Protein AF-A0A4R3MX79-F1 (afdb_monomer)

Foldseek 3Di:
DLCQLLVQCCVPPNCLVQLLVLQVDLARFFRLVVSVVSQQDVVSVVCQLLSQLVQLPDQDDPVDPDGGPVVVCVVVVHDDDRDDGDPDDPCCVPVNDVRSVVVSVVNRVVVRVVCSVVSNVSNVVSVVLVVVCVVPQPPADALVVLLVNLVSCCSNPNLVVCVVCVVVSCVSHVNVVVVLVSLLVSLLVCLVVLHCVSVVSLVVSVVPPVVSVLVSLVSQLSSCSSVPVPVSNVVSVVVNVVSVVLVVQQCVVVVDAALPDDWAADPDPVVLVVVQVVVQVDPFFAWKFKTKDAGPSHRVAIEIEIETETDPVCVVPDVVVVQVVCVVVDDDPHHYHYHYCVPDPRSVSNCVVRVVRIRDGDPPPPPPVVVVVVVVVVVVD

Secondary structure (DSSP, 8-state):
-HHHHHHHHIIIIIHHHHHHGGGT-SSPPP-HHHHHHHHHSHHHHHHHHHHHHHHHHPPP-SSS-SPPHHHHHHHHT----PPPP--S-HHHHH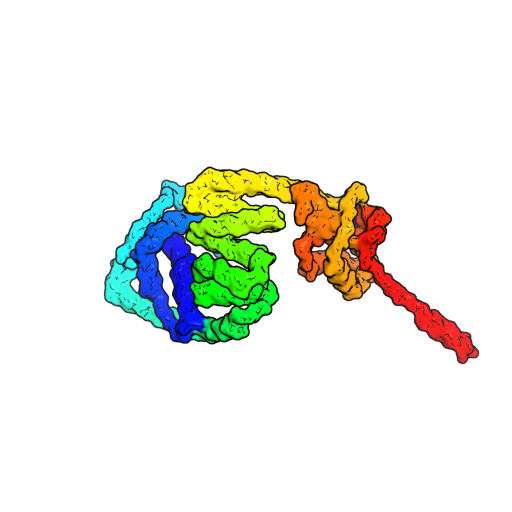H-HHHHHHHHHHHHHHHHHHHHHHHHHHHHHHHHHHHHHHHHTTS---HHHHHHHHHHHHHHH-HHHHHHTHHHHHHH-GGGGG-HHHHHHHHHHHHHTT-THHHHHHHHHHHH-HHHHHHHHHHHHHHHHHHT-HHHHHHHHHHHHHHHHHHHHHHHHHH---TTS--B----HHHHHHHHHHHHT-TTEEEEEEEEEE-SSSTT-EEEEEEEEEPTTGGGS-HHHHHHHHHHH---SSEEEEEEGGG-HHHHHHHHHTGGGEEEE-----THHHHHHHHHHHT--

Radius of gyration: 30.12 Å; Cα contacts (8 Å, |Δi|>4): 393; chains: 1; bounding box: 75×79×72 Å

Organism: NCBI:txid1324956

Solvent-accessible surface area (backbone atoms only — not comparable to full-atom values): 21263 Å² total; per-residue (Å²): 102,66,64,57,38,50,50,47,48,38,62,74,56,46,48,56,60,59,56,33,47,20,36,81,34,59,68,55,72,62,58,60,66,61,50,54,49,52,66,52,35,69,66,50,65,72,42,44,64,50,42,46,52,57,46,49,69,44,72,66,55,90,88,48,92,58,76,22,56,45,55,52,27,62,75,68,73,48,81,92,75,85,73,73,87,54,88,72,53,70,48,40,75,75,58,33,61,73,54,27,54,55,51,50,53,50,53,28,52,52,48,29,71,72,41,34,64,64,24,35,53,39,16,57,47,34,54,51,49,52,52,55,50,66,78,40,68,89,49,92,54,57,52,68,58,36,49,53,50,54,48,47,48,33,62,64,65,29,61,68,49,48,66,75,42,39,70,58,51,42,65,70,30,57,48,51,79,74,35,61,70,60,48,47,54,52,16,51,52,30,33,78,73,71,37,68,70,14,55,58,50,32,51,57,46,33,76,76,31,75,87,44,31,63,58,39,33,51,52,50,24,51,35,22,64,63,79,63,40,65,66,59,21,51,52,32,46,53,51,42,59,52,46,52,58,37,49,52,51,25,47,56,56,68,73,54,84,60,65,90,59,86,72,40,79,66,81,53,62,66,60,53,50,51,51,42,54,60,50,69,75,38,88,41,52,38,38,32,31,48,33,24,42,63,28,84,68,37,72,91,44,49,35,36,38,37,39,35,30,64,34,80,73,35,69,76,47,66,56,64,59,55,52,52,50,48,60,74,74,53,86,64,100,44,56,75,45,82,46,56,30,91,80,37,74,59,44,42,53,32,52,68,77,40,57,90,33,58,67,45,69,58,79,77,78,70,72,57,70,63,53,52,57,54,52,57,55,65,73,74,113

pLDDT: mean 87.28, std 10.87, range [41.31, 98.0]

Sequence (381 aa):
MRIGVAGRWLGEKFWPVFNRKAYDEKDCSSPVQPMIHSLKNAEYLNEVNVLLKKEKMVETDYHDTHPSLSDRLNVLKEDAYVPGKIENTAAEIFLGEQLAEKYLHLLDKDWVAHNQSIWRERYEEGQRMQVLLEENQDKELDMDKATEQANMLIELHGIEYVTEHFDDILATYPSLKENTDWLFRVGTIMLDNGDEKGIEIINQIIDNHWNYKFNGLYELMRYYHLFGDQEQEKETKERLESWEKQLEKSNAELNSIHVDMEYDEVKDVSILDDVKNRLSERNEVERAYLFARTSKAIPDRTALYLLIEFNDYAFKRDMRKIRDNMYEEWSFPQELYVGIINFESVFEELADRNQQFHIYQREKKKKEKKKKNQEELKQAE

Structure (mmCIF, N/CA/C/O backbone):
data_AF-A0A4R3MX79-F1
#
_entry.id   AF-A0A4R3MX79-F1
#
loop_
_atom_site.group_PDB
_atom_site.id
_atom_site.type_symbol
_atom_site.label_atom_id
_atom_site.label_alt_id
_atom_site.label_comp_id
_atom_site.label_asym_id
_atom_site.label_entity_id
_atom_site.label_seq_id
_atom_site.pdbx_PDB_ins_code
_atom_site.Cartn_x
_atom_site.Cartn_y
_atom_site.Cartn_z
_atom_site.occupancy
_atom_site.B_iso_or_equiv
_atom_site.auth_seq_id
_atom_site.auth_comp_id
_atom_site.auth_asym_id
_atom_site.auth_atom_id
_atom_site.pdbx_PDB_model_num
ATOM 1 N N . MET A 1 1 ? -26.879 5.889 5.075 1.00 71.00 1 MET A N 1
ATOM 2 C CA . MET A 1 1 ? -25.972 6.932 5.596 1.00 71.00 1 MET A CA 1
ATOM 3 C C . MET A 1 1 ? -25.366 6.575 6.952 1.00 71.00 1 MET A C 1
ATOM 5 O O . MET A 1 1 ? -24.217 6.174 6.949 1.00 71.00 1 MET A O 1
ATOM 9 N N . ARG A 1 2 ? -26.103 6.612 8.083 1.00 78.12 2 ARG A N 1
ATOM 10 C CA . ARG A 1 2 ? -25.541 6.284 9.419 1.00 78.12 2 ARG A CA 1
ATOM 11 C C . ARG A 1 2 ? -24.847 4.913 9.472 1.00 78.12 2 ARG A C 1
ATOM 13 O O . ARG A 1 2 ? -23.786 4.813 10.063 1.00 78.12 2 ARG A O 1
ATOM 20 N N . ILE A 1 3 ? -25.421 3.894 8.826 1.00 78.81 3 ILE A N 1
ATOM 21 C CA . ILE A 1 3 ? -24.846 2.537 8.772 1.00 78.81 3 ILE A CA 1
ATOM 22 C C . ILE A 1 3 ? -23.495 2.516 8.039 1.00 78.81 3 ILE A C 1
ATOM 24 O O . ILE A 1 3 ? -22.566 1.908 8.546 1.00 78.81 3 ILE A O 1
ATOM 28 N N . GLY A 1 4 ? -23.370 3.203 6.896 1.00 82.12 4 GLY A N 1
ATOM 29 C CA . GLY A 1 4 ? -22.117 3.245 6.127 1.00 82.12 4 GLY A CA 1
ATOM 30 C C . GLY A 1 4 ? -21.011 3.986 6.877 1.00 82.12 4 GLY A C 1
ATOM 31 O O . GLY A 1 4 ? -19.926 3.456 7.064 1.00 82.12 4 GLY A O 1
ATOM 32 N N . VAL A 1 5 ? -21.333 5.159 7.435 1.00 85.88 5 VAL A N 1
ATOM 33 C CA . VAL A 1 5 ? -20.391 5.947 8.251 1.00 85.88 5 VAL A CA 1
ATOM 34 C C . VAL A 1 5 ? -19.941 5.176 9.498 1.00 85.88 5 VAL A C 1
ATOM 36 O O . VAL A 1 5 ? -18.749 5.120 9.787 1.00 85.88 5 VAL A O 1
ATOM 39 N N . ALA A 1 6 ? -20.874 4.549 10.223 1.00 86.50 6 ALA A N 1
ATOM 40 C CA . ALA A 1 6 ? -20.547 3.737 11.392 1.00 86.50 6 ALA A CA 1
ATOM 41 C C . ALA A 1 6 ? -19.729 2.495 11.011 1.00 86.50 6 ALA A C 1
ATOM 43 O O . ALA A 1 6 ? -18.754 2.186 11.683 1.00 86.50 6 ALA A O 1
ATOM 44 N N . GLY A 1 7 ? -20.094 1.801 9.929 1.00 88.31 7 GLY A N 1
ATOM 45 C CA . GLY A 1 7 ? -19.349 0.646 9.428 1.00 88.31 7 GLY A CA 1
ATOM 46 C C . GLY A 1 7 ? -17.914 1.008 9.053 1.00 88.31 7 GLY A C 1
ATOM 47 O O . GLY A 1 7 ? -16.988 0.311 9.456 1.00 88.31 7 GLY A O 1
ATOM 48 N N . ARG A 1 8 ? -17.726 2.145 8.374 1.00 88.25 8 ARG A N 1
ATOM 49 C CA . ARG A 1 8 ? -16.408 2.680 8.031 1.00 88.25 8 ARG A CA 1
ATOM 50 C C . ARG A 1 8 ? -15.586 3.028 9.263 1.00 88.25 8 ARG A C 1
ATOM 52 O O . ARG A 1 8 ? -14.459 2.572 9.366 1.00 88.25 8 ARG A O 1
ATOM 59 N N . TRP A 1 9 ? -16.156 3.758 10.221 1.00 90.25 9 TRP A N 1
ATOM 60 C CA . TRP A 1 9 ? -15.488 4.028 11.498 1.00 90.25 9 TRP A CA 1
ATOM 61 C C . TRP A 1 9 ? -15.053 2.738 12.195 1.00 90.25 9 TRP A C 1
ATOM 63 O O . TRP A 1 9 ? -13.920 2.617 12.659 1.00 90.25 9 TRP A O 1
ATOM 73 N N . LEU A 1 10 ? -15.943 1.743 12.241 1.00 92.00 10 LEU A N 1
ATOM 74 C CA . LEU A 1 10 ? -15.607 0.468 12.850 1.00 92.00 10 LEU A CA 1
ATOM 75 C C . LEU A 1 10 ? -14.465 -0.234 12.107 1.00 92.00 10 LEU A C 1
ATOM 77 O O . LEU A 1 10 ? -13.574 -0.769 12.754 1.00 92.00 10 LEU A O 1
ATOM 81 N N . GLY A 1 11 ? -14.476 -0.225 10.774 1.00 90.62 11 GLY A N 1
ATOM 82 C CA . GLY A 1 11 ? -13.434 -0.835 9.946 1.00 90.62 11 GLY A CA 1
ATOM 83 C C . GLY A 1 11 ? -12.086 -0.113 10.000 1.00 90.62 11 GLY A C 1
ATOM 84 O O . GLY A 1 11 ? -11.060 -0.777 10.073 1.00 90.62 11 GLY A O 1
ATOM 85 N N . GLU A 1 12 ? -12.085 1.221 9.991 1.00 87.62 12 GLU A N 1
ATOM 86 C CA . GLU A 1 12 ? -10.868 2.042 9.929 1.00 87.62 12 GLU A CA 1
ATOM 87 C C . GLU A 1 12 ? -10.250 2.279 11.317 1.00 87.62 12 GLU A C 1
ATOM 89 O O . GLU A 1 12 ? -9.031 2.349 11.428 1.00 87.62 12 GLU A O 1
ATOM 94 N N . LYS A 1 13 ? -11.058 2.379 12.383 1.00 88.38 13 LYS A N 1
ATOM 95 C CA . LYS A 1 13 ? -10.584 2.812 13.712 1.00 88.38 13 LYS A CA 1
ATOM 96 C C . LYS A 1 13 ? -10.799 1.779 14.816 1.00 88.38 13 LYS A C 1
ATOM 98 O O . LYS A 1 13 ? -9.907 1.550 15.626 1.00 88.38 13 LYS A O 1
ATOM 103 N N . PHE A 1 14 ? -11.959 1.122 14.869 1.00 92.69 14 PHE A N 1
ATOM 104 C CA . PHE A 1 14 ? -12.262 0.200 15.974 1.00 92.69 14 PHE A CA 1
ATOM 105 C C . PHE A 1 14 ? -11.620 -1.183 15.807 1.00 92.69 14 PHE A C 1
ATOM 107 O O . PHE A 1 14 ? -10.867 -1.623 16.675 1.00 92.69 14 PHE A O 1
ATOM 114 N N . TRP A 1 15 ? -11.935 -1.890 14.719 1.00 93.69 15 TRP A N 1
ATOM 115 C CA . TRP A 1 15 ? -11.515 -3.275 14.509 1.00 93.69 15 TRP A CA 1
ATOM 116 C C . TRP A 1 15 ? -9.998 -3.441 14.424 1.00 93.69 15 TRP A C 1
ATOM 118 O O . TRP A 1 15 ? -9.514 -4.398 15.026 1.00 93.69 15 TRP A O 1
ATOM 128 N N . PRO A 1 16 ? -9.229 -2.553 13.762 1.00 91.94 16 PRO A N 1
ATOM 129 C CA . PRO A 1 16 ? -7.773 -2.646 13.768 1.00 91.94 16 PRO A CA 1
ATOM 130 C C . PRO A 1 16 ? -7.207 -2.584 15.190 1.00 91.94 16 PRO A C 1
ATOM 132 O O . PRO A 1 16 ? -6.479 -3.484 15.596 1.00 91.94 16 PRO A O 1
ATOM 135 N N . VAL A 1 17 ? -7.622 -1.594 15.987 1.00 91.94 17 VAL A N 1
ATOM 136 C CA . VAL A 1 17 ? -7.178 -1.432 17.382 1.00 91.94 17 VAL A CA 1
ATOM 137 C C . VAL A 1 17 ? -7.609 -2.616 18.249 1.00 91.94 17 VAL A C 1
ATOM 139 O O . VAL A 1 17 ? -6.818 -3.139 19.032 1.00 91.94 17 VAL A O 1
ATOM 142 N N . PHE A 1 18 ? -8.857 -3.070 18.111 1.00 94.50 18 PHE A N 1
ATOM 143 C CA . PHE A 1 18 ? -9.371 -4.205 18.873 1.00 94.50 18 PHE A CA 1
ATOM 144 C C . PHE A 1 18 ? -8.626 -5.501 18.540 1.00 94.50 18 PHE A C 1
ATOM 146 O O . PHE A 1 18 ? -8.227 -6.226 19.446 1.00 94.50 18 PHE A O 1
ATOM 153 N N . ASN A 1 19 ? -8.410 -5.778 17.253 1.00 93.38 19 ASN A N 1
ATOM 154 C CA . ASN A 1 19 ? -7.735 -6.989 16.797 1.00 93.38 19 ASN A CA 1
ATOM 155 C C . ASN A 1 19 ? -6.254 -7.015 17.180 1.00 93.38 19 ASN A C 1
ATOM 157 O O . ASN A 1 19 ? -5.741 -8.101 17.439 1.00 93.38 19 ASN A O 1
ATOM 161 N N . ARG A 1 20 ? -5.582 -5.857 17.256 1.00 94.00 20 ARG A N 1
ATOM 162 C CA . ARG A 1 20 ? -4.176 -5.780 17.683 1.00 94.00 20 ARG A CA 1
ATOM 163 C C . ARG A 1 20 ? -3.951 -6.269 19.108 1.00 94.00 20 ARG A C 1
ATOM 165 O O . ARG A 1 20 ? -2.908 -6.848 19.380 1.00 94.00 20 ARG A O 1
ATOM 172 N N . LYS A 1 21 ? -4.953 -6.158 19.988 1.00 94.56 21 LYS A N 1
ATOM 173 C CA . LYS A 1 21 ? -4.884 -6.749 21.335 1.00 94.56 21 LYS A CA 1
ATOM 174 C C . LYS A 1 21 ? -4.548 -8.234 21.307 1.00 94.56 21 LYS A C 1
ATOM 176 O O . LYS A 1 21 ? -3.950 -8.725 22.252 1.00 94.56 21 LYS A O 1
ATOM 181 N N . ALA A 1 22 ? -4.904 -8.944 20.236 1.00 95.44 22 ALA A N 1
ATOM 182 C CA . ALA A 1 22 ? -4.577 -10.353 20.100 1.00 95.44 22 ALA A CA 1
ATOM 183 C C . ALA A 1 22 ? -3.071 -10.631 20.081 1.00 95.44 22 ALA A C 1
ATOM 185 O O . ALA A 1 22 ? -2.691 -11.732 20.446 1.00 95.44 22 ALA A O 1
ATOM 186 N N . TYR A 1 23 ? -2.220 -9.668 19.718 1.00 95.94 23 TYR A N 1
ATOM 187 C CA . TYR A 1 23 ? -0.765 -9.842 19.744 1.00 95.94 23 TYR A CA 1
ATOM 188 C C . TYR A 1 23 ? -0.174 -9.806 21.167 1.00 95.94 23 TYR A C 1
ATOM 190 O O . TYR A 1 23 ? 0.861 -10.428 21.410 1.00 95.94 23 TYR A O 1
ATOM 198 N N . ASP A 1 24 ? -0.869 -9.172 22.120 1.00 94.12 24 ASP A N 1
ATOM 199 C CA . ASP A 1 24 ? -0.418 -9.007 23.512 1.00 94.12 24 ASP A CA 1
ATOM 200 C C . ASP A 1 24 ? -1.254 -9.810 24.528 1.00 94.12 24 ASP A C 1
ATOM 202 O O . ASP A 1 24 ? -0.775 -10.191 25.598 1.00 94.12 24 ASP A O 1
ATOM 206 N N . GLU A 1 25 ? -2.514 -10.106 24.202 1.00 95.31 25 GLU A N 1
ATOM 207 C CA . GLU A 1 25 ? -3.474 -10.782 25.072 1.00 95.31 25 GLU A CA 1
ATOM 208 C C . GLU A 1 25 ? -3.818 -12.169 24.518 1.00 95.31 25 GLU A C 1
ATOM 210 O O . GLU A 1 25 ? -4.439 -12.304 23.467 1.00 95.31 25 GLU A O 1
ATOM 215 N N . LYS A 1 26 ? -3.484 -13.228 25.261 1.00 94.56 26 LYS A N 1
ATOM 216 C CA . LYS A 1 26 ? -3.753 -14.614 24.838 1.00 94.56 26 LYS A CA 1
ATOM 217 C C . LYS A 1 26 ? -5.242 -14.976 24.797 1.00 94.56 26 LYS A C 1
ATOM 219 O O . LYS A 1 26 ? -5.668 -15.809 23.988 1.00 94.56 26 LYS A O 1
ATOM 224 N N . ASP A 1 27 ? -6.025 -14.418 25.713 1.00 94.81 27 ASP A N 1
ATOM 225 C CA . ASP A 1 27 ? -7.450 -14.714 25.834 1.00 94.81 27 ASP A CA 1
ATOM 226 C C . ASP A 1 27 ? -8.271 -13.670 25.073 1.00 94.81 27 ASP A C 1
ATOM 228 O O . ASP A 1 27 ? -8.018 -12.472 25.165 1.00 94.81 27 ASP A O 1
ATOM 232 N N . CYS A 1 28 ? -9.253 -14.138 24.300 1.00 93.31 28 CYS A N 1
ATOM 233 C CA . CYS A 1 28 ? -10.055 -13.272 23.450 1.00 93.31 28 CYS A CA 1
ATOM 234 C C . CYS A 1 28 ? -10.952 -12.391 24.316 1.00 93.31 28 CYS A C 1
ATOM 236 O O . CYS A 1 28 ? -11.786 -12.885 25.081 1.00 93.31 28 CYS A O 1
ATOM 238 N N . SER A 1 29 ? -10.814 -11.077 24.156 1.00 90.56 29 SER A N 1
ATOM 239 C CA . SER A 1 29 ? -11.728 -10.118 24.766 1.00 90.56 29 SER A CA 1
ATOM 240 C C . SER A 1 29 ? -13.039 -10.034 23.977 1.00 90.56 29 SER A C 1
ATOM 242 O O . SER A 1 29 ? -13.145 -10.499 22.838 1.00 90.56 29 SER A O 1
ATOM 244 N N . SER A 1 30 ? -14.077 -9.480 24.601 1.00 91.88 30 SER A N 1
ATOM 245 C CA . SER A 1 30 ? -15.388 -9.335 23.972 1.00 91.88 30 SER A CA 1
ATOM 246 C C . SER A 1 30 ? -15.520 -7.950 23.307 1.00 91.88 30 SER A C 1
ATOM 248 O O . SER A 1 30 ? -15.167 -6.938 23.924 1.00 91.88 30 SER A O 1
ATOM 250 N N . PRO A 1 31 ? -15.987 -7.866 22.045 1.00 93.00 31 PRO A N 1
ATOM 251 C CA . PRO A 1 31 ? -15.950 -6.618 21.288 1.00 93.00 31 PRO A CA 1
ATOM 252 C C . PRO A 1 31 ? -17.195 -5.750 21.461 1.00 93.00 31 PRO A C 1
ATOM 254 O O . PRO A 1 31 ? -17.125 -4.556 21.181 1.00 93.00 31 PRO A O 1
ATOM 257 N N . VAL A 1 32 ? -18.343 -6.301 21.871 1.00 91.38 32 VAL A N 1
ATOM 258 C CA . VAL A 1 32 ? -19.639 -5.639 21.649 1.00 91.38 32 VAL A CA 1
ATOM 259 C C . VAL A 1 32 ? -19.768 -4.341 22.446 1.00 91.38 32 VAL A C 1
ATOM 261 O O . VAL A 1 32 ? -20.133 -3.309 21.880 1.00 91.38 32 VAL A O 1
ATOM 264 N N . GLN A 1 33 ? -19.436 -4.354 23.738 1.00 89.12 33 GLN A N 1
ATOM 265 C CA . GLN A 1 33 ? -19.486 -3.144 24.568 1.00 89.12 33 GLN A CA 1
ATOM 266 C C . GLN A 1 33 ? -18.451 -2.085 24.137 1.00 89.12 33 GLN A C 1
ATOM 268 O O . GLN A 1 33 ? -18.850 -0.936 23.915 1.00 89.12 33 GLN A O 1
ATOM 273 N N . PRO A 1 34 ? -17.160 -2.427 23.927 1.00 92.06 34 PRO A N 1
ATOM 274 C CA . PRO A 1 34 ? -16.188 -1.496 23.350 1.00 92.06 34 PRO A CA 1
ATOM 275 C C . PRO A 1 34 ? -16.625 -0.900 22.004 1.00 92.06 34 PRO A C 1
ATOM 277 O O . PRO A 1 34 ? -16.440 0.294 21.775 1.00 92.06 34 PRO A O 1
ATOM 280 N N . MET A 1 35 ? -17.243 -1.703 21.135 1.00 92.00 35 MET A N 1
ATOM 281 C CA . MET A 1 35 ? -17.741 -1.273 19.827 1.00 92.00 35 MET A CA 1
ATOM 282 C C . MET A 1 35 ? -18.856 -0.232 19.966 1.00 92.00 35 MET A C 1
ATOM 284 O O . MET A 1 35 ? -18.817 0.820 19.327 1.00 92.00 35 MET A O 1
ATOM 288 N N . ILE A 1 36 ? -19.840 -0.496 20.833 1.00 89.44 36 ILE A N 1
ATOM 289 C CA . ILE A 1 36 ? -20.922 0.453 21.124 1.00 89.44 36 ILE A CA 1
ATOM 290 C C . ILE A 1 36 ? -20.343 1.747 21.696 1.00 89.44 36 ILE A C 1
ATOM 292 O O . ILE A 1 36 ? -20.735 2.830 21.266 1.00 89.44 36 ILE A O 1
ATOM 296 N N . HIS A 1 37 ? -19.405 1.644 22.637 1.00 89.38 37 HIS A N 1
ATOM 297 C CA . HIS A 1 37 ? -18.755 2.805 23.233 1.00 89.38 37 HIS A CA 1
ATOM 298 C C . HIS A 1 37 ? -18.021 3.644 22.177 1.00 89.38 37 HIS A C 1
ATOM 300 O O . HIS A 1 37 ? -18.250 4.848 22.094 1.00 89.38 37 HIS A O 1
ATOM 306 N N . SER A 1 38 ? -17.242 3.004 21.301 1.00 89.50 38 SER A N 1
ATOM 307 C CA . SER A 1 38 ? -16.531 3.659 20.198 1.00 89.50 38 SER A CA 1
ATOM 308 C C . SER A 1 38 ? -17.470 4.477 19.298 1.00 89.50 38 SER A C 1
ATOM 310 O O . SER A 1 38 ? -17.175 5.623 18.973 1.00 89.50 38 SER A O 1
ATOM 312 N N . LEU A 1 39 ? -18.657 3.950 18.982 1.00 87.12 39 LEU A N 1
ATOM 313 C CA . LEU A 1 39 ? -19.665 4.646 18.170 1.00 87.12 39 LEU A CA 1
ATOM 314 C C . LEU A 1 39 ? -20.405 5.781 18.899 1.00 87.12 39 LEU A C 1
ATOM 316 O O . LEU A 1 39 ? -21.037 6.622 18.255 1.00 87.12 39 LEU A O 1
ATOM 320 N N . LYS A 1 40 ? -20.376 5.802 20.236 1.00 86.00 40 LYS A N 1
ATOM 321 C CA . LYS A 1 40 ? -20.962 6.876 21.056 1.00 86.00 40 LYS A CA 1
ATOM 322 C C . LYS A 1 40 ? -19.948 7.986 21.385 1.00 86.00 40 LYS A C 1
ATOM 324 O O . LYS A 1 40 ? -20.357 9.030 21.901 1.00 86.00 40 LYS A O 1
ATOM 329 N N . ASN A 1 41 ? -18.662 7.779 21.095 1.00 81.94 41 ASN A N 1
ATOM 330 C CA . ASN A 1 41 ? -17.574 8.668 21.503 1.00 81.94 41 ASN A CA 1
ATOM 331 C C . ASN A 1 41 ? -17.446 9.938 20.645 1.00 81.94 41 ASN A C 1
ATOM 333 O O . ASN A 1 41 ? -17.921 10.016 19.515 1.00 81.94 41 ASN A O 1
ATOM 337 N N . ALA A 1 42 ? -16.792 10.957 21.215 1.00 63.50 42 ALA A N 1
ATOM 338 C CA . ALA A 1 42 ? -16.616 12.272 20.593 1.00 63.50 42 ALA A CA 1
ATOM 339 C C . ALA A 1 42 ? -15.669 12.256 19.381 1.00 63.50 42 ALA A C 1
ATOM 341 O O . ALA A 1 42 ? -15.846 13.043 18.459 1.00 63.50 42 ALA A O 1
ATOM 342 N N . GLU A 1 43 ? -14.698 11.347 19.363 1.00 70.81 43 GLU A N 1
ATOM 343 C CA . GLU A 1 43 ? -13.751 11.195 18.254 1.00 70.81 43 GLU A CA 1
ATOM 344 C C . GLU A 1 43 ? -14.461 10.792 16.956 1.00 70.81 43 GLU A C 1
ATOM 346 O O . GLU A 1 43 ? -14.285 11.448 15.931 1.00 70.81 43 GLU A O 1
ATOM 351 N N . TYR A 1 44 ? -15.392 9.832 17.042 1.00 74.56 44 TYR A N 1
ATOM 352 C CA . TYR A 1 44 ? -16.288 9.489 15.938 1.00 74.56 44 TYR A CA 1
ATOM 353 C C . TYR A 1 44 ? -16.981 10.740 15.392 1.00 74.56 44 TYR A C 1
ATOM 355 O O . TYR A 1 44 ? -16.966 10.966 14.187 1.00 74.56 44 TYR A O 1
ATOM 363 N N . LEU A 1 45 ? -17.529 11.593 16.272 1.00 72.12 45 LEU A N 1
ATOM 364 C CA . LEU A 1 45 ? -18.235 12.825 15.890 1.00 72.12 45 LEU A CA 1
ATOM 365 C C . LEU A 1 45 ? -17.349 13.839 15.159 1.00 72.12 45 LEU A C 1
ATOM 367 O O . LEU A 1 45 ? -17.852 14.527 14.270 1.00 72.12 45 LEU A O 1
ATOM 371 N N . ASN A 1 46 ? -16.063 13.916 15.500 1.00 78.88 46 ASN A N 1
ATOM 372 C CA . ASN A 1 46 ? -15.114 14.800 14.825 1.00 78.88 46 ASN A CA 1
ATOM 373 C C . ASN A 1 46 ? -14.782 14.298 13.412 1.00 78.88 46 ASN A C 1
ATOM 375 O O . ASN A 1 46 ? -14.649 15.102 12.490 1.00 78.88 46 ASN A O 1
ATOM 379 N N . GLU A 1 47 ? -14.721 12.979 13.218 1.00 82.62 47 GLU A N 1
ATOM 380 C CA . GLU A 1 47 ? -14.396 12.372 11.924 1.00 82.62 47 GLU A CA 1
ATOM 381 C C . GLU A 1 47 ? -15.609 12.129 11.015 1.00 82.62 47 GLU A C 1
ATOM 383 O O . GLU A 1 47 ? -15.431 11.930 9.811 1.00 82.62 47 GLU A O 1
ATOM 388 N N . VAL A 1 48 ? -16.849 12.184 11.530 1.00 84.12 48 VAL A N 1
ATOM 389 C CA . VAL A 1 48 ? -18.068 11.859 10.755 1.00 84.12 48 VAL A CA 1
ATOM 390 C C . VAL A 1 48 ? -18.118 12.571 9.403 1.00 84.12 48 VAL A C 1
ATOM 392 O O . VAL A 1 48 ? -18.566 11.974 8.427 1.00 84.12 48 VAL A O 1
ATOM 395 N N . ASN A 1 49 ? -17.667 13.824 9.315 1.00 86.81 49 ASN A N 1
ATOM 396 C CA . ASN A 1 49 ? -17.648 14.557 8.048 1.00 86.81 49 ASN A CA 1
ATOM 397 C C . ASN A 1 49 ? -16.702 13.929 7.018 1.00 86.81 49 ASN A C 1
ATOM 399 O O . ASN A 1 49 ? -17.098 13.737 5.869 1.00 86.81 49 ASN A O 1
ATOM 403 N N . VAL A 1 50 ? -15.478 13.588 7.424 1.00 88.25 50 VAL A N 1
ATOM 404 C CA . VAL A 1 50 ? -14.488 12.939 6.552 1.00 88.25 50 VAL A CA 1
ATOM 405 C C . VAL A 1 50 ? -14.984 11.552 6.156 1.00 88.25 50 VAL A C 1
ATOM 407 O O . VAL A 1 50 ? -14.998 11.220 4.974 1.00 88.25 50 VAL A O 1
ATOM 410 N N . LEU A 1 51 ? -15.501 10.777 7.110 1.00 88.50 51 LEU A N 1
ATOM 411 C CA . LEU A 1 51 ? -16.072 9.454 6.852 1.00 88.50 51 LEU A CA 1
ATOM 412 C C . LEU A 1 51 ? -17.269 9.512 5.898 1.00 88.50 51 LEU A C 1
ATOM 414 O O . LEU A 1 51 ? -17.413 8.652 5.034 1.00 88.50 51 LEU A O 1
ATOM 418 N N . LEU A 1 52 ? -18.125 10.529 6.028 1.00 88.75 52 LEU A N 1
ATOM 419 C CA . LEU A 1 52 ? -19.254 10.747 5.129 1.00 88.75 52 LEU A CA 1
ATOM 420 C C . LEU A 1 52 ? -18.782 11.116 3.720 1.00 88.75 52 LEU A C 1
ATOM 422 O O . LEU A 1 52 ? -19.352 10.614 2.754 1.00 88.75 52 LEU A O 1
ATOM 426 N N . LYS A 1 53 ? -17.746 11.956 3.588 1.00 89.00 53 LYS A N 1
ATOM 427 C CA . LYS A 1 53 ? -17.121 12.240 2.289 1.00 89.00 53 LYS A CA 1
ATOM 428 C C . LYS A 1 53 ? -16.554 10.963 1.667 1.00 89.00 53 LYS A C 1
ATOM 430 O O . LYS A 1 53 ? -16.937 10.647 0.546 1.00 89.00 53 LYS A O 1
ATOM 435 N N . LYS A 1 54 ? -15.745 10.194 2.411 1.00 89.06 54 LYS A N 1
ATOM 436 C CA . LYS A 1 54 ? -15.207 8.895 1.966 1.00 89.06 54 LYS A CA 1
ATOM 437 C C . LYS A 1 54 ? -16.330 7.968 1.493 1.00 89.06 54 LYS A C 1
ATOM 439 O O . LYS A 1 54 ? -16.257 7.404 0.410 1.00 89.06 54 LYS A O 1
ATOM 444 N N . GLU A 1 55 ? -17.415 7.869 2.256 1.00 89.25 55 GLU A N 1
ATOM 445 C CA . GLU A 1 55 ? -18.555 7.013 1.918 1.00 89.25 55 GLU A CA 1
ATOM 446 C C . GLU A 1 55 ? -19.331 7.471 0.673 1.00 89.25 55 GLU A C 1
ATOM 448 O O . GLU A 1 55 ? -19.911 6.650 -0.034 1.00 89.25 55 GLU A O 1
ATOM 453 N N . LYS A 1 56 ? -19.342 8.774 0.374 1.00 89.56 56 LYS A N 1
ATOM 454 C CA . LYS A 1 56 ? -19.918 9.297 -0.872 1.00 89.56 56 LYS A CA 1
ATOM 455 C C . LYS A 1 56 ? -19.048 9.021 -2.099 1.00 89.56 56 LYS A C 1
ATOM 457 O O . LYS A 1 56 ? -19.584 9.010 -3.204 1.00 89.56 56 LYS A O 1
ATOM 462 N N . MET A 1 57 ? -17.743 8.832 -1.918 1.00 88.19 57 MET A N 1
ATOM 463 C CA . MET A 1 57 ? -16.820 8.510 -3.010 1.00 88.19 57 MET A CA 1
ATOM 464 C C . MET A 1 57 ? -16.879 7.035 -3.422 1.00 88.19 57 MET A C 1
ATOM 466 O O . MET A 1 57 ? -16.364 6.691 -4.478 1.00 88.19 57 MET A O 1
ATOM 470 N N . VAL A 1 58 ? -17.494 6.163 -2.614 1.00 86.81 58 VAL A N 1
ATOM 471 C CA . VAL A 1 58 ? -17.666 4.748 -2.965 1.00 86.81 58 VAL A CA 1
ATOM 472 C C . VAL A 1 58 ? -18.635 4.625 -4.138 1.00 86.81 58 VAL A C 1
ATOM 474 O O . VAL A 1 58 ? -19.798 5.023 -4.033 1.00 86.81 58 VAL A O 1
ATOM 477 N N . GLU A 1 59 ? -18.157 4.054 -5.238 1.00 87.75 59 GLU A N 1
ATOM 478 C CA . GLU A 1 59 ? -18.980 3.717 -6.397 1.00 87.75 59 GLU A CA 1
ATOM 479 C C . GLU A 1 59 ? -19.680 2.370 -6.196 1.00 87.75 59 GLU A C 1
ATOM 481 O O . GLU A 1 59 ? -19.187 1.487 -5.497 1.00 87.75 59 GLU A O 1
ATOM 486 N N . THR A 1 60 ? -20.857 2.217 -6.804 1.00 85.56 60 THR A N 1
ATOM 487 C CA . THR A 1 60 ? -21.524 0.912 -6.858 1.00 85.56 60 THR A CA 1
ATOM 488 C C . THR A 1 60 ? -20.739 0.003 -7.791 1.00 85.56 60 THR A C 1
ATOM 490 O O . THR A 1 60 ? -20.516 0.355 -8.950 1.00 85.56 60 THR A O 1
ATOM 493 N N . ASP A 1 61 ? -20.368 -1.177 -7.309 1.00 83.69 61 ASP A N 1
ATOM 494 C CA . ASP A 1 61 ? -19.637 -2.171 -8.085 1.00 83.69 61 ASP A CA 1
ATOM 495 C C . ASP A 1 61 ? -20.371 -3.524 -8.120 1.00 83.69 61 ASP A C 1
ATOM 497 O O . ASP A 1 61 ? -21.510 -3.661 -7.674 1.00 83.69 61 ASP A O 1
ATOM 501 N N . TYR A 1 62 ? -19.743 -4.534 -8.726 1.00 81.75 62 TYR A N 1
ATOM 502 C CA . TYR A 1 62 ? -20.306 -5.886 -8.812 1.00 81.75 62 TYR A CA 1
ATOM 503 C C . TYR A 1 62 ? -20.017 -6.752 -7.575 1.00 81.75 62 TYR A C 1
ATOM 505 O O . TYR A 1 62 ? -20.536 -7.867 -7.485 1.00 81.75 62 TYR A O 1
ATOM 513 N N . HIS A 1 63 ? -19.172 -6.284 -6.655 1.00 75.25 63 HIS A N 1
ATOM 514 C CA . HIS A 1 63 ? -18.755 -7.024 -5.467 1.00 75.25 63 HIS A CA 1
ATOM 515 C C . HIS A 1 63 ? -19.686 -6.760 -4.282 1.00 75.25 63 HIS A C 1
ATOM 517 O O . HIS A 1 63 ? -19.975 -7.687 -3.522 1.00 75.25 63 HIS A O 1
ATOM 523 N N . ASP A 1 64 ? -20.215 -5.542 -4.167 1.00 76.38 64 ASP A N 1
ATOM 524 C CA . ASP A 1 64 ? -21.309 -5.210 -3.268 1.00 76.38 64 ASP A CA 1
ATOM 525 C C . ASP A 1 64 ? -22.624 -5.099 -4.049 1.00 76.38 64 ASP A C 1
ATOM 527 O O . ASP A 1 64 ? -22.871 -4.163 -4.801 1.00 76.38 64 ASP A O 1
ATOM 531 N N . THR A 1 65 ? -23.526 -6.060 -3.838 1.00 78.69 65 THR A N 1
ATOM 532 C CA . THR A 1 65 ? -24.852 -6.050 -4.478 1.00 78.69 65 THR A CA 1
ATOM 533 C C . THR A 1 65 ? -25.756 -4.902 -4.008 1.00 78.69 65 THR A C 1
ATOM 535 O O . THR A 1 65 ? -26.888 -4.778 -4.482 1.00 78.69 65 THR A O 1
ATOM 538 N N . HIS A 1 66 ? -25.312 -4.093 -3.043 1.00 79.38 66 HIS A N 1
ATOM 539 C CA . HIS A 1 66 ? -26.046 -2.934 -2.559 1.00 79.38 66 HIS A CA 1
ATOM 540 C C . HIS A 1 66 ? -25.641 -1.660 -3.314 1.00 79.38 66 HIS A C 1
ATOM 542 O O . HIS A 1 66 ? -24.464 -1.436 -3.574 1.00 79.38 66 HIS A O 1
ATOM 548 N N . PRO A 1 67 ? -26.597 -0.759 -3.606 1.00 85.94 67 PRO A N 1
ATOM 549 C CA . PRO A 1 67 ? -26.265 0.541 -4.169 1.00 85.94 67 PRO A CA 1
ATOM 550 C C . PRO A 1 67 ? -25.458 1.384 -3.172 1.00 85.94 67 PRO A C 1
ATOM 552 O O . PRO A 1 67 ? -25.772 1.431 -1.970 1.00 85.94 67 PRO A O 1
ATOM 555 N N . SER A 1 68 ? -24.482 2.121 -3.700 1.00 89.88 68 SER A N 1
ATOM 556 C CA . SER A 1 68 ? -23.660 3.092 -2.978 1.00 89.88 68 SER A CA 1
ATOM 557 C C . SER A 1 68 ? -24.496 4.100 -2.178 1.00 89.88 68 SER A C 1
ATOM 559 O O . SER A 1 68 ? -25.711 4.270 -2.359 1.00 89.88 68 SER A O 1
ATOM 561 N N . LEU A 1 69 ? -23.867 4.799 -1.225 1.00 88.25 69 LEU A N 1
ATOM 562 C CA . LEU A 1 69 ? -24.550 5.887 -0.519 1.00 88.25 69 LEU A CA 1
ATOM 563 C C . LEU A 1 69 ? -25.014 6.979 -1.493 1.00 88.25 69 LEU A C 1
ATOM 565 O O . LEU A 1 69 ? -26.143 7.453 -1.365 1.00 88.25 69 LEU A O 1
ATOM 569 N N . SER A 1 70 ? -24.169 7.334 -2.457 1.00 89.56 70 SER A N 1
ATOM 570 C CA . SER A 1 70 ? -24.458 8.359 -3.459 1.00 89.56 70 SER A CA 1
ATOM 571 C C . SER A 1 70 ? -25.665 7.987 -4.319 1.00 89.56 70 SER A C 1
ATOM 573 O O . SER A 1 70 ? -26.587 8.792 -4.445 1.00 89.56 70 SER A O 1
ATOM 575 N N . ASP A 1 71 ? -25.749 6.744 -4.798 1.00 90.19 71 ASP A N 1
ATOM 576 C CA . ASP A 1 71 ? -26.896 6.287 -5.593 1.00 90.19 71 ASP A CA 1
ATOM 577 C C . ASP A 1 71 ? -28.196 6.278 -4.792 1.00 90.19 71 ASP A C 1
ATOM 579 O O . ASP A 1 71 ? -29.237 6.731 -5.274 1.00 90.19 71 ASP A O 1
ATOM 583 N N . ARG A 1 72 ? -28.146 5.824 -3.533 1.00 91.19 72 ARG A N 1
ATOM 584 C CA . ARG A 1 72 ? -29.318 5.846 -2.646 1.00 91.19 72 ARG A CA 1
ATOM 585 C C . ARG A 1 72 ? -29.823 7.267 -2.406 1.00 91.19 72 ARG A C 1
ATOM 587 O O . ARG A 1 72 ? -31.031 7.487 -2.449 1.00 91.19 72 ARG A O 1
ATOM 594 N N . LEU A 1 73 ? -28.923 8.219 -2.159 1.00 91.44 73 LEU A N 1
ATOM 595 C CA . LEU A 1 73 ? -29.278 9.626 -1.952 1.00 91.44 73 LEU A CA 1
ATOM 596 C C . LEU A 1 73 ? -29.854 10.257 -3.226 1.00 91.44 73 LEU A C 1
ATOM 598 O O . LEU A 1 73 ? -30.898 10.904 -3.163 1.00 91.44 73 LEU A O 1
ATOM 602 N N . ASN A 1 74 ? -29.253 9.978 -4.386 1.00 91.75 74 ASN A N 1
ATOM 603 C CA . ASN A 1 74 ? -29.738 10.448 -5.684 1.00 91.75 74 ASN A CA 1
ATOM 604 C C . ASN A 1 74 ? -31.165 9.961 -5.979 1.00 91.75 74 ASN A C 1
ATOM 606 O O . ASN A 1 74 ? -32.011 10.742 -6.418 1.00 91.75 74 ASN A O 1
ATOM 610 N N . VAL A 1 75 ? -31.461 8.686 -5.701 1.00 93.19 75 VAL A N 1
ATOM 611 C CA . VAL A 1 75 ? -32.808 8.113 -5.874 1.00 93.19 75 VAL A CA 1
ATOM 612 C C . VAL A 1 75 ? -33.819 8.758 -4.925 1.00 93.19 75 VAL A C 1
ATOM 614 O O . VAL A 1 75 ? -34.948 9.042 -5.329 1.00 93.19 75 VAL A O 1
ATOM 617 N N . LEU A 1 76 ? -33.420 9.007 -3.676 1.00 92.81 76 LEU A N 1
ATOM 618 C CA . LEU A 1 76 ? -34.272 9.648 -2.674 1.00 92.81 76 LEU A CA 1
ATOM 619 C C . LEU A 1 76 ? -34.424 11.160 -2.891 1.00 92.81 76 LEU A C 1
ATOM 621 O O . LEU A 1 76 ? -35.356 11.742 -2.344 1.00 92.81 76 LEU A O 1
ATOM 625 N N . LYS A 1 77 ? -33.567 11.774 -3.720 1.00 92.94 77 LYS A N 1
ATOM 626 C CA . LYS A 1 77 ? -33.449 13.233 -3.893 1.00 92.94 77 LYS A CA 1
ATOM 627 C C . LYS A 1 77 ? -33.189 13.952 -2.568 1.00 92.94 77 LYS A C 1
ATOM 629 O O . LYS A 1 77 ? -33.722 15.031 -2.327 1.00 92.94 77 LYS A O 1
ATOM 634 N N . GLU A 1 78 ? -32.384 13.321 -1.725 1.00 92.19 78 GLU A N 1
ATOM 635 C CA . GLU A 1 78 ? -32.008 13.815 -0.405 1.00 92.19 78 GLU A CA 1
ATOM 636 C C . GLU A 1 78 ? -30.515 14.131 -0.385 1.00 92.19 78 GLU A C 1
ATOM 638 O O . GLU A 1 78 ? -29.709 13.412 -0.980 1.00 92.19 78 GLU A O 1
ATOM 643 N N . ASP A 1 79 ? -30.142 15.174 0.347 1.00 86.94 79 ASP A N 1
ATOM 644 C CA . ASP A 1 79 ? -28.740 15.485 0.595 1.00 86.94 79 ASP A CA 1
ATOM 645 C C . ASP A 1 79 ? -28.175 14.632 1.738 1.00 86.94 79 ASP A C 1
ATOM 647 O O . ASP A 1 79 ? -28.869 14.204 2.667 1.00 86.94 79 ASP A O 1
ATOM 651 N N . ALA A 1 80 ? -26.864 14.400 1.692 1.00 86.06 80 ALA A N 1
ATOM 652 C CA . ALA A 1 80 ? -26.157 13.776 2.800 1.00 86.06 80 ALA A CA 1
ATOM 653 C C . ALA A 1 80 ? -26.139 14.723 4.013 1.00 86.06 80 ALA A C 1
ATOM 655 O O . ALA A 1 80 ? -25.747 15.881 3.889 1.00 86.06 80 ALA A O 1
ATOM 656 N N . TYR A 1 81 ? -26.486 14.217 5.198 1.00 84.19 81 TYR A N 1
ATOM 657 C CA . TYR A 1 81 ? -26.375 14.955 6.457 1.00 84.19 81 TYR A CA 1
ATOM 658 C C . TYR A 1 81 ? -25.511 14.203 7.475 1.00 84.19 81 TYR A C 1
ATOM 660 O O . TYR A 1 81 ? -25.452 12.977 7.507 1.00 84.19 81 TYR A O 1
ATOM 668 N N . VAL A 1 82 ? -24.834 14.935 8.350 1.00 79.69 82 VAL A N 1
ATOM 669 C CA . VAL A 1 82 ? -24.032 14.351 9.434 1.00 79.69 82 VAL A CA 1
ATOM 670 C C . VAL A 1 82 ? -24.981 13.675 10.433 1.00 79.69 82 VAL A C 1
ATOM 672 O O . VAL A 1 82 ? -25.830 14.359 11.014 1.00 79.69 82 VAL A O 1
ATOM 675 N N . PRO A 1 83 ? -24.904 12.348 10.658 1.00 78.19 83 PRO A N 1
ATOM 676 C CA . PRO A 1 83 ? -25.724 11.707 11.676 1.00 78.19 83 PRO A CA 1
ATOM 677 C C . PRO A 1 83 ? -25.404 12.279 13.062 1.00 78.19 83 PRO A C 1
ATOM 679 O O . PRO A 1 83 ? -24.244 12.332 13.457 1.00 78.19 83 PRO A O 1
ATOM 682 N N . GLY A 1 84 ? -26.430 12.656 13.830 1.00 78.00 84 GLY A N 1
ATOM 683 C CA . GLY A 1 84 ? -26.240 13.120 15.210 1.00 78.00 84 GLY A CA 1
ATOM 684 C C . GLY A 1 84 ? -25.679 12.037 16.143 1.00 78.00 84 GLY A C 1
ATOM 685 O O . GLY A 1 84 ? -25.646 10.850 15.794 1.00 78.00 84 GLY A O 1
ATOM 686 N N . LYS A 1 85 ? -25.297 12.426 17.362 1.00 82.50 85 LYS A N 1
ATOM 687 C CA . LYS A 1 85 ? -24.786 11.503 18.386 1.00 82.50 85 LYS A CA 1
ATOM 688 C C . LYS A 1 85 ? -25.745 10.334 18.649 1.00 82.50 85 LYS A C 1
ATOM 690 O O . LYS A 1 85 ? -26.966 10.485 18.604 1.00 82.50 85 LYS A O 1
ATOM 695 N N . ILE A 1 86 ? -25.178 9.148 18.872 1.00 84.44 86 ILE A N 1
ATOM 696 C CA . ILE A 1 86 ? -25.931 7.957 19.271 1.00 84.44 86 ILE A CA 1
ATOM 697 C C . ILE A 1 86 ? -26.113 8.010 20.786 1.00 84.44 86 ILE A C 1
ATOM 699 O O . ILE A 1 86 ? -25.157 7.819 21.530 1.00 84.44 86 ILE A O 1
ATOM 703 N N . GLU A 1 87 ? -27.337 8.256 21.245 1.00 86.12 87 GLU A N 1
ATOM 704 C CA . GLU A 1 87 ? -27.665 8.177 22.675 1.00 86.12 87 GLU A CA 1
ATOM 705 C C . GLU A 1 87 ? -28.086 6.751 23.045 1.00 86.12 87 GLU A C 1
ATOM 707 O O . GLU A 1 87 ? -27.511 6.137 23.949 1.00 86.12 87 GLU A O 1
ATOM 712 N N . ASN A 1 88 ? -28.999 6.172 22.257 1.00 86.88 88 ASN A N 1
ATOM 713 C CA . ASN A 1 88 ? -29.519 4.826 22.470 1.00 86.88 88 ASN A CA 1
ATOM 714 C C . ASN A 1 88 ? -29.277 3.897 21.282 1.00 86.88 88 ASN A C 1
ATOM 716 O O . ASN A 1 88 ? -29.309 4.314 20.121 1.00 86.88 88 ASN A O 1
ATOM 720 N N . THR A 1 89 ? -29.058 2.618 21.579 1.00 87.88 89 THR A N 1
ATOM 721 C CA . THR A 1 89 ? -29.004 1.572 20.553 1.00 87.88 89 THR A CA 1
ATOM 722 C C . THR A 1 89 ? -30.414 1.154 20.131 1.00 87.88 89 THR A C 1
ATOM 724 O O . THR A 1 89 ? -31.380 1.294 20.880 1.00 87.88 89 THR A O 1
ATOM 727 N N . ALA A 1 90 ? -30.555 0.591 18.926 1.00 89.06 90 ALA A N 1
ATOM 728 C CA . ALA A 1 90 ? -31.838 0.037 18.490 1.00 89.06 90 ALA A CA 1
ATOM 729 C C . ALA A 1 90 ? -32.320 -1.091 19.424 1.00 89.06 90 ALA A C 1
ATOM 731 O O . ALA A 1 90 ? -33.512 -1.194 19.698 1.00 89.06 90 ALA A O 1
ATOM 732 N N . ALA A 1 91 ? -31.394 -1.899 19.954 1.00 90.06 91 ALA A N 1
ATOM 733 C CA . ALA A 1 91 ? -31.713 -2.944 20.920 1.00 90.06 91 ALA A CA 1
ATOM 734 C C . ALA A 1 91 ? -32.310 -2.357 22.209 1.00 90.06 91 ALA A C 1
ATOM 736 O O . ALA A 1 91 ? -33.354 -2.826 22.649 1.00 90.06 91 ALA A O 1
ATOM 737 N N . GLU A 1 92 ? -31.711 -1.298 22.766 1.00 92.38 92 GLU A N 1
ATOM 738 C CA . GLU A 1 92 ? -32.248 -0.602 23.946 1.00 92.38 92 GLU A CA 1
ATOM 739 C C . GLU A 1 92 ? -33.669 -0.075 23.696 1.00 92.38 92 GLU A C 1
ATOM 741 O O . GLU A 1 92 ? -34.549 -0.265 24.532 1.00 92.38 92 GLU A O 1
ATOM 746 N N . ILE A 1 93 ? -33.914 0.535 22.530 1.00 93.62 93 ILE A N 1
ATOM 747 C CA . ILE A 1 93 ? -35.216 1.131 22.192 1.00 93.62 93 ILE A CA 1
ATOM 748 C C . ILE A 1 93 ? -36.302 0.064 22.005 1.00 93.62 93 ILE A C 1
ATOM 750 O O . ILE A 1 93 ? -37.414 0.225 22.504 1.00 93.62 93 ILE A O 1
ATOM 754 N N . PHE A 1 94 ? -36.012 -1.010 21.266 1.00 95.19 94 PHE A N 1
ATOM 755 C CA . PHE A 1 94 ? -37.035 -1.988 20.877 1.00 95.19 94 PHE A CA 1
ATOM 756 C C . PHE A 1 94 ? -37.206 -3.138 21.868 1.00 95.19 94 PHE A C 1
ATOM 758 O O . PHE A 1 94 ? -38.301 -3.689 21.971 1.00 95.19 94 PHE A O 1
ATOM 765 N N . LEU A 1 95 ? -36.143 -3.526 22.574 1.00 94.69 95 LEU A N 1
ATOM 766 C CA . LEU A 1 95 ? -36.150 -4.669 23.492 1.00 94.69 95 LEU A CA 1
ATOM 767 C C . LEU A 1 95 ? -36.220 -4.235 24.963 1.00 94.69 95 LEU A C 1
ATOM 769 O O . LEU A 1 95 ? -36.559 -5.050 25.821 1.00 94.69 95 LEU A O 1
ATOM 773 N N . GLY A 1 96 ? -35.921 -2.967 25.254 1.00 94.88 96 GLY A N 1
ATOM 774 C CA . GLY A 1 96 ? -35.673 -2.483 26.607 1.00 94.88 96 GLY A CA 1
ATOM 775 C C . GLY A 1 96 ? -34.279 -2.872 27.108 1.00 94.88 96 GLY A C 1
ATOM 776 O O . GLY A 1 96 ? -33.671 -3.834 26.635 1.00 94.88 96 GLY A O 1
ATOM 777 N N . GLU A 1 97 ? -33.775 -2.129 28.095 1.00 91.25 97 GLU A N 1
ATOM 778 C CA . GLU A 1 97 ? -32.390 -2.239 28.587 1.00 91.25 97 GLU A CA 1
ATOM 779 C C . GLU A 1 97 ? -32.011 -3.665 29.018 1.00 91.25 97 GLU A C 1
ATOM 781 O O . GLU A 1 97 ? -31.009 -4.201 28.555 1.00 91.25 97 GLU A O 1
ATOM 786 N N . GLN A 1 98 ? -32.849 -4.322 29.827 1.00 92.12 98 GLN A N 1
ATOM 787 C CA . GLN A 1 98 ? -32.550 -5.659 30.364 1.00 92.12 98 GLN A CA 1
ATOM 788 C C . GLN A 1 98 ? -32.432 -6.730 29.275 1.00 92.12 98 GLN A C 1
ATOM 790 O O . GLN A 1 98 ? -31.565 -7.605 29.329 1.00 92.12 98 GLN A O 1
ATOM 795 N N . LEU A 1 99 ? -33.331 -6.702 28.287 1.00 90.75 99 LEU A N 1
ATOM 796 C CA . LEU A 1 99 ? -33.316 -7.696 27.220 1.00 90.75 99 LEU A CA 1
ATOM 797 C C . LEU A 1 99 ? -32.193 -7.399 26.221 1.00 90.75 99 LEU A C 1
ATOM 799 O O . LEU A 1 99 ? -31.556 -8.338 25.746 1.00 90.75 99 LEU A O 1
ATOM 803 N N . ALA A 1 100 ? -31.915 -6.119 25.953 1.00 91.69 100 ALA A N 1
ATOM 804 C CA . ALA A 1 100 ? -30.763 -5.701 25.164 1.00 91.69 100 ALA A CA 1
ATOM 805 C C . ALA A 1 100 ? -29.456 -6.208 25.790 1.00 91.69 100 ALA A C 1
ATOM 807 O O . ALA A 1 100 ? -28.713 -6.924 25.126 1.00 91.69 100 ALA A O 1
ATOM 808 N N . GLU A 1 101 ? -29.221 -5.945 27.077 1.00 91.50 101 GLU A N 1
ATOM 809 C CA . GLU A 1 101 ? -28.030 -6.399 27.808 1.00 91.50 101 GLU A CA 1
ATOM 810 C C . GLU A 1 101 ? -27.853 -7.924 27.733 1.00 91.50 101 GLU A C 1
ATOM 812 O O . GLU A 1 101 ? -26.771 -8.418 27.408 1.00 91.50 101 GLU A O 1
ATOM 817 N N . LYS A 1 102 ? -28.940 -8.685 27.921 1.00 93.25 102 LYS A N 1
ATOM 818 C CA . LYS A 1 102 ? -28.919 -10.147 27.782 1.00 93.25 102 LYS A CA 1
ATOM 819 C C . LYS A 1 102 ? -28.458 -10.600 26.393 1.00 93.25 102 LYS A C 1
ATOM 821 O O . LYS A 1 102 ? -27.663 -11.533 26.298 1.00 93.25 102 LYS A O 1
ATOM 826 N N . TYR A 1 103 ? -28.967 -9.991 25.321 1.00 91.94 103 TYR A N 1
ATOM 827 C CA . TYR A 1 103 ? -28.570 -10.364 23.960 1.00 91.94 103 TYR A CA 1
ATOM 828 C C . TYR A 1 103 ? -27.141 -9.932 23.626 1.00 91.94 103 TYR A C 1
ATOM 830 O O . TYR A 1 103 ? -26.434 -10.698 22.977 1.00 91.94 103 TYR A O 1
ATOM 838 N N . LEU A 1 104 ? -26.690 -8.768 24.100 1.00 90.69 104 LEU A N 1
ATOM 839 C CA . LEU A 1 104 ? -25.303 -8.327 23.913 1.00 90.69 104 LEU A CA 1
ATOM 840 C C . LEU A 1 104 ? -24.322 -9.307 24.575 1.00 90.69 104 LEU A C 1
ATOM 842 O O . LEU A 1 104 ? -23.359 -9.720 23.936 1.00 90.69 104 LEU A O 1
ATOM 846 N N . HIS A 1 105 ? -24.624 -9.787 25.786 1.00 91.69 105 HIS A N 1
ATOM 847 C CA . HIS A 1 105 ? -23.820 -10.824 26.442 1.00 91.69 105 HIS A CA 1
ATOM 848 C C . HIS A 1 105 ? -23.786 -12.157 25.685 1.00 91.69 105 HIS A C 1
ATOM 850 O O . HIS A 1 105 ? -22.759 -12.837 25.690 1.00 91.69 105 HIS A O 1
ATOM 856 N N . LEU A 1 106 ? -24.893 -12.558 25.053 1.00 93.38 106 LEU A N 1
ATOM 857 C CA . LEU A 1 106 ? -24.916 -13.762 24.217 1.00 93.38 106 LEU A CA 1
ATOM 858 C C . LEU A 1 106 ? -24.030 -13.589 22.980 1.00 93.38 106 LEU A C 1
ATOM 860 O O . LEU A 1 106 ? -23.233 -14.475 22.691 1.00 93.38 106 LEU A O 1
ATOM 864 N N . LEU A 1 107 ? -24.113 -12.433 22.315 1.00 93.31 107 LEU A N 1
ATOM 865 C CA . LEU A 1 107 ? -23.262 -12.111 21.168 1.00 93.31 107 LEU A CA 1
ATOM 866 C C . LEU A 1 107 ? -21.779 -12.110 21.542 1.00 93.31 107 LEU A C 1
ATOM 868 O O . LEU A 1 107 ? -20.973 -12.681 20.817 1.00 93.31 107 LEU A O 1
ATOM 872 N N . ASP A 1 108 ? -21.422 -11.524 22.684 1.00 94.12 108 ASP A N 1
ATOM 873 C CA . ASP A 1 108 ? -20.050 -11.528 23.192 1.00 94.12 108 ASP A CA 1
ATOM 874 C C . ASP A 1 108 ? -19.543 -12.944 23.468 1.00 94.12 108 ASP A C 1
ATOM 876 O O . ASP A 1 108 ? -18.440 -13.309 23.062 1.00 94.12 108 ASP A O 1
ATOM 880 N N . LYS A 1 109 ? -20.359 -13.765 24.140 1.00 94.94 109 LYS A N 1
ATOM 881 C CA . LYS A 1 109 ? -20.003 -15.151 24.445 1.00 94.94 109 LYS A CA 1
ATOM 882 C C . LYS A 1 109 ? -19.787 -15.959 23.170 1.00 94.94 109 LYS A C 1
ATOM 884 O O . LYS A 1 109 ? -18.804 -16.695 23.076 1.00 94.94 109 LYS A O 1
ATOM 889 N N . ASP A 1 110 ? -20.697 -15.826 22.211 1.00 95.31 110 ASP A N 1
ATOM 890 C CA . ASP A 1 110 ? -20.603 -16.526 20.938 1.00 95.31 110 ASP A CA 1
ATOM 891 C C . ASP A 1 110 ? -19.383 -16.033 20.155 1.00 95.31 110 ASP A C 1
ATOM 893 O O . ASP A 1 110 ? -18.615 -16.852 19.654 1.00 95.31 110 ASP A O 1
ATOM 897 N N . TRP A 1 111 ? -19.129 -14.724 20.117 1.00 94.94 111 TRP A N 1
ATOM 898 C CA . TRP A 1 111 ? -17.946 -14.160 19.471 1.00 94.94 111 TRP A CA 1
ATOM 899 C C . TRP A 1 111 ? -16.649 -14.731 20.043 1.00 94.94 111 TRP A C 1
ATOM 901 O O . TRP A 1 111 ? -15.821 -15.240 19.287 1.00 94.94 111 TRP A O 1
ATOM 911 N N . VAL A 1 112 ? -16.481 -14.690 21.368 1.00 96.06 112 VAL A N 1
ATOM 912 C CA . VAL A 1 112 ? -15.287 -15.217 22.043 1.00 96.06 112 VAL A CA 1
ATOM 913 C C . VAL A 1 112 ? -15.118 -16.701 21.732 1.00 96.06 112 VAL A C 1
ATOM 915 O O . VAL A 1 112 ? -14.034 -17.124 21.340 1.00 96.06 112 VAL A O 1
ATOM 918 N N . ALA A 1 113 ? -16.190 -17.492 21.826 1.00 95.75 113 ALA A N 1
ATOM 919 C CA . ALA A 1 113 ? -16.134 -18.924 21.545 1.00 95.75 113 ALA A CA 1
ATOM 920 C C . ALA A 1 113 ? -15.667 -19.237 20.111 1.00 95.75 113 ALA A C 1
ATOM 922 O O . ALA A 1 113 ? -14.910 -20.188 19.921 1.00 95.75 113 ALA A O 1
ATOM 923 N N . HIS A 1 114 ? -16.080 -18.440 19.121 1.00 96.38 114 HIS A N 1
ATOM 924 C CA . HIS A 1 114 ? -15.694 -18.641 17.721 1.00 96.38 114 HIS A CA 1
ATOM 925 C C . HIS A 1 114 ? -14.297 -18.102 17.388 1.00 96.38 114 HIS A C 1
ATOM 927 O O . HIS A 1 114 ? -13.633 -18.652 16.515 1.00 96.38 114 HIS A O 1
ATOM 933 N N . ASN A 1 115 ? -13.840 -17.046 18.066 1.00 96.12 115 ASN A N 1
ATOM 934 C CA . ASN A 1 115 ? -12.596 -16.355 17.712 1.00 96.12 115 ASN A CA 1
ATOM 935 C C . ASN A 1 115 ? -11.397 -16.744 18.589 1.00 96.12 115 ASN A C 1
ATOM 937 O O . ASN A 1 115 ? -10.263 -16.440 18.229 1.00 96.12 115 ASN A O 1
ATOM 941 N N . GLN A 1 116 ? -11.605 -17.446 19.708 1.00 96.81 116 GLN A N 1
ATOM 942 C CA . GLN A 1 116 ? -10.544 -17.757 20.673 1.00 96.81 116 GLN A CA 1
ATOM 943 C C . GLN A 1 116 ? -9.348 -18.523 20.081 1.00 96.81 116 GLN A C 1
ATOM 945 O O . GLN A 1 116 ? -8.227 -18.334 20.556 1.00 96.81 116 GLN A O 1
ATOM 950 N N . SER A 1 117 ? -9.556 -19.398 19.091 1.00 96.81 117 SER A N 1
ATOM 951 C CA . SER A 1 117 ? -8.453 -20.124 18.443 1.00 96.81 117 SER A CA 1
ATOM 952 C C . SER A 1 117 ? -7.577 -19.185 17.616 1.00 96.81 117 SER A C 1
ATOM 954 O O . SER A 1 117 ? -6.381 -19.102 17.873 1.00 96.81 117 SER A O 1
ATOM 956 N N . ILE A 1 118 ? -8.186 -18.413 16.712 1.00 95.75 118 ILE A N 1
ATOM 957 C CA . ILE A 1 118 ? -7.493 -17.432 15.861 1.00 95.75 118 ILE A CA 1
ATOM 958 C C . ILE A 1 118 ? -6.803 -16.370 16.726 1.00 95.75 118 ILE A C 1
ATOM 960 O O . ILE A 1 118 ? -5.686 -15.950 16.441 1.00 95.75 118 ILE A O 1
ATOM 964 N N . TRP A 1 119 ? -7.438 -15.964 17.827 1.00 96.94 119 TRP A N 1
ATOM 965 C CA . TRP A 1 119 ? -6.859 -15.024 18.784 1.00 96.94 119 TRP A CA 1
ATOM 966 C C . TRP A 1 119 ? -5.556 -15.550 19.402 1.00 96.94 119 TRP A C 1
ATOM 968 O O . TRP A 1 119 ? -4.585 -14.811 19.518 1.00 96.94 119 TRP A O 1
ATOM 978 N N . ARG A 1 120 ? -5.499 -16.844 19.751 1.00 97.19 120 ARG A N 1
ATOM 979 C CA . ARG A 1 120 ? -4.274 -17.474 20.275 1.00 97.19 120 ARG A CA 1
ATOM 980 C C . ARG A 1 120 ? -3.183 -17.606 19.225 1.00 97.19 120 ARG A C 1
ATOM 982 O O . ARG A 1 120 ? -2.020 -17.435 19.568 1.00 97.19 120 ARG A O 1
ATOM 989 N N . GLU A 1 121 ? -3.546 -17.903 17.981 1.00 96.94 121 GLU A N 1
ATOM 990 C CA . GLU A 1 121 ? -2.584 -17.961 16.875 1.00 96.94 121 GLU A CA 1
ATOM 991 C C . GLU A 1 121 ? -1.909 -16.602 16.672 1.00 96.94 121 GLU A C 1
ATOM 993 O O . GLU A 1 121 ? -0.682 -16.534 16.610 1.00 96.94 121 GLU A O 1
ATOM 998 N N . ARG A 1 122 ? -2.698 -15.519 16.681 1.00 96.38 122 ARG A N 1
ATOM 999 C CA . ARG A 1 122 ? -2.182 -14.144 16.626 1.00 96.38 122 ARG A CA 1
ATOM 1000 C C . ARG A 1 122 ? -1.317 -13.796 17.828 1.00 96.38 122 ARG A C 1
ATOM 1002 O O . ARG A 1 122 ? -0.274 -13.185 17.653 1.00 96.38 122 ARG A O 1
ATOM 1009 N N . TYR A 1 123 ? -1.700 -14.223 19.029 1.00 97.88 123 TYR A N 1
ATOM 1010 C CA . TYR A 1 123 ? -0.863 -14.034 20.214 1.00 97.88 123 TYR A CA 1
ATOM 1011 C C . TYR A 1 123 ? 0.504 -14.690 20.032 1.00 97.88 123 TYR A C 1
ATOM 1013 O O . TYR A 1 123 ? 1.531 -14.040 20.182 1.00 97.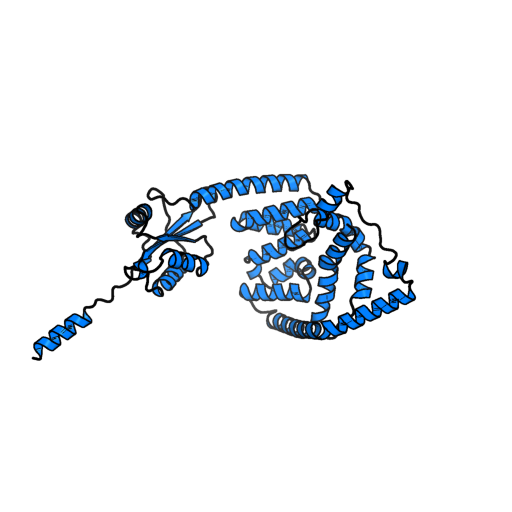88 123 TYR A O 1
ATOM 1021 N N . GLU A 1 124 ? 0.538 -15.966 19.647 1.00 97.81 124 GLU A N 1
ATOM 1022 C CA . GLU A 1 124 ? 1.796 -16.681 19.412 1.00 97.81 124 GLU A CA 1
ATOM 1023 C C . GLU A 1 124 ? 2.635 -16.043 18.298 1.00 97.81 124 GLU A C 1
ATOM 1025 O O . GLU A 1 124 ? 3.859 -15.997 18.399 1.00 97.81 124 GLU A O 1
ATOM 1030 N N . GLU A 1 125 ? 1.992 -15.546 17.245 1.00 97.31 125 GLU A N 1
ATOM 1031 C CA . GLU A 1 125 ? 2.636 -14.780 16.183 1.00 97.31 125 GLU A CA 1
ATOM 1032 C C . GLU A 1 125 ? 3.236 -13.465 16.694 1.00 97.31 125 GLU A C 1
ATOM 1034 O O . GLU A 1 125 ? 4.414 -13.212 16.447 1.00 97.31 125 GLU A O 1
ATOM 1039 N N . GLY A 1 126 ? 2.489 -12.694 17.484 1.00 97.38 126 GLY A N 1
ATOM 1040 C CA . GLY A 1 126 ? 2.962 -11.441 18.070 1.00 97.38 126 GLY A CA 1
ATOM 1041 C C . GLY A 1 126 ? 4.166 -11.643 18.981 1.00 97.38 126 GLY A C 1
ATOM 1042 O O . GLY A 1 126 ? 5.158 -10.927 18.869 1.00 97.38 126 GLY A O 1
ATOM 1043 N N . GLN A 1 127 ? 4.139 -12.693 19.807 1.00 97.75 127 GLN A N 1
ATOM 1044 C CA . GLN A 1 127 ? 5.285 -13.057 20.643 1.00 97.75 127 GLN A CA 1
ATOM 1045 C C . GLN A 1 127 ? 6.523 -13.418 19.801 1.00 97.75 127 GLN A C 1
ATOM 1047 O O . GLN A 1 127 ? 7.640 -13.060 20.168 1.00 97.75 127 GLN A O 1
ATOM 1052 N N . ARG A 1 128 ? 6.354 -14.095 18.653 1.00 97.44 128 ARG A N 1
ATOM 1053 C CA . ARG A 1 128 ? 7.471 -14.378 17.732 1.00 97.44 128 ARG A CA 1
ATOM 1054 C C . ARG A 1 128 ? 8.025 -13.104 17.096 1.00 97.44 128 ARG A C 1
ATOM 1056 O O . ARG A 1 128 ? 9.241 -12.962 17.020 1.00 97.44 128 ARG A O 1
ATOM 1063 N N . MET A 1 129 ? 7.157 -12.193 16.658 1.00 97.44 129 MET A N 1
ATOM 1064 C CA . MET A 1 129 ? 7.569 -10.915 16.068 1.00 97.44 129 MET A C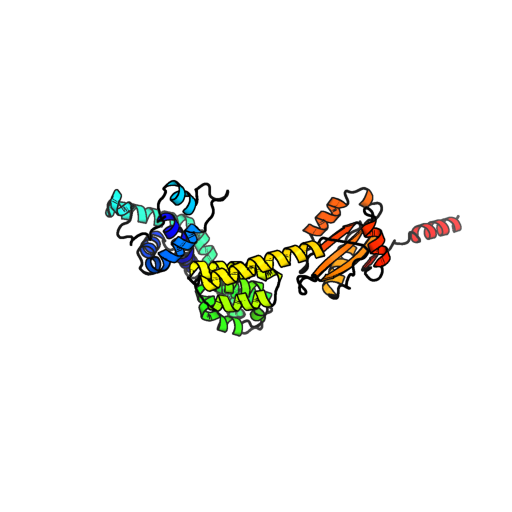A 1
ATOM 1065 C C . MET A 1 129 ? 8.350 -10.061 17.069 1.00 97.44 129 MET A C 1
ATOM 1067 O O . MET A 1 129 ? 9.397 -9.531 16.717 1.00 97.44 129 MET A O 1
ATOM 1071 N N . GLN A 1 130 ? 7.895 -9.982 18.325 1.00 96.12 130 GLN A N 1
ATOM 1072 C CA . GLN A 1 130 ? 8.597 -9.249 19.386 1.00 96.12 130 GLN A CA 1
ATOM 1073 C C . GLN A 1 130 ? 10.020 -9.783 19.596 1.00 96.12 130 GLN A C 1
ATOM 1075 O O . GLN A 1 130 ? 10.971 -9.007 19.575 1.00 96.12 130 GLN A O 1
ATOM 1080 N N . VAL A 1 131 ? 10.188 -11.108 19.690 1.00 96.25 131 VAL A N 1
ATOM 1081 C CA . VAL A 1 131 ? 11.519 -11.730 19.800 1.00 96.25 131 VAL A CA 1
ATOM 1082 C C . VAL A 1 131 ? 12.394 -11.402 18.586 1.00 96.25 131 VAL A C 1
ATOM 1084 O O . VAL A 1 131 ? 13.557 -11.045 18.749 1.00 96.25 131 VAL A O 1
ATOM 1087 N N . LEU A 1 132 ? 11.850 -11.479 17.367 1.00 94.81 132 LEU A N 1
ATOM 1088 C CA . LEU A 1 132 ? 12.601 -11.173 16.143 1.00 94.81 132 LEU A CA 1
ATOM 1089 C C . LEU A 1 132 ? 13.024 -9.701 16.051 1.00 94.81 132 LEU A C 1
ATOM 1091 O O . LEU A 1 132 ? 14.113 -9.414 15.550 1.00 94.81 132 LEU A O 1
ATOM 1095 N N . LEU A 1 133 ? 12.187 -8.774 16.521 1.00 94.56 133 LEU A N 1
ATOM 1096 C CA . LEU A 1 133 ? 12.524 -7.352 16.589 1.00 94.56 133 LEU A CA 1
ATOM 1097 C C . LEU A 1 133 ? 13.657 -7.112 17.597 1.00 94.56 133 LEU A C 1
ATOM 1099 O O . LEU A 1 133 ? 14.650 -6.469 17.260 1.00 94.56 133 LEU A O 1
ATOM 1103 N N . GLU A 1 134 ? 13.565 -7.694 18.796 1.00 93.62 134 GLU A N 1
ATOM 1104 C CA . GLU A 1 134 ? 14.611 -7.595 19.825 1.00 93.62 134 GLU A CA 1
ATOM 1105 C C . GLU A 1 134 ? 15.947 -8.189 19.354 1.00 93.62 134 GLU A C 1
ATOM 1107 O O . GLU A 1 134 ? 17.005 -7.585 19.529 1.00 93.62 134 GLU A O 1
ATOM 1112 N N . GLU A 1 135 ? 15.922 -9.350 18.694 1.00 92.75 135 GLU A N 1
ATOM 1113 C CA . GLU A 1 135 ? 17.127 -10.013 18.185 1.00 92.75 135 GLU A CA 1
ATOM 1114 C C . GLU A 1 135 ? 17.879 -9.193 17.126 1.00 92.75 135 GLU A C 1
ATOM 1116 O O . GLU A 1 135 ? 19.055 -9.467 16.857 1.00 92.75 135 GLU A O 1
ATOM 1121 N N . ASN A 1 136 ? 17.221 -8.226 16.488 1.00 90.19 136 ASN A N 1
ATOM 1122 C CA . ASN A 1 136 ? 17.765 -7.469 15.366 1.00 90.19 136 ASN A CA 1
ATOM 1123 C C . ASN A 1 136 ? 17.917 -5.964 15.629 1.00 90.19 136 ASN A C 1
ATOM 1125 O O . ASN A 1 136 ? 18.435 -5.273 14.757 1.00 90.19 136 ASN A O 1
ATOM 1129 N N . GLN A 1 137 ? 17.565 -5.483 16.823 1.00 83.19 137 GLN A N 1
ATOM 1130 C CA . GLN A 1 137 ? 17.572 -4.062 17.190 1.00 83.19 137 GLN A CA 1
ATOM 1131 C C . GLN A 1 137 ? 18.922 -3.352 16.954 1.00 83.19 137 GLN A C 1
ATOM 1133 O O . GLN A 1 137 ? 18.943 -2.180 16.590 1.00 83.19 137 GLN A O 1
ATOM 1138 N N . ASP A 1 138 ? 20.042 -4.067 17.114 1.00 83.12 138 ASP A N 1
ATOM 1139 C CA . ASP A 1 138 ? 21.405 -3.525 16.966 1.00 83.12 138 ASP A CA 1
ATOM 1140 C C . ASP A 1 138 ? 22.126 -4.010 15.694 1.00 83.12 138 ASP A C 1
ATOM 1142 O O . ASP A 1 138 ? 23.350 -3.890 15.571 1.00 83.12 138 ASP A O 1
ATOM 1146 N N . LYS A 1 139 ? 21.402 -4.625 14.752 1.00 87.25 139 LYS A N 1
ATOM 1147 C CA . LYS A 1 139 ? 21.991 -5.165 13.523 1.00 87.25 139 LYS A CA 1
ATOM 1148 C C . LYS A 1 139 ? 21.722 -4.239 12.351 1.00 87.25 139 LYS A C 1
ATOM 1150 O O . LYS A 1 139 ? 20.609 -3.774 12.149 1.00 87.25 139 LYS A O 1
ATOM 1155 N N . GLU A 1 140 ? 22.736 -4.053 11.515 1.00 88.50 140 GLU A N 1
ATOM 1156 C CA . GLU A 1 140 ? 22.530 -3.472 10.195 1.00 88.50 140 GLU A CA 1
ATOM 1157 C C . GLU A 1 140 ? 21.800 -4.496 9.318 1.00 88.50 140 GLU A C 1
ATOM 1159 O O . GLU A 1 140 ? 22.275 -5.620 9.117 1.00 88.50 140 GLU A O 1
ATOM 1164 N N . LEU A 1 141 ? 20.609 -4.122 8.853 1.00 91.50 141 LEU A N 1
ATOM 1165 C CA . LEU A 1 141 ? 19.740 -4.981 8.063 1.00 91.50 141 LEU A CA 1
ATOM 1166 C C . LEU A 1 141 ? 19.766 -4.570 6.596 1.00 91.50 141 LEU A C 1
ATOM 1168 O O . LEU A 1 141 ? 19.725 -3.386 6.252 1.00 91.50 141 LEU A O 1
ATOM 1172 N N . ASP A 1 142 ? 19.773 -5.581 5.731 1.00 92.75 142 ASP A N 1
ATOM 1173 C CA . ASP A 1 142 ? 19.436 -5.396 4.325 1.00 92.75 142 ASP A CA 1
ATOM 1174 C C . ASP A 1 142 ? 18.000 -4.851 4.175 1.00 92.75 142 ASP A C 1
ATOM 1176 O O . ASP A 1 142 ? 17.194 -4.877 5.111 1.00 92.75 142 ASP A O 1
ATOM 1180 N N . MET A 1 143 ? 17.697 -4.299 2.997 1.00 93.50 143 MET A N 1
ATOM 1181 C CA . MET A 1 143 ? 16.413 -3.641 2.727 1.00 93.50 143 MET A CA 1
ATOM 1182 C C . MET A 1 143 ? 15.220 -4.577 2.963 1.00 93.50 143 MET A C 1
ATOM 1184 O O . MET A 1 143 ? 14.216 -4.147 3.530 1.00 93.50 143 MET A O 1
ATOM 1188 N N . ASP A 1 144 ? 15.336 -5.852 2.588 1.00 92.75 144 ASP A N 1
ATOM 1189 C CA . ASP A 1 144 ? 14.258 -6.833 2.731 1.00 92.75 144 ASP A CA 1
ATOM 1190 C C . ASP A 1 144 ? 13.922 -7.077 4.208 1.00 92.75 144 ASP A C 1
ATOM 1192 O O . ASP A 1 144 ? 12.764 -6.949 4.610 1.00 92.75 144 ASP A O 1
ATOM 1196 N N . LYS A 1 145 ? 14.931 -7.335 5.051 1.00 94.38 145 LYS A N 1
ATOM 1197 C CA . LYS A 1 145 ? 14.726 -7.548 6.494 1.00 94.38 145 LYS A CA 1
ATOM 1198 C C . LYS A 1 145 ? 14.286 -6.289 7.221 1.00 94.38 145 LYS A C 1
ATOM 1200 O O . LYS A 1 145 ? 13.463 -6.368 8.129 1.00 94.38 145 LYS A O 1
ATOM 1205 N N . ALA A 1 146 ? 14.822 -5.133 6.836 1.00 94.50 146 ALA A N 1
ATOM 1206 C CA . ALA A 1 146 ? 14.373 -3.850 7.362 1.00 94.50 146 ALA A CA 1
ATOM 1207 C C . ALA A 1 146 ? 12.879 -3.627 7.073 1.00 94.50 146 ALA A C 1
ATOM 1209 O O . ALA A 1 146 ? 12.123 -3.209 7.949 1.00 94.50 146 ALA A O 1
ATOM 1210 N N . THR A 1 147 ? 12.439 -3.968 5.860 1.00 94.88 147 THR A N 1
ATOM 1211 C CA . THR A 1 147 ? 11.035 -3.861 5.441 1.00 94.88 147 THR A CA 1
ATOM 1212 C C . THR A 1 147 ? 10.152 -4.847 6.194 1.00 94.88 147 THR A C 1
ATOM 1214 O O . THR A 1 147 ? 9.072 -4.478 6.654 1.00 94.88 147 THR A O 1
ATOM 1217 N N . GLU A 1 148 ? 10.615 -6.085 6.367 1.00 94.94 148 GLU A N 1
ATOM 1218 C CA . GLU A 1 148 ? 9.934 -7.098 7.174 1.00 94.94 148 GLU A CA 1
ATOM 1219 C C . GLU A 1 148 ? 9.719 -6.609 8.614 1.00 94.94 148 GLU A C 1
ATOM 1221 O O . GLU A 1 148 ? 8.599 -6.651 9.120 1.00 94.94 148 GLU A O 1
ATOM 1226 N N . GLN A 1 149 ? 10.748 -6.046 9.249 1.00 94.94 149 GLN A N 1
ATOM 1227 C CA . GLN A 1 149 ? 10.642 -5.537 10.619 1.00 94.94 149 GLN A CA 1
ATOM 1228 C C . GLN A 1 149 ? 9.760 -4.302 10.737 1.00 94.94 149 GLN A C 1
ATOM 1230 O O . GLN A 1 149 ? 8.946 -4.216 11.656 1.00 94.94 149 GLN A O 1
ATOM 1235 N N . ALA A 1 150 ? 9.850 -3.369 9.791 1.00 94.00 150 ALA A N 1
ATOM 1236 C CA . ALA A 1 150 ? 8.934 -2.239 9.752 1.00 94.00 150 ALA A CA 1
ATOM 1237 C C . ALA A 1 150 ? 7.474 -2.700 9.607 1.00 94.00 150 ALA A C 1
ATOM 1239 O O . ALA A 1 150 ? 6.585 -2.138 10.243 1.00 94.00 150 ALA A O 1
ATOM 1240 N N . ASN A 1 151 ? 7.213 -3.755 8.829 1.00 93.31 151 ASN A N 1
ATOM 1241 C CA . ASN A 1 151 ? 5.878 -4.342 8.722 1.00 93.31 151 ASN A CA 1
ATOM 1242 C C . ASN A 1 151 ? 5.422 -5.003 10.027 1.00 93.31 151 ASN A C 1
ATOM 1244 O O . ASN A 1 151 ? 4.276 -4.797 10.418 1.00 93.31 151 ASN A O 1
ATOM 1248 N N . MET A 1 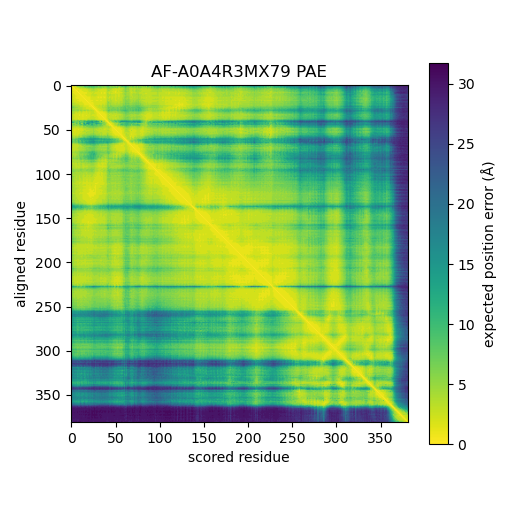152 ? 6.309 -5.704 10.740 1.00 95.62 152 MET A N 1
ATOM 1249 C CA . MET A 1 152 ? 6.000 -6.244 12.071 1.00 95.62 152 MET A CA 1
ATOM 1250 C C . MET A 1 152 ? 5.612 -5.132 13.055 1.00 95.62 152 MET A C 1
ATOM 1252 O O . MET A 1 152 ? 4.662 -5.297 13.815 1.00 95.62 152 MET A O 1
ATOM 1256 N N . LEU A 1 153 ? 6.279 -3.971 13.013 1.00 95.00 153 LEU A N 1
ATOM 1257 C CA . LEU A 1 153 ? 5.900 -2.818 13.840 1.00 95.00 153 LEU A CA 1
ATOM 1258 C C . LEU A 1 153 ? 4.489 -2.306 13.504 1.00 95.00 153 LEU A C 1
ATOM 1260 O O . LEU A 1 153 ? 3.725 -1.991 14.417 1.00 95.00 153 LEU A O 1
ATOM 1264 N N . ILE A 1 154 ? 4.114 -2.268 12.218 1.00 92.00 154 ILE A N 1
ATOM 1265 C CA . ILE A 1 154 ? 2.750 -1.904 11.788 1.00 92.00 154 ILE A CA 1
ATOM 1266 C C . ILE A 1 154 ? 1.729 -2.919 12.309 1.00 92.00 154 ILE A C 1
ATOM 1268 O O . ILE A 1 154 ? 0.655 -2.528 12.766 1.00 92.00 154 ILE A O 1
ATOM 1272 N N . GLU A 1 155 ? 2.032 -4.213 12.240 1.00 92.88 155 GLU A N 1
ATOM 1273 C CA . GLU A 1 155 ? 1.118 -5.265 12.690 1.00 92.88 155 GLU A CA 1
ATOM 1274 C C . GLU A 1 155 ? 0.918 -5.242 14.210 1.00 92.88 155 GLU A C 1
ATOM 1276 O O . GLU A 1 155 ? -0.223 -5.246 14.679 1.00 92.88 155 GLU A O 1
ATOM 1281 N N . LEU A 1 156 ? 2.010 -5.137 14.973 1.00 94.31 156 LEU A N 1
ATOM 1282 C CA . LEU A 1 156 ? 1.987 -5.133 16.436 1.00 94.31 156 LEU A CA 1
ATOM 1283 C C . LEU A 1 156 ? 1.374 -3.852 17.007 1.00 94.31 156 LEU A C 1
ATOM 1285 O O . LEU A 1 156 ? 0.499 -3.904 17.871 1.00 94.31 156 LEU A O 1
ATOM 1289 N N . HIS A 1 157 ? 1.821 -2.691 16.531 1.00 92.25 157 HIS A N 1
ATOM 1290 C CA . HIS A 1 157 ? 1.506 -1.408 17.165 1.00 92.25 157 HIS A CA 1
ATOM 1291 C C . HIS A 1 157 ? 0.484 -0.581 16.385 1.00 92.25 157 HIS A C 1
ATOM 1293 O O . HIS A 1 157 ? -0.163 0.307 16.944 1.00 92.25 157 HIS A O 1
ATOM 1299 N N . GLY A 1 158 ? 0.250 -0.926 15.122 1.00 89.44 158 GLY A N 1
ATOM 1300 C CA . GLY A 1 158 ? -0.597 -0.163 14.223 1.00 89.44 158 GLY A CA 1
ATOM 1301 C C . GLY A 1 158 ? 0.195 0.835 13.401 1.00 89.44 158 GLY A C 1
ATOM 1302 O O . GLY A 1 158 ? 1.361 1.136 13.660 1.00 89.44 158 GLY A O 1
ATOM 1303 N N . ILE A 1 159 ? -0.473 1.374 12.389 1.00 83.69 159 ILE A N 1
ATOM 1304 C CA . ILE A 1 159 ? 0.151 2.360 11.518 1.00 83.69 159 ILE A CA 1
ATOM 1305 C C . ILE A 1 159 ? 0.371 3.694 12.230 1.00 83.69 159 ILE A C 1
ATOM 1307 O O . ILE A 1 159 ? 1.339 4.378 11.927 1.00 83.69 159 ILE A O 1
ATOM 1311 N N . GLU A 1 160 ? -0.462 4.020 13.223 1.00 86.62 160 GLU A N 1
ATOM 1312 C CA . GLU A 1 160 ? -0.335 5.246 14.015 1.00 86.62 160 GLU A CA 1
ATOM 1313 C C . GLU A 1 160 ? 1.037 5.321 14.702 1.00 86.62 160 GLU A C 1
ATOM 1315 O O . GLU A 1 160 ? 1.694 6.363 14.692 1.00 86.62 160 GLU A O 1
ATOM 1320 N N . TYR A 1 161 ? 1.510 4.180 15.218 1.00 90.56 161 TYR A N 1
ATOM 1321 C CA . TYR A 1 161 ? 2.835 4.060 15.816 1.00 90.56 161 TYR A CA 1
ATOM 1322 C C . TYR A 1 161 ? 3.938 4.367 14.803 1.00 90.56 161 TYR A C 1
ATOM 1324 O O . TYR A 1 161 ? 4.850 5.132 15.103 1.00 90.56 161 TYR A O 1
ATOM 1332 N N . VAL A 1 162 ? 3.837 3.812 13.592 1.00 88.06 162 VAL A N 1
ATOM 1333 C CA . VAL A 1 162 ? 4.831 4.027 12.534 1.00 88.06 162 VAL A CA 1
ATOM 1334 C C . VAL A 1 162 ? 4.824 5.460 12.028 1.00 88.06 162 VAL A C 1
ATOM 1336 O O . VAL A 1 162 ? 5.889 5.989 11.736 1.00 88.06 162 VAL A O 1
ATOM 1339 N N . THR A 1 163 ? 3.666 6.116 11.956 1.00 88.00 163 THR A N 1
ATOM 1340 C CA . THR A 1 163 ? 3.603 7.534 11.582 1.00 88.00 163 THR A CA 1
ATOM 1341 C C . THR A 1 163 ? 4.200 8.442 12.657 1.00 88.00 163 THR A C 1
ATOM 1343 O O . THR A 1 163 ? 4.924 9.381 12.332 1.00 88.00 163 THR A O 1
ATOM 1346 N N . GLU A 1 164 ? 3.962 8.140 13.938 1.00 91.12 164 GLU A N 1
ATOM 1347 C CA . GLU A 1 164 ? 4.508 8.906 15.066 1.00 91.12 164 GLU A CA 1
ATOM 1348 C C . GLU A 1 164 ? 6.027 8.716 15.208 1.00 91.12 164 GLU A C 1
ATOM 1350 O O . GLU A 1 164 ? 6.754 9.685 15.414 1.00 91.12 164 GLU A O 1
ATOM 1355 N N . HIS A 1 165 ? 6.510 7.485 15.022 1.00 93.38 165 HIS A N 1
ATOM 1356 C CA . HIS A 1 165 ? 7.916 7.100 15.181 1.00 93.38 165 HIS A CA 1
ATOM 1357 C C . HIS A 1 165 ? 8.647 6.973 13.838 1.00 93.38 165 HIS A C 1
ATOM 1359 O O . HIS A 1 165 ? 9.661 6.285 13.742 1.00 93.38 165 HIS A O 1
ATOM 1365 N N . PHE A 1 166 ? 8.138 7.609 12.781 1.00 93.44 166 PHE A N 1
ATOM 1366 C CA . PHE A 1 166 ? 8.645 7.435 11.417 1.00 93.44 166 PHE A CA 1
ATOM 1367 C C . PHE A 1 166 ? 10.146 7.736 11.306 1.00 93.44 166 PHE A C 1
ATOM 1369 O O . PHE A 1 166 ? 10.908 6.940 10.757 1.00 93.44 166 PHE A O 1
ATOM 1376 N N . ASP A 1 167 ? 10.577 8.858 11.883 1.00 93.88 167 ASP A N 1
ATOM 1377 C CA . ASP A 1 167 ? 11.975 9.290 11.853 1.00 93.88 167 ASP A CA 1
ATOM 1378 C C . ASP A 1 167 ? 12.886 8.346 12.656 1.00 93.88 167 ASP A C 1
ATOM 1380 O O . ASP A 1 167 ? 14.000 8.049 12.218 1.00 93.88 167 ASP A O 1
ATOM 1384 N N . ASP A 1 168 ? 12.396 7.814 13.781 1.00 94.31 168 ASP A N 1
ATOM 1385 C CA . ASP A 1 168 ? 13.119 6.835 14.597 1.00 94.31 168 ASP A CA 1
ATOM 1386 C C . ASP A 1 168 ? 13.262 5.503 13.851 1.00 94.31 168 ASP A C 1
ATOM 1388 O O . ASP A 1 168 ? 14.354 4.946 13.790 1.00 94.31 168 ASP A O 1
ATOM 1392 N N . ILE A 1 169 ? 12.198 5.031 13.192 1.00 93.38 169 ILE A N 1
ATOM 1393 C CA . ILE A 1 169 ? 12.219 3.814 12.368 1.00 93.38 169 ILE A CA 1
ATOM 1394 C C . ILE A 1 169 ? 13.216 3.963 11.214 1.00 93.38 169 ILE A C 1
ATOM 1396 O O . ILE A 1 169 ? 13.998 3.048 10.961 1.00 93.38 169 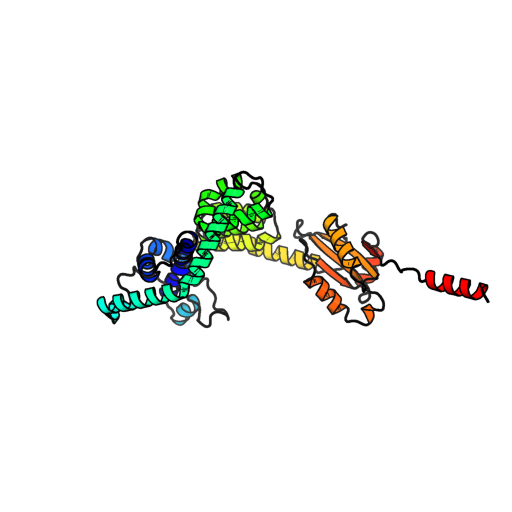ILE A O 1
ATOM 1400 N N . LEU A 1 170 ? 13.252 5.117 10.541 1.00 94.25 170 LEU A N 1
ATOM 1401 C CA . LEU A 1 170 ? 14.236 5.393 9.488 1.00 94.25 170 LEU A CA 1
ATOM 1402 C C . LEU A 1 170 ? 15.668 5.562 10.018 1.00 94.25 170 LEU A C 1
ATOM 1404 O O . LEU A 1 170 ? 16.626 5.404 9.254 1.00 94.25 170 LEU A O 1
ATOM 1408 N N . ALA A 1 171 ? 15.839 5.926 11.289 1.00 93.31 171 ALA A N 1
ATOM 1409 C CA . ALA A 1 171 ? 17.142 5.964 11.942 1.00 93.31 171 ALA A CA 1
ATOM 1410 C C . ALA A 1 171 ? 17.617 4.556 12.330 1.00 93.31 171 ALA A C 1
ATOM 1412 O O . ALA A 1 171 ? 18.792 4.243 12.137 1.00 93.31 171 ALA A O 1
ATOM 1413 N N . THR A 1 172 ? 16.711 3.706 12.821 1.00 91.94 172 THR A N 1
ATOM 1414 C CA . THR A 1 172 ? 16.979 2.299 13.153 1.00 91.94 172 THR A CA 1
ATOM 1415 C C . THR A 1 172 ? 17.218 1.456 11.902 1.00 91.94 172 THR A C 1
ATOM 1417 O O . THR A 1 172 ? 18.120 0.622 11.894 1.00 91.94 172 THR A O 1
ATOM 1420 N N . TYR A 1 173 ? 16.480 1.710 10.819 1.00 93.06 173 TYR A N 1
ATOM 1421 C CA . TYR A 1 173 ? 16.582 0.974 9.558 1.00 93.06 173 TYR A CA 1
ATOM 1422 C C . TYR A 1 173 ? 16.870 1.914 8.371 1.00 93.06 173 TYR A C 1
ATOM 1424 O O . TYR A 1 173 ? 15.978 2.206 7.567 1.00 93.06 173 TYR A O 1
ATOM 1432 N N . PRO A 1 174 ? 18.120 2.389 8.203 1.00 93.75 174 PRO A N 1
ATOM 1433 C CA . PRO A 1 174 ? 18.454 3.381 7.179 1.00 93.75 174 PRO A CA 1
ATOM 1434 C C . PRO A 1 174 ? 18.172 2.942 5.739 1.00 93.75 174 PRO A C 1
ATOM 1436 O O . PRO A 1 174 ? 17.872 3.791 4.901 1.00 93.75 174 PRO A O 1
ATOM 1439 N N . SER A 1 175 ? 18.232 1.637 5.450 1.00 93.06 175 SER A N 1
ATOM 1440 C CA . SER A 1 175 ? 17.949 1.072 4.123 1.00 93.06 175 SER A CA 1
ATOM 1441 C C . SER A 1 175 ? 16.504 1.301 3.661 1.00 93.06 175 SER A C 1
ATOM 1443 O O . SER A 1 175 ? 16.251 1.327 2.458 1.00 93.06 175 SER A O 1
ATOM 1445 N N . LEU A 1 176 ? 15.563 1.564 4.579 1.00 94.25 176 LEU A N 1
ATOM 1446 C CA . LEU A 1 176 ? 14.180 1.918 4.232 1.00 94.25 176 LEU A CA 1
ATOM 1447 C C . LEU A 1 176 ? 14.062 3.256 3.500 1.00 94.25 176 LEU A C 1
ATOM 1449 O O . LEU A 1 176 ? 13.091 3.459 2.777 1.00 94.25 176 LEU A O 1
ATOM 1453 N N . LYS A 1 177 ? 15.042 4.159 3.638 1.00 93.75 177 LYS A N 1
ATOM 1454 C CA . LYS A 1 177 ? 15.040 5.456 2.935 1.00 93.75 177 LYS A CA 1
ATOM 1455 C C . LYS A 1 177 ? 15.115 5.309 1.416 1.00 93.75 177 LYS A C 1
ATOM 1457 O O . LYS A 1 177 ? 14.740 6.229 0.700 1.00 93.75 177 LYS A O 1
ATOM 1462 N N . GLU A 1 178 ? 15.606 4.169 0.943 1.00 92.56 178 GLU A N 1
ATOM 1463 C CA . GLU A 1 178 ? 15.702 3.835 -0.478 1.00 92.56 178 GLU A CA 1
ATOM 1464 C C . GLU A 1 178 ? 14.572 2.893 -0.926 1.00 92.56 178 GLU A C 1
ATOM 1466 O O . GLU A 1 178 ? 14.458 2.587 -2.111 1.00 92.56 178 GLU A O 1
ATOM 1471 N N . ASN A 1 179 ? 13.713 2.441 -0.002 1.00 94.56 179 ASN A N 1
ATOM 1472 C CA . ASN A 1 179 ? 12.584 1.576 -0.324 1.00 94.56 179 ASN A CA 1
ATOM 1473 C C . ASN A 1 179 ? 11.355 2.408 -0.725 1.00 94.56 179 ASN A C 1
ATOM 1475 O O . ASN A 1 179 ? 10.510 2.755 0.106 1.00 94.56 179 ASN A O 1
ATOM 1479 N N . THR A 1 180 ? 11.243 2.702 -2.020 1.00 94.69 180 THR A N 1
ATOM 1480 C CA . THR A 1 180 ? 10.139 3.487 -2.591 1.00 94.69 180 THR A CA 1
ATOM 1481 C C . THR A 1 180 ? 8.764 2.863 -2.336 1.00 94.69 180 THR A C 1
ATOM 1483 O O . THR A 1 180 ? 7.838 3.598 -2.004 1.00 94.69 180 THR A O 1
ATOM 1486 N N . ASP A 1 181 ? 8.616 1.535 -2.437 1.00 93.38 181 ASP A N 1
ATOM 1487 C CA . ASP A 1 181 ? 7.335 0.841 -2.210 1.00 93.38 181 ASP A CA 1
ATOM 1488 C C . ASP A 1 181 ? 6.845 1.038 -0.770 1.00 93.38 181 ASP A C 1
ATOM 1490 O O . ASP A 1 181 ? 5.686 1.390 -0.523 1.00 93.38 181 ASP A O 1
ATOM 1494 N N . TRP A 1 182 ? 7.744 0.838 0.198 1.00 94.12 182 TRP A N 1
ATOM 1495 C CA . TRP A 1 182 ? 7.424 1.003 1.610 1.00 94.12 182 TRP A CA 1
ATOM 1496 C C . TRP A 1 182 ? 7.113 2.465 1.945 1.00 94.12 182 TRP A C 1
ATOM 1498 O O . TRP A 1 182 ? 6.090 2.738 2.575 1.00 94.12 182 TRP A O 1
ATOM 1508 N N . LEU A 1 183 ? 7.934 3.409 1.471 1.00 95.88 183 LEU A N 1
ATOM 1509 C CA . LEU A 1 183 ? 7.703 4.843 1.668 1.00 95.88 183 LEU A CA 1
ATOM 1510 C C . LEU A 1 183 ? 6.384 5.297 1.040 1.00 95.88 183 LEU A C 1
ATOM 1512 O O . LEU A 1 183 ? 5.633 6.039 1.669 1.00 95.88 183 LEU A O 1
ATOM 1516 N N . PHE A 1 184 ? 6.059 4.818 -0.164 1.00 96.56 184 PHE A N 1
ATOM 1517 C CA . PHE A 1 184 ? 4.795 5.129 -0.825 1.00 96.56 184 PHE A CA 1
ATOM 1518 C C . PHE A 1 184 ? 3.610 4.609 -0.007 1.00 96.56 184 PHE A C 1
ATOM 1520 O O . PHE A 1 184 ? 2.655 5.343 0.253 1.00 96.56 184 PHE A O 1
ATOM 1527 N N . ARG A 1 185 ? 3.680 3.362 0.473 1.00 94.31 185 ARG A N 1
ATOM 1528 C CA . ARG A 1 185 ? 2.642 2.790 1.338 1.00 94.31 185 ARG A CA 1
ATOM 1529 C C . ARG A 1 185 ? 2.479 3.576 2.641 1.00 94.31 185 ARG A C 1
ATOM 1531 O O . ARG A 1 185 ? 1.354 3.856 3.033 1.00 94.31 185 ARG A O 1
ATOM 1538 N N . VAL A 1 186 ? 3.561 3.941 3.323 1.00 94.12 186 VAL A N 1
ATOM 1539 C CA . VAL A 1 186 ? 3.454 4.723 4.567 1.00 94.12 186 VAL A CA 1
ATOM 1540 C C . VAL A 1 186 ? 2.911 6.126 4.284 1.00 94.12 186 VAL A C 1
ATOM 1542 O O . VAL A 1 186 ? 1.998 6.571 4.977 1.00 94.12 186 VAL A O 1
ATOM 1545 N N . GLY A 1 187 ? 3.394 6.785 3.228 1.00 95.94 187 GLY A N 1
ATOM 1546 C CA . GLY A 1 187 ? 2.930 8.107 2.809 1.00 95.94 187 GLY A CA 1
ATOM 1547 C C . GLY A 1 187 ? 1.438 8.134 2.469 1.00 95.94 187 GLY A C 1
ATOM 1548 O O . GLY A 1 187 ? 0.724 9.019 2.927 1.00 95.94 187 GLY A O 1
ATOM 1549 N N . THR A 1 188 ? 0.930 7.138 1.740 1.00 94.94 188 THR A N 1
ATOM 1550 C CA . THR A 1 188 ? -0.512 7.030 1.439 1.00 94.94 188 THR A CA 1
ATOM 1551 C C . THR A 1 188 ? -1.360 6.846 2.694 1.00 94.94 188 THR A C 1
ATOM 1553 O O . THR A 1 188 ? -2.408 7.478 2.821 1.00 94.94 188 THR A O 1
ATOM 1556 N N . ILE A 1 189 ? -0.892 6.067 3.673 1.00 90.75 189 ILE A N 1
ATOM 1557 C CA . ILE A 1 189 ? -1.633 5.905 4.928 1.00 90.75 189 ILE A CA 1
ATOM 1558 C C . ILE A 1 189 ? -1.578 7.175 5.795 1.00 90.75 189 ILE A C 1
ATOM 1560 O O . ILE A 1 189 ? -2.564 7.504 6.459 1.00 90.75 189 ILE A O 1
ATOM 1564 N N . MET A 1 190 ? -0.464 7.916 5.782 1.00 92.94 190 MET A N 1
ATOM 1565 C CA . MET A 1 190 ? -0.391 9.249 6.399 1.00 92.94 190 MET A CA 1
ATOM 1566 C C . MET A 1 190 ? -1.459 10.172 5.799 1.00 92.94 190 MET A C 1
ATOM 1568 O O . MET A 1 190 ? -2.260 10.745 6.539 1.00 92.94 190 MET A O 1
ATOM 1572 N N . LEU A 1 191 ? -1.562 10.218 4.465 1.00 94.06 191 LEU A N 1
ATOM 1573 C CA . LEU A 1 191 ? -2.601 10.988 3.777 1.00 94.06 191 LEU A CA 1
ATOM 1574 C C . LEU A 1 191 ? -4.018 10.539 4.174 1.00 94.06 191 LEU A C 1
ATOM 1576 O O . LEU A 1 191 ? -4.868 11.375 4.472 1.00 94.06 191 LEU A O 1
ATOM 1580 N N . ASP A 1 192 ? -4.294 9.235 4.249 1.00 89.00 192 ASP A N 1
ATOM 1581 C CA . ASP A 1 192 ? -5.623 8.727 4.629 1.00 89.00 192 ASP A CA 1
ATOM 1582 C C . ASP A 1 192 ? -6.071 9.114 6.045 1.00 89.00 192 ASP A C 1
ATOM 1584 O O . ASP A 1 192 ? -7.281 9.152 6.322 1.00 89.00 192 ASP A O 1
ATOM 1588 N N . ASN A 1 193 ? -5.105 9.408 6.918 1.00 86.31 193 ASN A N 1
ATOM 1589 C CA . ASN A 1 193 ? -5.310 9.873 8.286 1.00 86.31 193 ASN A CA 1
ATOM 1590 C C . ASN A 1 193 ? -5.239 11.400 8.434 1.00 86.31 193 ASN A C 1
ATOM 1592 O O . ASN A 1 193 ? -5.422 11.902 9.541 1.00 86.31 193 ASN A O 1
ATOM 1596 N N . GLY A 1 194 ? -5.028 12.143 7.345 1.00 89.06 194 GLY A N 1
ATOM 1597 C CA . GLY A 1 194 ? -4.954 13.603 7.386 1.00 89.06 194 GLY A CA 1
ATOM 1598 C C . GLY A 1 194 ? -3.580 14.157 7.782 1.00 89.06 194 GLY A C 1
ATOM 1599 O O . GLY A 1 194 ? -3.500 15.323 8.156 1.00 89.06 194 GLY A O 1
ATOM 1600 N N . ASP A 1 195 ? -2.518 13.347 7.743 1.00 90.31 195 ASP A N 1
ATOM 1601 C CA . ASP A 1 195 ? -1.154 13.774 8.071 1.00 90.31 195 ASP A CA 1
ATOM 1602 C C . ASP A 1 195 ? -0.437 14.337 6.832 1.00 90.31 195 ASP A C 1
ATOM 1604 O O . ASP A 1 195 ? -0.163 13.633 5.854 1.00 90.31 195 ASP A O 1
ATOM 1608 N N . GLU A 1 196 ? -0.105 15.627 6.899 1.00 92.62 196 GLU A N 1
ATOM 1609 C CA . GLU A 1 196 ? 0.571 16.374 5.838 1.00 92.62 196 GLU A CA 1
ATOM 1610 C C . GLU A 1 196 ? 1.987 15.863 5.539 1.00 92.62 196 GLU A C 1
ATOM 1612 O O . GLU A 1 196 ? 2.459 16.058 4.419 1.00 92.62 196 GLU A O 1
ATOM 1617 N N . LYS A 1 197 ? 2.654 15.141 6.455 1.00 92.81 197 LYS A N 1
ATOM 1618 C CA . LYS A 1 197 ? 3.954 14.504 6.154 1.00 92.81 197 LYS A CA 1
ATOM 1619 C C . LYS A 1 197 ? 3.862 13.550 4.961 1.00 92.81 197 LYS A C 1
ATOM 1621 O O . LYS A 1 197 ? 4.809 13.438 4.179 1.00 92.81 197 LYS A O 1
ATOM 1626 N N . GLY A 1 198 ? 2.702 12.915 4.770 1.00 95.31 198 GLY A N 1
ATOM 1627 C CA . GLY A 1 198 ? 2.437 12.077 3.604 1.00 95.31 198 GLY A CA 1
ATOM 1628 C C . GLY A 1 198 ? 2.566 12.841 2.282 1.00 95.31 198 GLY A C 1
ATOM 1629 O O . GLY A 1 198 ? 3.010 12.270 1.289 1.00 95.31 198 GLY A O 1
ATOM 1630 N N . ILE A 1 199 ? 2.263 14.145 2.263 1.00 96.06 199 ILE A N 1
ATOM 1631 C CA . ILE A 1 199 ? 2.363 14.988 1.062 1.00 96.06 199 ILE A CA 1
ATOM 1632 C C . ILE A 1 199 ? 3.819 15.102 0.617 1.00 96.06 199 ILE A C 1
ATOM 1634 O O . ILE A 1 199 ? 4.113 14.971 -0.572 1.00 96.06 199 ILE A O 1
ATOM 1638 N N . GLU A 1 200 ? 4.736 15.340 1.556 1.00 95.69 200 GLU A N 1
ATOM 1639 C CA . GLU A 1 200 ? 6.164 15.479 1.260 1.00 95.69 200 GLU A CA 1
ATOM 1640 C C . GLU A 1 200 ? 6.741 14.169 0.717 1.00 95.69 200 GLU A C 1
ATOM 1642 O O . GLU A 1 200 ? 7.394 14.174 -0.328 1.00 95.69 200 GLU A O 1
ATOM 1647 N N . ILE A 1 201 ? 6.430 13.046 1.372 1.00 96.56 201 ILE A N 1
ATOM 1648 C CA . ILE A 1 201 ? 6.881 11.709 0.961 1.00 96.56 201 ILE A CA 1
ATOM 1649 C C . ILE A 1 201 ? 6.375 11.380 -0.447 1.00 96.56 201 ILE A C 1
ATOM 1651 O O . ILE A 1 201 ? 7.154 10.999 -1.320 1.00 96.56 201 ILE A O 1
ATOM 1655 N N . ILE A 1 202 ? 5.075 11.558 -0.700 1.00 98.00 202 ILE A N 1
ATOM 1656 C CA . ILE A 1 202 ? 4.486 11.222 -1.998 1.00 98.00 202 ILE A CA 1
ATOM 1657 C C . ILE A 1 202 ? 5.033 12.132 -3.101 1.00 98.00 202 ILE A C 1
ATOM 1659 O O . ILE A 1 202 ? 5.369 11.624 -4.169 1.00 98.00 202 ILE A O 1
ATOM 1663 N N . ASN A 1 203 ? 5.196 13.439 -2.855 1.00 97.25 203 ASN A N 1
ATOM 1664 C CA . ASN A 1 203 ? 5.794 14.342 -3.845 1.00 97.25 203 ASN A CA 1
ATOM 1665 C C . ASN A 1 203 ? 7.239 13.943 -4.189 1.00 97.25 203 ASN A C 1
ATOM 1667 O O . ASN A 1 203 ? 7.580 13.855 -5.366 1.00 97.25 203 ASN A O 1
ATOM 1671 N N . GLN A 1 204 ? 8.064 13.613 -3.189 1.00 96.38 204 GLN A N 1
ATOM 1672 C CA . GLN A 1 204 ? 9.429 13.129 -3.431 1.00 96.38 204 GLN A CA 1
ATOM 1673 C C . GLN A 1 204 ? 9.447 11.865 -4.299 1.00 96.38 204 GLN A C 1
ATOM 1675 O O . GLN A 1 204 ? 10.284 11.738 -5.193 1.00 96.38 204 GLN A O 1
ATOM 1680 N N . ILE A 1 205 ? 8.519 10.934 -4.071 1.00 96.81 205 ILE A N 1
ATOM 1681 C CA . ILE A 1 205 ? 8.447 9.693 -4.845 1.00 96.81 205 ILE A CA 1
ATOM 1682 C C . ILE A 1 205 ? 8.032 9.967 -6.293 1.00 96.81 205 ILE A C 1
ATOM 1684 O O . ILE A 1 205 ? 8.698 9.492 -7.212 1.00 96.81 205 ILE A O 1
ATOM 1688 N N . ILE A 1 206 ? 6.968 10.742 -6.526 1.00 96.25 206 ILE A N 1
ATOM 1689 C CA . ILE A 1 206 ? 6.476 10.999 -7.892 1.00 96.25 206 ILE A CA 1
ATOM 1690 C C . ILE A 1 206 ? 7.425 11.862 -8.731 1.00 96.25 206 ILE A C 1
ATOM 1692 O O . ILE A 1 206 ? 7.351 11.817 -9.962 1.00 96.25 206 ILE A O 1
ATOM 1696 N N . ASP A 1 207 ? 8.298 12.638 -8.086 1.00 94.25 207 ASP A N 1
ATOM 1697 C CA . ASP A 1 207 ? 9.322 13.432 -8.764 1.00 94.25 207 ASP A CA 1
ATOM 1698 C C . ASP A 1 207 ? 10.500 12.573 -9.245 1.00 94.25 207 ASP A C 1
ATOM 1700 O O . ASP A 1 207 ? 11.111 12.905 -10.259 1.00 94.25 207 ASP A O 1
ATOM 1704 N N . ASN A 1 208 ? 10.783 11.453 -8.571 1.00 91.94 208 ASN A N 1
ATOM 1705 C CA . ASN A 1 208 ? 11.912 10.572 -8.893 1.00 91.94 208 ASN A CA 1
ATOM 1706 C C . ASN A 1 208 ? 11.504 9.269 -9.600 1.00 91.94 208 ASN A C 1
ATOM 1708 O O . ASN A 1 208 ? 12.338 8.619 -10.229 1.00 91.94 208 ASN A O 1
ATOM 1712 N N . HIS A 1 209 ? 10.233 8.872 -9.513 1.00 92.12 209 HIS A N 1
ATOM 1713 C CA . HIS A 1 209 ? 9.752 7.594 -10.029 1.00 92.12 209 HIS A CA 1
ATOM 1714 C C . HIS A 1 209 ? 8.481 7.766 -10.862 1.00 92.12 209 HIS A C 1
ATOM 1716 O O . HIS A 1 209 ? 7.360 7.847 -10.349 1.00 92.12 209 HIS A O 1
ATOM 1722 N N . TRP A 1 210 ? 8.648 7.770 -12.188 1.00 92.56 210 TRP A N 1
ATOM 1723 C CA . TRP A 1 210 ? 7.548 7.992 -13.132 1.00 92.56 210 TRP A CA 1
ATOM 1724 C C . TRP A 1 210 ? 6.389 6.997 -12.950 1.00 92.56 210 TRP A C 1
ATOM 1726 O O . TRP A 1 210 ? 5.227 7.367 -13.122 1.00 92.56 210 TRP A O 1
ATOM 1736 N N . ASN A 1 211 ? 6.685 5.748 -12.580 1.00 91.00 211 ASN A N 1
ATOM 1737 C CA . ASN A 1 211 ? 5.700 4.678 -12.419 1.00 91.00 211 ASN A CA 1
ATOM 1738 C C . ASN A 1 211 ? 4.782 4.894 -11.205 1.00 91.00 211 ASN A C 1
ATOM 1740 O O . ASN A 1 211 ? 3.656 4.405 -11.201 1.00 91.00 211 ASN A O 1
ATOM 1744 N N . TYR A 1 212 ? 5.215 5.680 -10.217 1.00 95.38 212 TYR A N 1
ATOM 1745 C CA . TYR A 1 212 ? 4.382 6.068 -9.077 1.00 95.38 212 TYR A CA 1
ATOM 1746 C C . TYR A 1 212 ? 3.583 7.337 -9.325 1.00 95.38 212 TYR A C 1
ATOM 1748 O O . TYR A 1 212 ? 2.637 7.609 -8.593 1.00 95.38 212 TYR A O 1
ATOM 1756 N N . LYS A 1 213 ? 3.930 8.126 -10.344 1.00 95.81 213 LYS A N 1
ATOM 1757 C CA . LYS A 1 213 ? 3.382 9.471 -10.528 1.00 95.81 213 LYS A CA 1
ATOM 1758 C C . LYS A 1 213 ? 1.871 9.509 -10.691 1.00 95.81 213 LYS A C 1
ATOM 1760 O O . LYS A 1 213 ? 1.231 10.390 -10.129 1.00 95.81 213 LYS A O 1
ATOM 1765 N N . PHE A 1 214 ? 1.300 8.541 -11.405 1.00 95.19 214 PHE A N 1
ATOM 1766 C CA . PHE A 1 214 ? -0.152 8.431 -11.532 1.00 95.19 214 PHE A CA 1
ATOM 1767 C C . PHE A 1 214 ? -0.809 8.183 -10.169 1.00 95.19 214 PHE A C 1
ATOM 1769 O O . PHE A 1 214 ? -1.635 8.982 -9.733 1.00 95.19 214 PHE A O 1
ATOM 1776 N N . ASN A 1 215 ? -0.385 7.120 -9.474 1.00 95.81 215 ASN A N 1
ATOM 1777 C CA . ASN A 1 215 ? -0.943 6.759 -8.174 1.00 95.81 215 ASN A CA 1
ATOM 1778 C C . ASN A 1 215 ? -0.715 7.887 -7.162 1.00 95.81 215 ASN A C 1
ATOM 1780 O O . ASN A 1 215 ? -1.663 8.349 -6.554 1.00 95.81 215 ASN A O 1
ATOM 1784 N N . GLY A 1 216 ? 0.498 8.423 -7.033 1.00 97.56 216 GLY A N 1
ATOM 1785 C CA . GLY A 1 216 ? 0.785 9.489 -6.073 1.00 97.56 216 GLY A CA 1
ATOM 1786 C C . GLY A 1 216 ? -0.005 10.779 -6.318 1.00 97.56 216 GLY A C 1
ATOM 1787 O O . GLY A 1 216 ? -0.513 11.361 -5.365 1.00 97.56 216 GLY A O 1
ATOM 1788 N N . LEU A 1 217 ? -0.196 11.208 -7.574 1.00 97.75 217 LEU A N 1
ATOM 1789 C CA . LEU A 1 217 ? -1.071 12.351 -7.876 1.00 97.75 217 LEU A CA 1
ATOM 1790 C C . LEU A 1 217 ? -2.536 12.058 -7.529 1.00 97.75 217 LEU A C 1
ATOM 1792 O O . LEU A 1 217 ? -3.232 12.937 -7.023 1.00 97.75 217 LEU A O 1
ATOM 1796 N N . TYR A 1 218 ? -3.004 10.833 -7.765 1.00 96.25 218 TYR A N 1
ATOM 1797 C CA . TYR A 1 218 ? -4.348 10.416 -7.373 1.00 96.25 218 TYR A CA 1
ATOM 1798 C C . TYR A 1 218 ? -4.538 10.436 -5.845 1.00 96.25 218 TYR A C 1
ATOM 1800 O O . TYR A 1 218 ? -5.542 10.950 -5.351 1.00 96.25 218 TYR A O 1
ATOM 1808 N N . GLU A 1 219 ? -3.553 9.944 -5.093 1.00 96.94 219 GLU A N 1
ATOM 1809 C CA . GLU A 1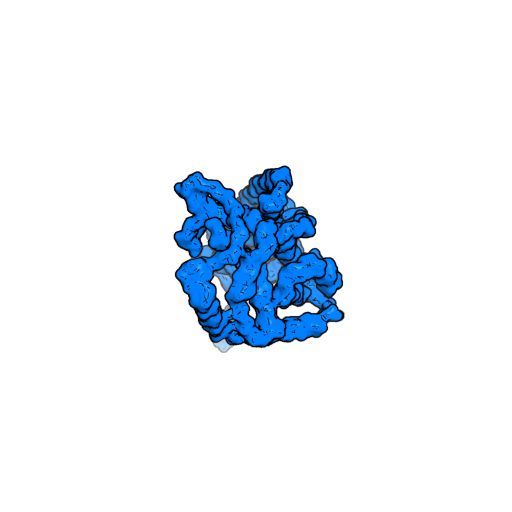 219 ? -3.539 9.939 -3.625 1.00 96.94 219 GLU A CA 1
ATOM 1810 C C . GLU A 1 219 ? -3.564 11.365 -3.052 1.00 96.94 219 GLU A C 1
ATOM 1812 O O . GLU A 1 219 ? -4.381 11.674 -2.183 1.00 96.94 219 GLU A O 1
ATOM 1817 N N . LEU A 1 220 ? -2.746 12.270 -3.604 1.00 97.19 220 LEU A N 1
ATOM 1818 C CA . LEU A 1 220 ? -2.748 13.691 -3.244 1.00 97.19 220 LEU A CA 1
ATOM 1819 C C . LEU A 1 220 ? -4.089 14.365 -3.572 1.00 97.19 220 LEU A C 1
ATOM 1821 O O . LEU A 1 220 ? -4.638 15.094 -2.748 1.00 97.19 220 LEU A O 1
ATOM 1825 N N . MET A 1 221 ? -4.667 14.093 -4.747 1.00 96.12 221 MET A N 1
ATOM 1826 C CA . MET A 1 221 ? -5.978 14.630 -5.124 1.00 96.12 221 MET A CA 1
ATOM 1827 C C . MET A 1 221 ? -7.064 14.162 -4.144 1.00 96.12 221 MET A C 1
ATOM 1829 O O . MET A 1 221 ? -7.870 14.976 -3.685 1.00 96.12 221 MET A O 1
ATOM 1833 N N . ARG A 1 222 ? -7.070 12.869 -3.781 1.00 94.81 222 ARG A N 1
ATOM 1834 C CA . ARG A 1 222 ? -8.000 12.318 -2.784 1.00 94.81 222 ARG A CA 1
ATOM 1835 C C . ARG A 1 222 ? -7.820 12.999 -1.428 1.00 94.81 222 ARG A C 1
ATOM 1837 O O . ARG A 1 222 ? -8.817 13.369 -0.809 1.00 94.81 222 ARG A O 1
ATOM 1844 N N . TYR A 1 223 ? -6.580 13.186 -0.982 1.00 95.31 223 TYR A N 1
ATOM 1845 C CA . TYR A 1 223 ? -6.272 13.887 0.262 1.00 95.31 223 TYR A CA 1
ATOM 1846 C C . TYR A 1 223 ? -6.882 15.294 0.283 1.00 95.31 223 TYR A C 1
ATOM 1848 O O . TYR A 1 223 ? -7.681 15.611 1.169 1.00 95.31 223 TYR A O 1
ATOM 1856 N N . TYR A 1 224 ? -6.585 16.117 -0.725 1.00 95.31 224 TYR A N 1
ATOM 1857 C CA . TYR A 1 224 ? -7.067 17.497 -0.777 1.00 95.31 224 TYR A CA 1
ATOM 1858 C C . TYR A 1 224 ? -8.597 17.585 -0.851 1.00 95.31 224 TYR A C 1
ATOM 1860 O O . TYR A 1 224 ? -9.200 18.425 -0.178 1.00 95.31 224 TYR A O 1
ATOM 1868 N N . HIS A 1 225 ? -9.242 16.651 -1.555 1.00 92.06 225 HIS A N 1
ATOM 1869 C CA . HIS A 1 225 ? -10.700 16.528 -1.583 1.00 92.06 225 HIS A CA 1
ATOM 1870 C C . HIS A 1 225 ? -11.304 16.246 -0.190 1.00 92.06 225 HIS A C 1
ATOM 1872 O O . HIS A 1 225 ? -12.305 16.847 0.241 1.00 92.06 225 HIS A O 1
ATOM 1878 N N . LEU A 1 226 ? -10.697 15.311 0.548 1.00 91.50 226 LEU A N 1
ATOM 1879 C CA . LEU A 1 226 ? -11.174 14.892 1.865 1.00 91.50 226 LEU A CA 1
ATOM 1880 C C . LEU A 1 226 ? -10.943 15.975 2.924 1.00 91.50 226 LEU A C 1
ATOM 1882 O O . LEU A 1 226 ? -11.890 16.320 3.646 1.00 91.50 226 LEU A O 1
ATOM 1886 N N . PHE A 1 227 ? -9.745 16.555 2.965 1.00 90.00 227 PHE A N 1
ATOM 1887 C CA . PHE A 1 227 ? -9.301 17.453 4.035 1.00 90.00 227 PHE A CA 1
ATOM 1888 C C . PHE A 1 227 ? -9.411 18.952 3.704 1.00 90.00 227 PHE A C 1
ATOM 1890 O O . PHE A 1 227 ? -9.308 19.777 4.607 1.00 90.00 227 PHE A O 1
ATOM 1897 N N . GLY A 1 228 ? -9.815 19.308 2.479 1.00 76.12 228 GLY A N 1
ATOM 1898 C CA . GLY A 1 228 ? -10.496 20.577 2.196 1.00 76.12 228 GLY A CA 1
ATOM 1899 C C . GLY A 1 228 ? -9.684 21.669 1.503 1.00 76.12 228 GLY A C 1
ATOM 1900 O O . GLY A 1 228 ? -10.116 22.821 1.540 1.00 76.12 228 GLY A O 1
ATOM 1901 N N . ASP A 1 229 ? -8.577 21.339 0.841 1.00 86.94 229 ASP A N 1
ATOM 1902 C CA . ASP A 1 229 ? -7.845 22.305 0.017 1.00 86.94 229 ASP A CA 1
ATOM 1903 C C . ASP A 1 229 ? -8.298 22.215 -1.449 1.00 86.94 229 ASP A C 1
ATOM 1905 O O . ASP A 1 229 ? -7.749 21.473 -2.259 1.00 86.94 229 ASP A O 1
ATOM 1909 N N . GLN A 1 230 ? -9.355 22.958 -1.791 1.00 90.38 230 GLN A N 1
ATOM 1910 C CA . GLN A 1 230 ? -9.943 22.932 -3.139 1.00 90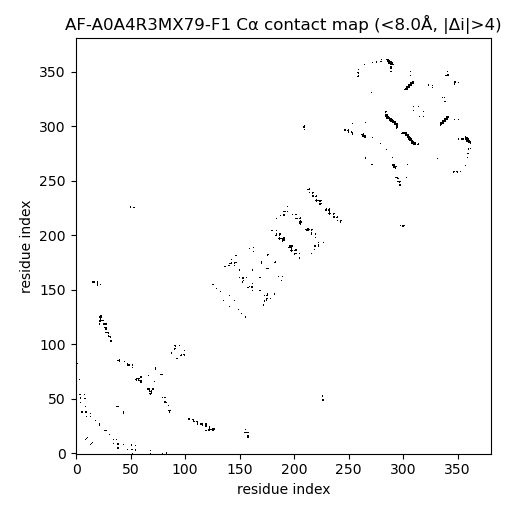.38 230 GLN A CA 1
ATOM 1911 C C . GLN A 1 230 ? -8.996 23.459 -4.225 1.00 90.38 230 GLN A C 1
ATOM 1913 O O . GLN A 1 230 ? -9.129 23.083 -5.391 1.00 90.38 230 GLN A O 1
ATOM 1918 N N . GLU A 1 231 ? -8.075 24.357 -3.867 1.00 95.50 231 GLU A N 1
ATOM 1919 C CA . GLU A 1 231 ? -7.102 24.899 -4.812 1.00 95.50 231 GLU A CA 1
ATOM 1920 C C . GLU A 1 231 ? -6.066 23.829 -5.151 1.00 95.50 231 GLU A C 1
ATOM 1922 O O . GLU A 1 231 ? -5.863 23.533 -6.330 1.00 95.50 231 GLU A O 1
ATOM 1927 N N . GLN A 1 232 ? -5.520 23.165 -4.129 1.00 95.00 232 GLN A N 1
ATOM 1928 C CA . GLN A 1 232 ? -4.586 22.057 -4.310 1.00 95.00 232 GLN A CA 1
ATOM 1929 C C . GLN A 1 232 ? -5.239 20.829 -4.954 1.00 95.00 232 GLN A C 1
ATOM 1931 O O . GLN A 1 232 ? -4.617 20.173 -5.789 1.00 95.00 232 GLN A O 1
ATOM 1936 N N . GLU A 1 233 ? -6.506 20.530 -4.645 1.00 95.62 233 GLU A N 1
ATOM 1937 C CA . GLU A 1 233 ? -7.275 19.474 -5.321 1.00 95.62 233 GLU A CA 1
ATOM 1938 C C . GLU A 1 233 ? -7.340 19.743 -6.828 1.00 95.62 233 GLU A C 1
ATOM 1940 O O . GLU A 1 233 ? -7.044 18.864 -7.642 1.00 95.62 233 GLU A O 1
ATOM 1945 N N . LYS A 1 234 ? -7.691 20.976 -7.209 1.00 96.31 234 LYS A N 1
ATOM 1946 C CA . LYS A 1 234 ? -7.795 21.377 -8.610 1.00 96.31 234 LYS A CA 1
ATOM 1947 C C . LYS A 1 234 ? -6.437 21.340 -9.311 1.00 96.31 234 LYS A C 1
ATOM 1949 O O . LYS A 1 234 ? -6.347 20.782 -10.402 1.00 96.31 234 LYS A O 1
ATOM 1954 N N . GLU A 1 235 ? -5.395 21.900 -8.700 1.00 96.62 235 GLU A N 1
ATOM 1955 C CA . GLU A 1 235 ? -4.038 21.876 -9.256 1.00 96.62 235 GLU A CA 1
ATOM 1956 C C . GLU A 1 235 ? -3.543 20.436 -9.447 1.00 96.62 235 GLU A C 1
ATOM 1958 O O . GLU A 1 235 ? -3.039 20.070 -10.512 1.00 96.62 235 GLU A O 1
ATOM 1963 N N . THR A 1 236 ? -3.740 19.585 -8.441 1.00 96.69 236 THR A N 1
ATOM 1964 C CA . THR A 1 236 ? -3.329 18.179 -8.496 1.00 96.69 236 THR A CA 1
ATOM 1965 C C . THR A 1 236 ? -4.094 17.417 -9.574 1.00 96.69 236 THR A C 1
ATOM 1967 O O . THR A 1 236 ? -3.498 16.627 -10.308 1.00 96.69 236 THR A O 1
ATOM 1970 N N . LYS A 1 237 ? -5.389 17.701 -9.749 1.00 95.94 237 LYS A N 1
ATOM 1971 C CA . LYS A 1 237 ? -6.186 17.139 -10.842 1.00 95.94 237 LYS A CA 1
ATOM 1972 C C . LYS A 1 237 ? -5.660 17.560 -12.218 1.00 95.94 237 LYS A C 1
ATOM 1974 O O . LYS A 1 237 ? -5.508 16.715 -13.095 1.00 95.94 237 LYS A O 1
ATOM 1979 N N . GLU A 1 238 ? -5.330 18.836 -12.412 1.00 97.56 238 GLU A N 1
ATOM 1980 C CA . GLU A 1 238 ? -4.738 19.320 -13.669 1.00 97.56 238 GLU A CA 1
ATOM 1981 C C . GLU A 1 238 ? -3.371 18.662 -13.944 1.00 97.56 238 GLU A C 1
ATOM 1983 O O . GLU A 1 238 ? -3.071 18.288 -15.085 1.00 97.56 238 GLU A O 1
ATOM 1988 N N . ARG A 1 239 ? -2.554 18.451 -12.900 1.00 97.25 239 ARG A N 1
ATOM 1989 C CA . ARG A 1 239 ? -1.296 17.687 -12.982 1.00 97.25 239 ARG A CA 1
ATOM 1990 C C . ARG A 1 239 ? -1.545 16.234 -13.394 1.00 97.25 239 ARG A C 1
ATOM 1992 O O . ARG A 1 239 ? -0.824 15.741 -14.262 1.00 97.25 239 ARG A O 1
ATOM 1999 N N . LEU A 1 240 ? -2.552 15.573 -12.819 1.00 96.38 240 LEU A N 1
ATOM 2000 C CA . LEU A 1 240 ? -2.926 14.192 -13.144 1.00 96.38 240 LEU A CA 1
ATOM 2001 C C . LEU A 1 240 ? -3.370 14.062 -14.609 1.00 96.38 240 LEU A C 1
ATOM 2003 O O . LEU A 1 240 ? -2.792 13.268 -15.345 1.00 96.38 240 LEU A O 1
ATOM 2007 N N . GLU A 1 241 ? -4.290 14.913 -15.070 1.00 95.94 241 GLU A N 1
ATOM 2008 C CA . GLU A 1 241 ? -4.765 14.917 -16.465 1.00 95.94 241 GLU A CA 1
ATOM 2009 C C . GLU A 1 241 ? -3.632 15.211 -17.470 1.00 95.94 241 GLU A C 1
ATOM 2011 O O . GLU A 1 241 ? -3.600 14.692 -18.591 1.00 95.94 241 GLU A O 1
ATOM 2016 N N . SER A 1 242 ? -2.687 16.083 -17.101 1.00 96.62 242 SER A N 1
ATOM 2017 C CA . SER A 1 242 ? -1.493 16.354 -17.910 1.00 96.62 242 SER A CA 1
ATOM 2018 C C . SER A 1 242 ? -0.560 15.144 -17.967 1.00 96.62 242 SER A C 1
ATOM 2020 O O . SER A 1 242 ? -0.008 14.839 -19.030 1.00 96.62 242 SER A O 1
ATOM 2022 N N . TRP A 1 243 ? -0.395 14.444 -16.843 1.00 96.06 243 TRP A N 1
ATOM 2023 C CA . TRP A 1 243 ? 0.421 13.239 -16.756 1.00 96.06 243 TRP A CA 1
ATOM 2024 C C . TRP A 1 243 ? -0.164 12.085 -17.569 1.00 96.06 243 TRP A C 1
ATOM 2026 O O . TRP A 1 243 ? 0.573 11.463 -18.328 1.00 96.06 243 TRP A O 1
ATOM 2036 N N . GLU A 1 244 ? -1.476 11.851 -17.509 1.00 93.81 244 GLU A N 1
ATOM 2037 C CA . GLU A 1 244 ? -2.160 10.839 -18.329 1.00 93.81 244 GLU A CA 1
ATOM 2038 C C . GLU A 1 244 ? -1.877 11.040 -19.822 1.00 93.81 244 GLU A C 1
ATOM 2040 O O . GLU A 1 244 ? -1.452 10.114 -20.509 1.00 93.81 244 GLU A O 1
ATOM 2045 N N . LYS A 1 245 ? -1.984 12.279 -20.319 1.00 95.88 245 LYS A N 1
ATOM 2046 C CA . LYS A 1 245 ? -1.666 12.610 -21.720 1.00 95.88 245 LYS A CA 1
ATOM 2047 C C . LYS A 1 245 ? -0.197 12.364 -22.072 1.00 95.88 245 LYS A C 1
ATOM 2049 O O . LYS A 1 245 ? 0.118 12.032 -23.215 1.00 95.88 245 LYS A O 1
ATOM 2054 N N . GLN A 1 246 ? 0.727 12.583 -21.135 1.00 95.25 246 GLN A N 1
ATOM 2055 C CA . GLN A 1 246 ? 2.149 12.273 -21.338 1.00 95.25 246 GLN A CA 1
ATOM 2056 C C . GLN A 1 246 ? 2.387 10.763 -21.357 1.00 95.25 246 GLN A C 1
ATOM 2058 O O . GLN A 1 246 ? 3.118 10.273 -22.220 1.00 95.25 246 GLN A O 1
ATOM 2063 N N . LEU A 1 247 ? 1.726 10.027 -20.466 1.00 93.31 247 LEU A N 1
ATOM 2064 C CA . LEU A 1 247 ? 1.792 8.576 -20.399 1.00 93.31 247 LEU A CA 1
ATOM 2065 C C . LEU A 1 247 ? 1.213 7.930 -21.661 1.00 93.31 247 LEU A C 1
ATOM 2067 O O . LEU A 1 247 ? 1.830 7.024 -22.208 1.00 93.31 247 LEU A O 1
ATOM 2071 N N . GLU A 1 248 ? 0.099 8.437 -22.191 1.00 92.94 248 GLU A N 1
ATOM 2072 C CA . GLU A 1 248 ? -0.470 8.000 -23.471 1.00 92.94 248 GLU A CA 1
ATOM 2073 C C . GLU A 1 248 ? 0.505 8.198 -24.636 1.00 92.94 248 GLU A C 1
ATOM 2075 O O . GLU A 1 248 ? 0.695 7.290 -25.446 1.00 92.94 248 GLU A O 1
ATOM 2080 N N . LYS A 1 249 ? 1.172 9.359 -24.711 1.00 94.50 249 LYS A N 1
ATOM 2081 C CA . LYS A 1 249 ? 2.218 9.604 -25.718 1.00 94.50 249 LYS A CA 1
ATOM 2082 C C . LYS A 1 249 ? 3.380 8.632 -25.560 1.00 94.50 249 LYS A C 1
ATOM 2084 O O . LYS A 1 249 ? 3.814 8.049 -26.547 1.00 94.50 249 LYS A O 1
ATOM 2089 N N . SER A 1 250 ? 3.846 8.425 -24.331 1.00 92.62 250 SER A N 1
ATOM 2090 C CA . SER A 1 250 ? 4.908 7.471 -24.017 1.00 92.62 250 SER A CA 1
ATOM 2091 C C . SER A 1 250 ? 4.518 6.038 -24.401 1.00 92.62 250 SER A C 1
ATOM 2093 O O . SER A 1 250 ? 5.296 5.335 -25.037 1.00 92.62 250 SER A O 1
ATOM 2095 N N . ASN A 1 251 ? 3.279 5.630 -24.115 1.00 90.44 251 ASN A N 1
ATOM 2096 C CA . ASN A 1 251 ? 2.724 4.343 -24.532 1.00 90.44 251 ASN A CA 1
ATOM 2097 C C . ASN A 1 251 ? 2.697 4.220 -26.056 1.00 90.44 251 ASN A C 1
ATOM 2099 O O . ASN A 1 251 ? 3.120 3.204 -26.590 1.00 90.44 251 ASN A O 1
ATOM 2103 N N . ALA A 1 252 ? 2.229 5.241 -26.777 1.00 90.19 252 ALA A N 1
ATOM 2104 C CA . ALA A 1 252 ? 2.216 5.228 -28.239 1.00 90.19 252 ALA A CA 1
ATOM 2105 C C . ALA A 1 252 ? 3.638 5.153 -28.828 1.00 90.19 252 ALA A C 1
ATOM 2107 O O . ALA A 1 252 ? 3.876 4.429 -29.797 1.00 90.19 252 ALA A O 1
ATOM 2108 N N . GLU A 1 253 ? 4.596 5.863 -28.225 1.00 89.81 253 GLU A N 1
ATOM 2109 C CA . GLU A 1 253 ? 6.009 5.798 -28.595 1.00 89.81 253 GLU A CA 1
ATOM 2110 C C . GLU A 1 253 ? 6.567 4.385 -28.412 1.00 89.81 253 GLU A C 1
ATOM 2112 O O . GLU A 1 253 ? 7.124 3.846 -29.364 1.00 89.81 253 GLU A O 1
ATOM 2117 N N . LEU A 1 254 ? 6.403 3.784 -27.231 1.00 88.88 254 LEU A N 1
ATOM 2118 C CA . LEU A 1 254 ? 7.018 2.501 -26.881 1.00 88.88 254 LEU A CA 1
ATOM 2119 C C . LEU A 1 254 ? 6.276 1.291 -27.482 1.00 88.88 254 LEU A C 1
ATOM 2121 O O . LEU A 1 254 ? 6.911 0.315 -27.872 1.00 88.88 254 LEU A O 1
ATOM 2125 N N . ASN A 1 255 ? 4.959 1.363 -27.677 1.00 85.12 255 ASN A N 1
ATOM 2126 C CA . ASN A 1 255 ? 4.198 0.288 -28.330 1.00 85.12 255 ASN A CA 1
ATOM 2127 C C . ASN A 1 255 ? 4.419 0.224 -29.850 1.00 85.12 255 ASN A C 1
ATOM 2129 O O . ASN A 1 255 ? 4.073 -0.774 -30.480 1.00 85.12 255 ASN A O 1
ATOM 2133 N N . SER A 1 256 ? 4.972 1.278 -30.460 1.00 81.56 256 SER A N 1
ATOM 2134 C CA . SER A 1 256 ? 5.305 1.281 -31.886 1.00 81.56 256 SER A CA 1
ATOM 2135 C C . SER A 1 256 ? 6.713 0.734 -32.109 1.00 81.56 256 SER A C 1
ATOM 2137 O O . SER A 1 256 ? 7.691 1.258 -31.579 1.00 81.56 256 SER A O 1
ATOM 2139 N N . ILE A 1 257 ? 6.824 -0.322 -32.914 1.00 77.62 257 ILE A N 1
ATOM 2140 C CA . ILE A 1 257 ? 8.096 -0.947 -33.280 1.00 77.62 257 ILE A CA 1
ATOM 2141 C C . ILE A 1 257 ? 8.293 -0.779 -34.785 1.00 77.62 257 ILE A C 1
ATOM 2143 O O . ILE A 1 257 ? 7.456 -1.220 -35.572 1.00 77.62 257 ILE A O 1
ATOM 2147 N N . HIS A 1 258 ? 9.392 -0.140 -35.190 1.00 79.62 258 HIS A N 1
ATOM 2148 C CA . HIS A 1 258 ? 9.703 0.102 -36.597 1.00 79.62 258 HIS A CA 1
ATOM 2149 C C . HIS A 1 258 ? 11.201 -0.009 -36.863 1.00 79.62 258 HIS A C 1
ATOM 2151 O O . HIS A 1 258 ? 12.022 0.399 -36.050 1.00 79.62 258 HIS A O 1
ATOM 2157 N N . VAL A 1 259 ? 11.546 -0.489 -38.056 1.00 78.44 259 VAL A N 1
ATOM 2158 C CA . VAL A 1 259 ? 12.935 -0.722 -38.474 1.00 78.44 259 VAL A CA 1
ATOM 2159 C C . VAL A 1 259 ? 13.780 0.556 -38.508 1.00 78.44 259 VAL A C 1
ATOM 2161 O O . VAL A 1 259 ? 14.984 0.524 -38.263 1.00 78.44 259 VAL A O 1
ATOM 2164 N N . ASP A 1 260 ? 13.153 1.690 -38.812 1.00 80.62 260 ASP A N 1
ATOM 2165 C CA . ASP A 1 260 ? 13.833 2.983 -38.921 1.00 80.62 260 ASP A CA 1
ATOM 2166 C C . ASP A 1 260 ? 13.958 3.715 -37.573 1.00 80.62 260 ASP A C 1
ATOM 2168 O O . ASP A 1 260 ? 14.412 4.858 -37.533 1.00 80.62 260 ASP A O 1
ATOM 2172 N N . MET A 1 261 ? 13.531 3.094 -36.469 1.00 82.69 261 MET A N 1
ATOM 2173 C CA . MET A 1 261 ? 13.679 3.668 -35.133 1.00 82.69 261 MET A CA 1
ATOM 2174 C C . MET A 1 261 ? 15.064 3.388 -34.554 1.00 82.69 261 MET A C 1
ATOM 2176 O O . MET A 1 261 ? 15.681 2.358 -34.819 1.00 82.69 261 MET A O 1
ATOM 2180 N N . GLU A 1 262 ? 15.538 4.327 -33.739 1.00 83.06 262 GLU A N 1
ATOM 2181 C CA . GLU A 1 262 ? 16.764 4.172 -32.963 1.00 83.06 262 GLU A CA 1
ATOM 2182 C C . GLU A 1 262 ? 16.473 3.386 -31.681 1.00 83.06 262 GLU A C 1
ATOM 2184 O O . GLU A 1 262 ? 15.465 3.623 -31.005 1.00 83.06 262 GLU A O 1
ATOM 2189 N N . TYR A 1 263 ? 17.377 2.460 -31.370 1.00 88.25 263 TYR A N 1
ATOM 2190 C CA . TYR A 1 263 ? 17.342 1.612 -30.186 1.00 88.25 263 TYR A CA 1
ATOM 2191 C C . TYR A 1 263 ? 18.671 1.712 -29.443 1.00 88.25 263 TYR A C 1
ATOM 2193 O O . TYR A 1 263 ? 19.724 1.915 -30.052 1.00 88.25 263 TYR A O 1
ATOM 2201 N N . ASP A 1 264 ? 18.605 1.546 -28.130 1.00 89.31 264 ASP A N 1
ATOM 2202 C CA . ASP A 1 264 ? 19.725 1.680 -27.211 1.00 89.31 264 ASP A CA 1
ATOM 2203 C C . ASP A 1 264 ? 20.230 0.311 -26.736 1.00 89.31 264 ASP A C 1
ATOM 2205 O O . ASP A 1 264 ? 19.485 -0.671 -26.661 1.00 89.31 264 ASP A O 1
ATOM 2209 N N . GLU A 1 265 ? 21.508 0.244 -26.355 1.00 87.88 265 GLU A N 1
ATOM 2210 C CA . GLU A 1 265 ? 22.056 -0.936 -25.677 1.00 87.88 265 GLU A CA 1
ATOM 2211 C C . GLU A 1 265 ? 21.448 -1.064 -24.278 1.00 87.88 265 GLU A C 1
ATOM 2213 O O . GLU A 1 265 ? 21.355 -0.087 -23.528 1.00 87.88 265 GLU A O 1
ATOM 2218 N N . VAL A 1 266 ? 21.086 -2.290 -23.892 1.00 88.88 266 VAL A N 1
ATOM 2219 C CA . VAL A 1 266 ? 20.734 -2.584 -22.501 1.00 88.88 266 VAL A CA 1
ATOM 2220 C C . VAL A 1 266 ? 22.003 -2.507 -21.661 1.00 88.88 266 VAL A C 1
ATOM 2222 O O . VAL A 1 266 ? 22.890 -3.347 -21.778 1.00 88.88 266 VAL A O 1
ATOM 2225 N N . LYS A 1 267 ? 22.099 -1.474 -20.822 1.00 86.19 267 LYS A N 1
ATOM 2226 C CA . LYS A 1 267 ? 23.286 -1.218 -19.988 1.00 86.19 267 LYS A CA 1
ATOM 2227 C C . LYS A 1 267 ? 23.336 -2.073 -18.723 1.00 86.19 267 LYS A C 1
ATOM 2229 O O . LYS A 1 267 ? 24.407 -2.234 -18.143 1.00 86.19 267 LYS A O 1
ATOM 2234 N N . ASP A 1 268 ? 22.192 -2.589 -18.285 1.00 87.56 268 ASP A N 1
ATOM 2235 C CA . ASP A 1 268 ? 22.104 -3.417 -17.088 1.00 87.56 268 ASP A CA 1
ATOM 2236 C C . ASP A 1 268 ? 22.592 -4.844 -17.383 1.00 87.56 268 ASP A C 1
ATOM 2238 O O . ASP A 1 268 ? 21.924 -5.641 -18.047 1.00 87.56 268 ASP A O 1
ATOM 2242 N N . VAL A 1 269 ? 23.786 -5.153 -16.876 1.00 87.69 269 VAL A N 1
ATOM 2243 C CA . VAL A 1 269 ? 24.435 -6.459 -17.044 1.00 87.69 269 VAL A CA 1
ATOM 2244 C C . VAL A 1 269 ? 23.645 -7.573 -16.356 1.00 87.69 269 VAL A C 1
ATOM 2246 O O . VAL A 1 269 ? 23.592 -8.681 -16.883 1.00 87.69 269 VAL A O 1
ATOM 2249 N N . SER A 1 270 ? 22.984 -7.283 -15.231 1.00 87.69 270 SER A N 1
ATOM 2250 C CA . SER A 1 270 ? 22.172 -8.265 -14.506 1.00 87.69 270 SER A CA 1
ATOM 2251 C C . SER A 1 270 ? 20.981 -8.713 -15.353 1.00 87.69 270 SER A C 1
ATOM 2253 O O . SER A 1 270 ? 20.741 -9.909 -15.507 1.00 87.69 270 SER A O 1
ATOM 2255 N N . ILE A 1 271 ? 20.292 -7.760 -15.993 1.00 87.69 271 ILE A N 1
ATOM 2256 C CA . ILE A 1 271 ? 19.184 -8.054 -16.916 1.00 87.69 271 ILE A CA 1
ATOM 2257 C C . ILE A 1 271 ? 19.680 -8.861 -18.118 1.00 87.69 271 ILE A C 1
ATOM 2259 O O . ILE A 1 271 ? 19.055 -9.853 -18.497 1.00 87.69 271 ILE A O 1
ATOM 2263 N N . LEU A 1 272 ? 20.807 -8.461 -18.717 1.00 88.81 272 LEU A N 1
ATOM 2264 C CA . LEU A 1 272 ? 21.399 -9.187 -19.843 1.00 88.81 272 LEU A CA 1
ATOM 2265 C C . LEU A 1 272 ? 21.699 -10.647 -19.483 1.00 88.81 272 LEU A C 1
ATOM 2267 O O . LEU A 1 272 ? 21.393 -11.547 -20.270 1.00 88.81 272 LEU A O 1
ATOM 2271 N N . ASP A 1 273 ? 22.302 -10.883 -18.321 1.00 89.81 273 ASP A N 1
ATOM 2272 C CA . ASP A 1 273 ? 22.681 -12.220 -17.876 1.00 89.81 273 ASP A CA 1
ATOM 2273 C C . ASP A 1 273 ? 21.460 -13.060 -17.482 1.00 89.81 273 ASP A C 1
ATOM 2275 O O . ASP A 1 273 ? 21.386 -14.226 -17.874 1.00 89.81 273 ASP A O 1
ATOM 2279 N N . ASP A 1 274 ? 20.465 -12.481 -16.799 1.00 90.00 274 ASP A N 1
ATOM 2280 C CA . ASP A 1 274 ? 19.210 -13.172 -16.477 1.00 90.00 274 ASP A CA 1
ATOM 2281 C C . ASP A 1 274 ? 18.477 -13.607 -17.756 1.00 90.00 274 ASP A C 1
ATOM 2283 O O . ASP A 1 274 ? 18.152 -14.784 -17.931 1.00 90.00 274 ASP A O 1
ATOM 2287 N N . VAL A 1 275 ? 18.315 -12.700 -18.727 1.00 90.44 275 VAL A N 1
ATOM 2288 C CA . VAL A 1 275 ? 17.681 -13.033 -20.011 1.00 90.44 275 VAL A CA 1
ATOM 2289 C C . VAL A 1 275 ? 18.459 -14.133 -20.736 1.00 90.44 275 VAL A C 1
ATOM 2291 O O . VAL A 1 275 ? 17.857 -15.108 -21.188 1.00 90.44 275 VAL A O 1
ATOM 2294 N N . LYS A 1 276 ? 19.793 -14.044 -20.824 1.00 91.00 276 LYS A N 1
ATOM 2295 C CA . LYS A 1 276 ? 20.619 -15.094 -21.450 1.00 91.00 276 LYS A CA 1
ATOM 2296 C C . LYS A 1 276 ? 20.454 -16.447 -20.765 1.00 91.00 276 LYS A C 1
ATOM 2298 O O . LYS A 1 276 ? 20.310 -17.457 -21.458 1.00 91.00 276 LYS A O 1
ATOM 2303 N N . ASN A 1 277 ? 20.453 -16.474 -19.434 1.00 90.62 277 ASN A N 1
ATOM 2304 C CA . ASN A 1 277 ? 20.290 -17.697 -18.657 1.00 90.62 277 ASN A CA 1
ATOM 2305 C C . ASN A 1 277 ? 18.923 -18.332 -18.933 1.00 90.62 277 ASN A C 1
ATOM 2307 O O . ASN A 1 277 ? 18.869 -19.492 -19.348 1.00 90.62 277 ASN A O 1
ATOM 2311 N N . ARG A 1 278 ? 17.835 -17.558 -18.845 1.00 91.12 278 ARG A N 1
ATOM 2312 C CA . ARG A 1 278 ? 16.474 -18.044 -19.126 1.00 91.12 278 ARG A CA 1
ATOM 2313 C C . ARG A 1 278 ? 16.291 -18.499 -20.576 1.00 91.12 278 ARG A C 1
ATOM 2315 O O . ARG A 1 278 ? 15.589 -19.476 -20.832 1.00 91.12 278 ARG A O 1
ATOM 2322 N N . LEU A 1 279 ? 16.920 -17.828 -21.545 1.00 91.12 279 LEU A N 1
ATOM 2323 C CA . LEU A 1 279 ? 16.921 -18.279 -22.943 1.00 91.12 279 LEU A CA 1
ATOM 2324 C C . LEU A 1 279 ? 17.688 -19.595 -23.118 1.00 91.12 279 LEU A C 1
ATOM 2326 O O . LEU A 1 279 ? 17.259 -20.446 -23.894 1.00 91.12 279 LEU A O 1
ATOM 2330 N N . SER A 1 280 ? 18.790 -19.796 -22.389 1.00 88.81 280 SER A N 1
ATOM 2331 C CA . SER A 1 280 ? 19.611 -21.010 -22.492 1.00 88.81 280 SER A CA 1
ATOM 2332 C C . SER A 1 280 ? 18.890 -22.282 -22.034 1.00 88.81 280 SER A C 1
ATOM 2334 O O . SER A 1 280 ? 19.153 -23.365 -22.563 1.00 88.81 280 SER A O 1
ATOM 2336 N N . GLU A 1 281 ? 17.941 -22.146 -21.108 1.00 89.69 281 GLU A N 1
ATOM 2337 C CA . GLU A 1 281 ? 17.092 -23.237 -20.623 1.00 89.69 281 GLU A CA 1
ATOM 2338 C C . GLU A 1 281 ? 16.019 -23.646 -21.644 1.00 89.69 281 GLU A C 1
ATOM 2340 O O . GLU A 1 281 ? 15.465 -24.749 -21.579 1.00 89.69 281 GLU A O 1
ATOM 2345 N N . ARG A 1 282 ? 15.743 -22.789 -22.634 1.00 86.19 282 ARG A N 1
ATOM 2346 C CA . ARG A 1 282 ? 14.704 -23.019 -23.637 1.00 86.19 282 ARG A CA 1
ATOM 2347 C C . ARG A 1 282 ? 15.276 -23.643 -24.898 1.00 86.19 282 ARG A C 1
ATOM 2349 O O . ARG A 1 282 ? 16.026 -23.048 -25.665 1.00 86.19 282 ARG A O 1
ATOM 2356 N N . ASN A 1 283 ? 14.834 -24.865 -25.177 1.00 86.56 283 ASN A N 1
ATOM 2357 C CA . ASN A 1 283 ? 15.269 -25.608 -26.358 1.00 86.56 283 ASN A CA 1
ATOM 2358 C C . ASN A 1 283 ? 14.637 -25.110 -27.660 1.00 86.56 283 ASN A C 1
ATOM 2360 O O . ASN A 1 283 ? 15.043 -25.572 -28.728 1.00 86.56 283 ASN A O 1
ATOM 2364 N N . GLU A 1 284 ? 13.625 -24.249 -27.585 1.00 87.94 284 GLU A N 1
ATOM 2365 C CA . GLU A 1 284 ? 12.896 -23.686 -28.719 1.00 87.94 284 GLU A CA 1
ATOM 2366 C C . GLU A 1 284 ? 13.611 -22.503 -29.382 1.00 87.94 284 GLU A C 1
ATOM 2368 O O . GLU A 1 284 ? 13.407 -22.277 -30.574 1.00 87.94 284 GLU A O 1
ATOM 2373 N N . VAL A 1 285 ? 14.455 -21.777 -28.647 1.00 89.19 285 VAL A N 1
ATOM 2374 C CA . VAL A 1 285 ? 15.103 -20.548 -29.122 1.00 89.19 285 VAL A CA 1
ATOM 2375 C C . VAL A 1 285 ? 16.359 -20.879 -29.933 1.00 89.19 285 VAL A C 1
ATOM 2377 O O . VAL A 1 285 ? 17.181 -21.699 -29.524 1.00 89.19 285 VAL A O 1
ATOM 2380 N N . GLU A 1 286 ? 16.498 -20.263 -31.104 1.00 89.81 286 GLU A N 1
ATOM 2381 C CA . GLU A 1 286 ? 17.672 -20.368 -31.977 1.00 89.81 286 GLU A CA 1
ATOM 2382 C C . GLU A 1 286 ? 18.572 -19.135 -31.848 1.00 89.81 286 GLU A C 1
ATOM 2384 O O . GLU A 1 286 ? 19.779 -19.283 -31.651 1.00 89.81 286 GLU A O 1
ATOM 2389 N N . ARG A 1 287 ? 17.988 -17.933 -31.928 1.00 90.88 287 ARG A N 1
ATOM 2390 C CA . ARG A 1 287 ? 18.673 -16.645 -31.750 1.00 90.88 287 ARG A CA 1
ATOM 2391 C C . ARG A 1 287 ? 17.800 -15.681 -30.953 1.00 90.88 287 ARG A C 1
ATOM 2393 O O . ARG A 1 287 ? 16.574 -15.775 -31.011 1.00 90.88 287 ARG A O 1
ATOM 2400 N N . ALA A 1 288 ? 18.423 -14.756 -30.230 1.00 92.19 288 ALA A N 1
ATOM 2401 C CA . ALA A 1 288 ? 17.713 -13.656 -29.595 1.00 92.19 288 ALA A CA 1
ATOM 2402 C C . ALA A 1 288 ? 18.518 -12.354 -29.591 1.00 92.19 288 ALA A C 1
ATOM 2404 O O . ALA A 1 288 ? 19.746 -12.354 -29.455 1.00 92.19 288 ALA A O 1
ATOM 2405 N N . TYR A 1 289 ? 17.783 -11.253 -29.689 1.00 91.88 289 TYR A N 1
ATOM 2406 C CA . TYR A 1 289 ? 18.284 -9.887 -29.685 1.00 91.88 289 TYR A CA 1
ATOM 2407 C C . TYR A 1 289 ? 17.551 -9.114 -28.598 1.00 91.88 289 TYR A C 1
ATOM 2409 O O . TYR A 1 289 ? 16.334 -9.251 -28.477 1.00 91.88 289 TYR A O 1
ATOM 2417 N N . LEU A 1 290 ? 18.279 -8.326 -27.815 1.00 91.94 290 LEU A N 1
ATOM 2418 C CA . LEU A 1 290 ? 17.711 -7.551 -26.721 1.00 91.94 290 LEU A CA 1
ATOM 2419 C C . LEU A 1 290 ? 18.237 -6.124 -26.780 1.00 91.94 290 LEU A C 1
ATOM 2421 O O . LEU A 1 290 ? 19.442 -5.894 -26.705 1.00 91.94 290 LEU A O 1
ATOM 2425 N N . PHE A 1 291 ? 17.318 -5.178 -26.892 1.00 91.19 291 PHE A N 1
ATOM 2426 C CA . PHE A 1 291 ? 17.619 -3.755 -26.958 1.00 91.19 291 PHE A CA 1
ATOM 2427 C C . PHE A 1 291 ? 16.620 -2.959 -26.125 1.00 91.19 291 PHE A C 1
ATOM 2429 O O . PHE A 1 291 ? 15.543 -3.446 -25.778 1.00 91.19 291 PHE A O 1
ATOM 2436 N N . ALA A 1 292 ? 17.000 -1.737 -25.780 1.00 91.75 292 ALA A N 1
ATOM 2437 C CA . ALA A 1 292 ? 16.190 -0.816 -25.007 1.00 91.75 292 ALA A CA 1
ATOM 2438 C C . ALA A 1 292 ? 15.661 0.317 -25.885 1.00 91.75 292 ALA A C 1
ATOM 2440 O O . ALA A 1 292 ? 16.216 0.637 -26.937 1.00 91.75 292 ALA A O 1
ATOM 2441 N N . ARG A 1 293 ? 14.589 0.956 -25.428 1.00 91.00 293 ARG A N 1
ATOM 2442 C CA . ARG A 1 293 ? 14.176 2.258 -25.939 1.00 91.00 293 ARG A CA 1
ATOM 2443 C C . ARG A 1 293 ? 13.653 3.115 -24.807 1.00 91.00 293 ARG A C 1
ATOM 2445 O O . ARG A 1 293 ? 12.733 2.719 -24.090 1.00 91.00 293 ARG A O 1
ATOM 2452 N N . THR A 1 294 ? 14.214 4.305 -24.699 1.00 91.44 294 THR A N 1
ATOM 2453 C CA . THR A 1 294 ? 13.766 5.316 -23.747 1.00 91.44 294 THR A CA 1
ATOM 2454 C C . THR A 1 294 ? 12.680 6.183 -24.373 1.00 91.44 294 THR A C 1
ATOM 2456 O O . THR A 1 294 ? 12.795 6.620 -25.523 1.00 91.44 294 THR A O 1
ATOM 2459 N N . SER A 1 295 ? 11.600 6.435 -23.634 1.00 91.88 295 SER A N 1
ATOM 2460 C CA . SER A 1 295 ? 10.537 7.320 -24.107 1.00 91.88 295 SER A CA 1
ATOM 2461 C C . SER A 1 295 ? 11.028 8.764 -24.177 1.00 91.88 295 SER A C 1
ATOM 2463 O O . SER A 1 295 ? 11.700 9.264 -23.279 1.00 91.88 295 SER A O 1
ATOM 2465 N N . LYS A 1 296 ? 10.649 9.470 -25.245 1.00 92.50 296 LYS A N 1
ATOM 2466 C CA . LYS A 1 296 ? 10.916 10.908 -25.377 1.00 92.50 296 LYS A CA 1
ATOM 2467 C C . LYS A 1 296 ? 9.945 11.718 -24.527 1.00 92.50 296 LYS A C 1
ATOM 2469 O O . LYS A 1 296 ? 10.329 12.746 -23.979 1.00 92.50 296 LYS A O 1
ATOM 2474 N N . ALA A 1 297 ? 8.698 11.255 -24.424 1.00 92.88 297 ALA A N 1
ATOM 2475 C CA . ALA A 1 297 ? 7.692 11.862 -23.562 1.00 92.88 297 ALA A CA 1
ATOM 2476 C C . ALA A 1 297 ? 8.022 11.710 -22.065 1.00 92.88 297 ALA A C 1
ATOM 2478 O O . ALA A 1 297 ? 7.724 12.621 -21.298 1.00 92.88 297 ALA A O 1
ATOM 2479 N N . ILE A 1 298 ? 8.635 10.589 -21.657 1.00 93.25 298 ILE A N 1
ATOM 2480 C CA . ILE A 1 298 ? 9.027 10.306 -20.267 1.00 93.25 298 ILE A CA 1
ATOM 2481 C C . ILE A 1 298 ? 10.470 9.760 -20.253 1.00 93.25 298 ILE A C 1
ATOM 2483 O O . ILE A 1 298 ? 10.652 8.551 -20.387 1.00 93.25 298 ILE A O 1
ATOM 2487 N N . PRO A 1 299 ? 11.495 10.618 -20.088 1.00 90.75 299 PRO A N 1
ATOM 2488 C CA . PRO A 1 299 ? 12.902 10.211 -20.186 1.00 90.75 299 PRO A CA 1
ATOM 2489 C C . PRO A 1 299 ? 13.354 9.141 -19.183 1.00 90.75 299 PRO A C 1
ATOM 2491 O O . PRO A 1 299 ? 14.278 8.390 -19.476 1.00 90.75 299 PRO A O 1
ATOM 2494 N N . ASP A 1 300 ? 12.693 9.033 -18.031 1.00 88.56 300 ASP A N 1
ATOM 2495 C CA . ASP A 1 300 ? 13.020 8.018 -17.018 1.00 88.56 300 ASP A CA 1
ATOM 2496 C C . ASP A 1 300 ? 12.342 6.664 -17.290 1.00 88.56 300 ASP A C 1
ATOM 2498 O O . ASP A 1 300 ? 12.579 5.679 -16.589 1.00 88.56 300 ASP A O 1
ATOM 2502 N N . ARG A 1 301 ? 11.491 6.584 -18.322 1.00 89.81 301 ARG A N 1
ATOM 2503 C CA . ARG A 1 301 ? 10.806 5.356 -18.724 1.00 89.81 301 ARG A CA 1
ATOM 2504 C C . ARG A 1 301 ? 11.531 4.693 -19.885 1.00 89.81 301 ARG A C 1
ATOM 2506 O O . ARG A 1 301 ? 11.557 5.210 -21.002 1.00 89.81 301 ARG A O 1
ATOM 2513 N N . THR A 1 302 ? 12.050 3.499 -19.620 1.00 90.50 302 THR A N 1
ATOM 2514 C CA . THR A 1 302 ? 12.706 2.640 -20.610 1.00 90.50 302 THR A CA 1
ATOM 2515 C C . THR A 1 302 ? 11.927 1.342 -20.773 1.00 90.50 302 THR A C 1
ATOM 2517 O O . THR A 1 302 ? 11.553 0.724 -19.778 1.00 90.50 302 THR A O 1
ATOM 2520 N N . ALA A 1 303 ? 11.713 0.921 -22.018 1.00 90.88 303 ALA A N 1
ATOM 2521 C CA . ALA A 1 303 ? 11.196 -0.400 -22.358 1.00 90.88 303 ALA A CA 1
ATOM 2522 C C . ALA A 1 303 ? 12.302 -1.284 -22.943 1.00 90.88 303 ALA A C 1
ATOM 2524 O O . ALA A 1 303 ? 13.192 -0.802 -23.648 1.00 90.88 303 ALA A O 1
ATOM 2525 N N . LEU A 1 304 ? 12.220 -2.580 -22.669 1.00 91.06 304 LEU A N 1
ATOM 2526 C CA . LEU A 1 304 ? 13.063 -3.626 -23.230 1.00 91.06 304 LEU A CA 1
ATOM 2527 C C . LEU A 1 304 ? 12.320 -4.328 -24.363 1.00 91.06 304 LEU A C 1
ATOM 2529 O O . LEU A 1 304 ? 11.135 -4.624 -24.250 1.00 91.06 304 LEU A O 1
ATOM 2533 N N . TYR A 1 305 ? 13.029 -4.655 -25.434 1.00 90.12 305 TYR A N 1
ATOM 2534 C CA . TYR A 1 305 ? 12.494 -5.388 -26.574 1.00 90.12 305 TYR A CA 1
ATOM 2535 C C . TYR A 1 305 ? 13.340 -6.626 -26.812 1.00 90.12 305 TYR A C 1
ATOM 2537 O O . TYR A 1 305 ? 14.534 -6.532 -27.097 1.00 90.12 305 TYR A O 1
ATOM 2545 N N . LEU A 1 306 ? 12.707 -7.787 -26.715 1.00 90.94 306 LEU A N 1
ATOM 2546 C CA . LEU A 1 306 ? 13.315 -9.085 -26.931 1.00 90.94 306 LEU A CA 1
ATOM 2547 C C . LEU A 1 306 ? 12.784 -9.683 -28.228 1.00 90.94 306 LEU A C 1
ATOM 2549 O O . LEU A 1 306 ? 11.643 -10.138 -28.298 1.00 90.94 306 LEU A O 1
ATOM 2553 N N . LEU A 1 307 ? 13.621 -9.708 -29.258 1.00 90.25 307 LEU A N 1
ATOM 2554 C CA . LEU A 1 307 ? 13.300 -10.383 -30.510 1.00 90.25 307 LEU A CA 1
ATOM 2555 C C . LEU A 1 307 ? 13.843 -11.798 -30.476 1.00 90.25 307 LEU A C 1
ATOM 2557 O O . LEU A 1 307 ? 15.030 -12.003 -30.227 1.00 90.25 307 LEU A O 1
ATOM 2561 N N . ILE A 1 308 ? 12.976 -12.768 -30.747 1.00 89.69 308 ILE A N 1
ATOM 2562 C CA . ILE A 1 308 ? 13.312 -14.186 -30.672 1.00 89.69 308 ILE A CA 1
ATOM 2563 C C . ILE A 1 308 ? 13.108 -14.838 -32.030 1.00 89.69 308 ILE A C 1
ATOM 2565 O O . ILE A 1 308 ? 12.046 -14.751 -32.650 1.00 89.69 308 ILE A O 1
ATOM 2569 N N . GLU A 1 309 ? 14.124 -15.570 -32.456 1.00 88.69 309 GLU A N 1
ATOM 2570 C CA . GLU A 1 309 ? 14.015 -16.537 -33.529 1.00 88.69 309 GLU A CA 1
ATOM 2571 C C . GLU A 1 309 ? 13.902 -17.933 -32.940 1.00 88.69 309 GLU A C 1
ATOM 2573 O O . GLU A 1 309 ? 14.750 -18.383 -32.165 1.00 88.69 309 GLU A O 1
ATOM 2578 N N . PHE A 1 310 ? 12.846 -18.634 -33.330 1.00 87.69 310 PHE A N 1
ATOM 2579 C CA . PHE A 1 310 ? 12.601 -20.006 -32.921 1.00 87.69 310 PHE A CA 1
ATOM 2580 C C . PHE A 1 310 ? 13.174 -20.992 -33.940 1.00 87.69 310 PHE A C 1
ATOM 2582 O O . PHE A 1 310 ? 13.181 -20.730 -35.141 1.00 87.69 310 PHE A O 1
ATOM 2589 N N . ASN A 1 311 ? 13.606 -22.161 -33.475 1.00 84.75 311 ASN A N 1
ATOM 2590 C CA . ASN A 1 311 ? 14.022 -23.239 -34.371 1.00 84.75 311 ASN A CA 1
ATOM 2591 C C . ASN A 1 311 ? 12.831 -23.993 -34.996 1.00 84.75 311 ASN A C 1
ATOM 2593 O O . ASN A 1 311 ? 11.694 -23.933 -34.523 1.00 84.75 311 ASN A O 1
ATOM 2597 N N . ASP A 1 312 ? 13.122 -24.807 -36.015 1.00 76.94 312 ASP A N 1
ATOM 2598 C CA . ASP A 1 312 ? 12.142 -25.621 -36.753 1.00 76.94 312 ASP A CA 1
ATOM 2599 C C . ASP A 1 312 ? 11.275 -26.542 -35.870 1.00 76.94 312 ASP A C 1
ATOM 2601 O O . ASP A 1 312 ? 10.181 -26.950 -36.267 1.00 76.94 312 ASP A O 1
ATOM 2605 N N . TYR A 1 313 ? 11.756 -26.926 -34.680 1.00 69.12 313 TYR A N 1
ATOM 2606 C CA . TYR A 1 313 ? 10.989 -27.758 -33.748 1.00 69.12 313 TYR A CA 1
ATOM 2607 C C . TYR A 1 313 ? 9.868 -26.956 -33.082 1.00 69.12 313 TYR A C 1
ATOM 2609 O O . TYR A 1 313 ? 8.734 -27.431 -32.997 1.00 69.12 313 TYR A O 1
ATOM 2617 N N . ALA A 1 314 ? 10.162 -25.730 -32.661 1.00 65.75 314 ALA A N 1
ATOM 2618 C CA . ALA A 1 314 ? 9.177 -24.808 -32.118 1.00 65.75 314 ALA A CA 1
ATOM 2619 C C . ALA A 1 314 ? 8.188 -24.314 -33.182 1.00 65.75 314 ALA A C 1
ATOM 2621 O O . ALA A 1 314 ? 7.033 -24.071 -32.849 1.00 65.75 314 ALA A O 1
ATOM 2622 N N . PHE A 1 315 ? 8.579 -24.310 -34.463 1.00 61.00 315 PHE A N 1
ATOM 2623 C CA . PHE A 1 315 ? 7.675 -24.012 -35.580 1.00 61.00 315 PHE A CA 1
ATOM 2624 C C . PHE A 1 315 ? 6.474 -24.977 -35.678 1.00 61.00 315 PHE A C 1
ATOM 2626 O O . PHE A 1 315 ? 5.425 -24.636 -36.216 1.00 61.00 315 PHE A O 1
ATOM 2633 N N . LYS A 1 316 ? 6.604 -26.194 -35.127 1.00 61.84 316 LYS A N 1
ATOM 2634 C CA . LYS A 1 316 ? 5.513 -27.184 -35.037 1.00 61.84 316 LYS A CA 1
ATOM 2635 C C . LYS A 1 316 ? 4.598 -26.981 -33.825 1.00 61.84 316 LYS A C 1
ATOM 2637 O O . LYS A 1 316 ? 3.585 -27.670 -33.711 1.00 61.84 316 LYS A O 1
ATOM 2642 N N . ARG A 1 317 ? 4.974 -26.101 -32.897 1.00 69.38 317 ARG A N 1
ATOM 2643 C CA . ARG A 1 317 ? 4.197 -25.703 -31.718 1.00 69.38 317 ARG A CA 1
ATOM 2644 C C . ARG A 1 317 ? 3.577 -24.325 -31.954 1.00 69.38 317 ARG A C 1
ATOM 2646 O O . ARG A 1 317 ? 3.957 -23.606 -32.873 1.00 69.38 317 ARG A O 1
ATOM 2653 N N . ASP A 1 318 ? 2.621 -23.947 -31.111 1.00 79.75 318 ASP A N 1
ATOM 2654 C CA . ASP A 1 318 ? 2.058 -22.596 -31.148 1.00 79.75 318 ASP A CA 1
ATOM 2655 C C . ASP A 1 318 ? 3.058 -21.601 -30.539 1.00 79.75 318 ASP A C 1
ATOM 2657 O O . ASP A 1 318 ? 3.150 -21.455 -29.320 1.00 79.75 318 ASP A O 1
ATOM 2661 N N . MET A 1 319 ? 3.850 -20.950 -31.392 1.00 76.19 319 MET A N 1
ATOM 2662 C CA . MET A 1 319 ? 4.868 -19.977 -30.979 1.00 76.19 319 MET A CA 1
ATOM 2663 C C . MET A 1 319 ? 4.274 -18.776 -30.232 1.00 76.19 319 MET A C 1
ATOM 2665 O O . MET A 1 319 ? 4.958 -18.204 -29.388 1.00 76.19 319 MET A O 1
ATOM 2669 N N . ARG A 1 320 ? 2.995 -18.435 -30.465 1.00 77.88 320 ARG A N 1
ATOM 2670 C CA . ARG A 1 320 ? 2.305 -17.397 -29.679 1.00 77.88 320 ARG A CA 1
ATOM 2671 C C . ARG A 1 320 ? 2.161 -17.824 -28.230 1.00 77.88 320 ARG A C 1
ATOM 2673 O O . ARG A 1 320 ? 2.511 -17.05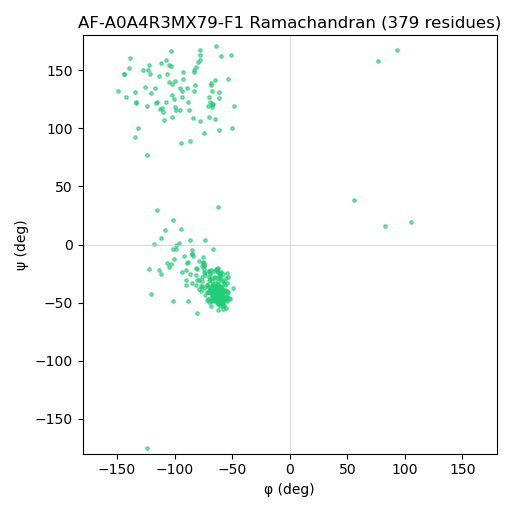8 -27.351 1.00 77.88 320 ARG A O 1
ATOM 2680 N N . LYS A 1 321 ? 1.787 -19.081 -27.985 1.00 83.31 321 LYS A N 1
ATOM 2681 C CA . LYS A 1 321 ? 1.721 -19.626 -26.626 1.00 83.31 321 LYS A CA 1
ATOM 2682 C C . LYS A 1 321 ? 3.088 -19.627 -25.938 1.00 83.31 321 LYS A C 1
ATOM 2684 O O . LYS A 1 321 ? 3.173 -19.366 -24.750 1.00 83.31 321 LYS A O 1
ATOM 2689 N N . ILE A 1 322 ? 4.162 -19.909 -26.676 1.00 81.75 322 ILE A N 1
ATOM 2690 C CA . ILE A 1 322 ? 5.525 -19.855 -26.120 1.00 81.75 322 ILE A CA 1
ATOM 2691 C C . ILE A 1 322 ? 5.889 -18.416 -25.733 1.00 81.75 322 ILE A C 1
ATOM 2693 O O . ILE A 1 322 ? 6.410 -18.200 -24.644 1.00 81.75 322 ILE A O 1
ATOM 2697 N N . ARG A 1 323 ? 5.586 -17.446 -26.601 1.00 82.62 323 ARG A N 1
ATOM 2698 C CA . ARG A 1 323 ? 5.770 -16.017 -26.327 1.00 82.62 323 ARG A CA 1
ATOM 2699 C C . ARG A 1 323 ? 4.940 -15.563 -25.123 1.00 82.62 323 ARG A C 1
ATOM 2701 O O . ARG A 1 323 ? 5.479 -14.909 -24.244 1.00 82.62 323 ARG A O 1
ATOM 2708 N N . ASP A 1 324 ? 3.663 -15.919 -25.068 1.00 82.69 324 ASP A N 1
ATOM 2709 C CA . ASP A 1 324 ? 2.754 -15.504 -23.994 1.00 82.69 324 ASP A CA 1
ATOM 2710 C C . ASP A 1 324 ? 3.196 -16.097 -22.645 1.00 82.69 324 ASP A C 1
ATOM 2712 O O . ASP A 1 324 ? 3.290 -15.374 -21.660 1.00 82.69 324 ASP A O 1
ATOM 2716 N N . ASN A 1 325 ? 3.629 -17.364 -22.622 1.00 84.62 325 ASN A N 1
ATOM 2717 C CA . ASN A 1 325 ? 4.257 -17.957 -21.439 1.00 84.62 325 ASN A CA 1
ATOM 2718 C C . ASN A 1 325 ? 5.525 -17.203 -21.002 1.00 84.62 325 ASN A C 1
ATOM 2720 O O . ASN A 1 325 ? 5.787 -17.093 -19.812 1.00 84.62 325 ASN A O 1
ATOM 2724 N N . MET A 1 326 ? 6.336 -16.693 -21.938 1.00 84.00 326 MET A N 1
ATOM 2725 C CA . MET A 1 326 ? 7.508 -15.886 -21.577 1.00 84.00 326 MET A CA 1
ATOM 2726 C C . MET A 1 326 ? 7.099 -14.569 -20.916 1.00 84.00 326 MET A C 1
ATOM 2728 O O . MET A 1 326 ? 7.733 -14.192 -19.939 1.00 84.00 326 MET A O 1
ATOM 2732 N N . TYR A 1 327 ? 6.049 -13.900 -21.402 1.00 80.31 327 TYR A N 1
ATOM 2733 C CA . TYR A 1 327 ? 5.519 -12.694 -20.757 1.00 80.31 327 TYR A CA 1
ATOM 2734 C C . TYR A 1 327 ? 5.019 -12.965 -19.332 1.00 80.31 327 TYR A C 1
ATOM 2736 O O . TYR A 1 327 ? 5.247 -12.152 -18.447 1.00 80.31 327 TYR A O 1
ATOM 2744 N N . GLU A 1 328 ? 4.351 -14.098 -19.104 1.00 82.56 328 GLU A N 1
ATOM 2745 C CA . GLU A 1 328 ? 3.812 -14.451 -17.783 1.00 82.56 328 GLU A CA 1
ATOM 2746 C C . GLU A 1 328 ? 4.898 -14.908 -16.799 1.00 82.56 328 GLU A C 1
ATOM 2748 O O . GLU A 1 328 ? 4.834 -14.613 -15.608 1.00 82.56 328 GLU A O 1
ATOM 2753 N N . GLU A 1 329 ? 5.903 -15.643 -17.279 1.00 85.12 329 GLU A N 1
ATOM 2754 C CA . GLU A 1 329 ? 6.965 -16.201 -16.436 1.00 85.12 329 GLU A CA 1
ATOM 2755 C C . GLU A 1 329 ? 8.067 -15.176 -16.112 1.00 85.12 329 GLU A C 1
ATOM 2757 O O . GLU A 1 329 ? 8.874 -15.395 -15.201 1.00 85.12 329 GLU A O 1
ATOM 2762 N N . TRP A 1 330 ? 8.195 -14.104 -16.901 1.00 84.25 330 TRP A N 1
ATOM 2763 C CA . TRP A 1 330 ? 9.316 -13.173 -16.801 1.00 84.25 330 TRP A CA 1
ATOM 2764 C C . TRP A 1 330 ? 8.877 -11.816 -16.257 1.00 84.25 330 TRP A C 1
ATOM 2766 O O . TRP A 1 330 ? 8.166 -11.063 -16.911 1.00 84.25 330 TRP A O 1
ATOM 2776 N N . SER A 1 331 ? 9.376 -11.487 -15.066 1.00 77.38 331 SER A N 1
ATOM 2777 C CA . SER A 1 331 ? 9.173 -10.193 -14.419 1.00 77.38 331 SER A CA 1
ATOM 2778 C C . SER A 1 331 ? 10.466 -9.387 -14.470 1.00 77.38 331 SER A C 1
ATOM 2780 O O . SER A 1 331 ? 11.487 -9.848 -13.959 1.00 77.38 331 SER A O 1
ATOM 2782 N N . PHE A 1 332 ? 10.411 -8.189 -15.054 1.00 77.00 332 PHE A N 1
ATOM 2783 C CA . PHE A 1 332 ? 11.516 -7.227 -15.081 1.00 77.00 332 PHE A CA 1
ATOM 2784 C C . PHE A 1 332 ? 11.092 -5.897 -14.450 1.00 77.00 332 PHE A C 1
ATOM 2786 O O . PH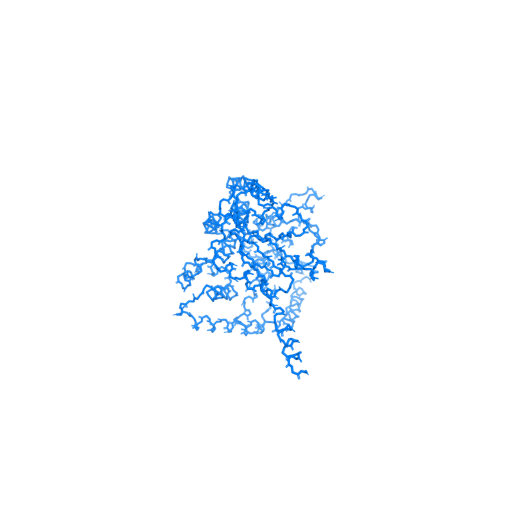E A 1 332 ? 9.908 -5.562 -14.488 1.00 77.00 332 PHE A O 1
ATOM 2793 N N . PRO A 1 333 ? 12.045 -5.110 -13.913 1.00 68.38 333 PRO A N 1
ATOM 2794 C CA . PRO A 1 333 ? 11.776 -3.745 -13.455 1.00 68.38 333 PRO A CA 1
ATOM 2795 C C . PRO A 1 333 ? 11.289 -2.813 -14.578 1.00 68.38 333 PRO A C 1
ATOM 2797 O O . PRO A 1 333 ? 10.592 -1.835 -14.320 1.00 68.38 333 PRO A O 1
ATOM 2800 N N . GLN A 1 334 ? 11.670 -3.101 -15.824 1.00 79.69 334 GLN A N 1
ATOM 2801 C CA . GLN A 1 334 ? 11.240 -2.396 -17.028 1.00 79.69 334 GLN A CA 1
ATOM 2802 C C . GLN A 1 334 ? 10.185 -3.204 -17.788 1.00 79.69 334 GLN A C 1
ATOM 2804 O O . GLN A 1 334 ? 10.183 -4.434 -17.758 1.00 79.69 334 GLN A O 1
ATOM 2809 N N . GLU A 1 335 ? 9.334 -2.514 -18.548 1.00 80.06 335 GLU A N 1
ATOM 2810 C CA . GLU A 1 335 ? 8.403 -3.174 -19.466 1.00 80.06 335 GLU A CA 1
ATOM 2811 C C . GLU A 1 335 ? 9.165 -3.978 -20.520 1.00 80.06 335 GLU A C 1
ATOM 2813 O O . GLU A 1 335 ? 10.016 -3.432 -21.222 1.00 80.06 335 GLU A O 1
ATOM 2818 N N . LEU A 1 336 ? 8.842 -5.265 -20.647 1.00 81.31 336 LEU A N 1
ATOM 2819 C CA . LEU A 1 336 ? 9.398 -6.143 -21.670 1.00 81.31 336 LEU A CA 1
ATOM 2820 C C . LEU A 1 336 ? 8.389 -6.350 -22.799 1.00 81.31 336 LEU A C 1
ATOM 2822 O O . LEU A 1 336 ? 7.274 -6.789 -22.547 1.00 81.31 336 LEU A O 1
ATOM 2826 N N . TYR A 1 337 ? 8.819 -6.138 -24.041 1.00 83.06 337 TYR A N 1
ATOM 2827 C CA . TYR A 1 337 ? 8.100 -6.478 -25.266 1.00 83.06 337 TYR A CA 1
ATOM 2828 C C . TYR A 1 337 ? 8.815 -7.628 -25.986 1.00 83.06 337 TYR A C 1
ATOM 2830 O O . TYR A 1 337 ? 9.950 -7.492 -26.432 1.00 83.06 337 TYR A O 1
ATOM 2838 N N . VAL A 1 338 ? 8.153 -8.772 -26.136 1.00 82.56 338 VAL A N 1
ATOM 2839 C CA . VAL A 1 338 ? 8.657 -9.960 -26.841 1.00 82.56 338 VAL A CA 1
ATOM 2840 C C . VAL A 1 338 ? 8.077 -10.047 -28.259 1.00 82.56 338 VAL A C 1
ATOM 2842 O O . VAL A 1 338 ? 6.863 -10.199 -28.436 1.00 82.56 338 VAL A O 1
ATOM 2845 N N . GLY A 1 339 ? 8.954 -9.995 -29.265 1.00 81.31 339 GLY A N 1
ATOM 2846 C CA . GLY A 1 339 ? 8.644 -10.135 -30.694 1.00 81.31 339 GLY A CA 1
ATOM 2847 C C . GLY A 1 339 ? 9.197 -11.432 -31.302 1.00 81.31 339 GLY A C 1
ATOM 2848 O O . GLY A 1 339 ? 10.160 -12.007 -30.793 1.00 81.31 339 GLY A O 1
ATOM 2849 N N . ILE A 1 340 ? 8.595 -11.905 -32.402 1.00 81.56 340 ILE A N 1
ATOM 2850 C CA . ILE A 1 340 ? 9.002 -13.145 -33.091 1.00 81.56 340 ILE A CA 1
ATOM 2851 C C . ILE A 1 340 ? 9.516 -12.821 -34.495 1.00 81.56 340 ILE A C 1
ATOM 2853 O O . ILE A 1 340 ? 8.777 -12.285 -35.314 1.00 81.56 340 ILE A O 1
ATOM 2857 N N . ILE A 1 341 ? 10.757 -13.214 -34.787 1.00 79.69 341 ILE A N 1
ATOM 2858 C CA . ILE A 1 341 ? 11.447 -12.890 -36.045 1.00 79.69 341 ILE A CA 1
ATOM 2859 C C . ILE A 1 341 ? 10.821 -13.632 -37.243 1.00 79.69 341 ILE A C 1
ATOM 2861 O O . ILE A 1 341 ? 10.557 -13.028 -38.269 1.00 79.69 341 ILE A O 1
ATOM 2865 N N . ASN A 1 342 ? 10.450 -14.907 -37.091 1.00 70.88 342 ASN A N 1
ATOM 2866 C CA . ASN A 1 342 ? 10.017 -15.774 -38.206 1.00 70.88 342 ASN A CA 1
ATOM 2867 C C . ASN A 1 342 ? 8.609 -15.503 -38.789 1.00 70.88 342 ASN A C 1
ATOM 2869 O O . ASN A 1 342 ? 8.136 -16.293 -39.610 1.00 70.88 342 ASN A O 1
ATOM 2873 N N . PHE A 1 343 ? 7.891 -14.472 -38.331 1.00 64.00 343 PHE A N 1
ATOM 2874 C CA . PHE A 1 343 ? 6.516 -14.186 -38.777 1.00 64.00 343 PHE A CA 1
ATOM 2875 C C . PHE A 1 343 ? 6.310 -12.801 -39.374 1.00 64.00 343 PHE A C 1
ATOM 2877 O O . PHE A 1 343 ? 5.334 -12.614 -40.102 1.00 64.00 343 PHE A O 1
ATOM 2884 N N . GLU A 1 344 ? 7.179 -11.837 -39.076 1.00 66.44 344 GLU A N 1
ATOM 2885 C CA . GLU A 1 344 ? 6.955 -10.450 -39.467 1.00 66.44 344 GLU A CA 1
ATOM 2886 C C . GLU A 1 344 ? 8.220 -9.870 -40.084 1.00 66.44 344 GLU A C 1
ATOM 2888 O O . GLU A 1 344 ? 9.266 -9.787 -39.441 1.00 66.44 344 GLU A O 1
ATOM 2893 N N . SER A 1 345 ? 8.094 -9.398 -41.324 1.00 73.31 345 SER A N 1
ATOM 2894 C CA . SER A 1 345 ? 9.199 -8.799 -42.079 1.00 73.31 345 SER A CA 1
ATOM 2895 C C . SER A 1 345 ? 9.869 -7.637 -41.337 1.00 73.31 345 SER A C 1
ATOM 2897 O O . SER A 1 345 ? 11.058 -7.400 -41.508 1.00 73.31 345 SER A O 1
ATOM 2899 N N . VAL A 1 346 ? 9.115 -6.927 -40.489 1.00 76.44 346 VAL A N 1
ATOM 2900 C CA . VAL A 1 346 ? 9.623 -5.833 -39.648 1.00 76.44 346 VAL A CA 1
ATOM 2901 C C . VAL A 1 346 ? 10.639 -6.349 -38.625 1.00 76.44 346 VAL A C 1
ATOM 2903 O O . VAL A 1 346 ? 11.667 -5.711 -38.421 1.00 76.44 346 VAL A O 1
ATOM 2906 N N . PHE A 1 347 ? 10.395 -7.502 -37.995 1.00 79.12 347 PHE A N 1
ATOM 2907 C CA . PHE A 1 347 ? 11.300 -8.055 -36.984 1.00 79.12 347 PHE A CA 1
ATOM 2908 C C . PHE A 1 347 ? 12.550 -8.699 -37.590 1.00 79.12 347 PHE A C 1
ATOM 2910 O O . PHE A 1 347 ? 13.613 -8.624 -36.975 1.00 79.12 347 PHE A O 1
ATOM 2917 N N . GLU A 1 348 ? 12.451 -9.276 -38.792 1.00 80.44 348 GLU A N 1
ATOM 2918 C CA . GLU A 1 348 ? 13.622 -9.735 -39.556 1.00 80.44 348 GLU A CA 1
ATOM 2919 C C . GLU A 1 348 ? 14.544 -8.564 -39.906 1.00 80.44 348 GLU A C 1
ATOM 2921 O O . GLU A 1 348 ? 15.730 -8.589 -39.579 1.00 80.44 348 GLU A O 1
ATOM 2926 N N . GLU A 1 349 ? 13.994 -7.498 -40.494 1.00 82.62 349 GLU A N 1
ATOM 2927 C CA . GLU A 1 349 ? 14.790 -6.329 -40.876 1.00 82.62 349 GLU A CA 1
ATOM 2928 C C . GLU A 1 349 ? 15.350 -5.599 -39.644 1.00 82.62 349 GLU A C 1
ATOM 2930 O O . GLU A 1 349 ? 16.487 -5.121 -39.667 1.00 82.62 349 GLU A O 1
ATOM 2935 N N . LEU A 1 350 ? 14.593 -5.566 -38.539 1.00 82.00 350 LEU A N 1
ATOM 2936 C CA . LEU A 1 350 ? 15.102 -5.095 -37.255 1.00 82.00 350 LEU A CA 1
ATOM 2937 C C . LEU A 1 350 ? 16.308 -5.912 -36.820 1.00 82.00 350 LEU A C 1
ATOM 2939 O O . LEU A 1 350 ? 17.349 -5.307 -36.606 1.00 82.00 350 LEU A O 1
ATOM 2943 N N . ALA A 1 351 ? 16.207 -7.239 -36.720 1.00 81.44 351 ALA A N 1
ATOM 2944 C CA . ALA A 1 351 ? 17.318 -8.094 -36.300 1.00 81.44 351 ALA A CA 1
ATOM 2945 C C . ALA A 1 351 ? 18.565 -7.909 -37.185 1.00 81.44 351 ALA A C 1
ATOM 2947 O O . ALA A 1 351 ? 19.684 -7.846 -36.673 1.00 81.44 351 ALA A O 1
ATOM 2948 N N . ASP A 1 352 ? 18.377 -7.746 -38.496 1.00 83.69 352 ASP A N 1
ATOM 2949 C CA . ASP A 1 352 ? 19.463 -7.508 -39.449 1.00 83.69 352 ASP A CA 1
ATOM 2950 C C . ASP A 1 352 ? 20.151 -6.150 -39.264 1.00 83.69 352 ASP A C 1
ATOM 2952 O O . ASP A 1 352 ? 21.381 -6.076 -39.324 1.00 83.69 352 ASP A O 1
ATOM 2956 N N . ARG A 1 353 ? 19.400 -5.076 -38.991 1.00 83.00 353 ARG A N 1
ATOM 2957 C CA . ARG A 1 353 ? 19.984 -3.753 -38.699 1.00 83.00 353 ARG A CA 1
ATOM 2958 C C . ARG A 1 353 ? 20.599 -3.652 -37.303 1.00 83.00 353 ARG A C 1
ATOM 2960 O O . ARG A 1 353 ? 21.431 -2.782 -37.065 1.00 83.00 353 ARG A O 1
ATOM 2967 N N . ASN A 1 354 ? 20.191 -4.535 -36.399 1.00 81.75 354 ASN A N 1
ATOM 2968 C CA . ASN A 1 354 ? 20.461 -4.478 -34.966 1.00 81.75 354 ASN A CA 1
ATOM 2969 C C . ASN A 1 354 ? 21.340 -5.641 -34.482 1.00 81.75 354 ASN A C 1
ATOM 2971 O O . ASN A 1 354 ? 21.247 -6.064 -33.329 1.00 81.75 354 ASN A O 1
ATOM 2975 N N . GLN A 1 355 ? 22.220 -6.159 -35.347 1.00 81.06 355 GLN A N 1
ATOM 2976 C CA . GLN A 1 355 ? 23.103 -7.292 -35.031 1.00 81.06 355 GLN A CA 1
ATOM 2977 C C . GLN A 1 355 ? 24.012 -7.035 -33.818 1.00 81.06 355 GLN A C 1
ATOM 2979 O O . GLN A 1 355 ? 24.395 -7.982 -33.133 1.00 81.06 355 GLN A O 1
ATOM 2984 N N . GLN A 1 356 ? 24.319 -5.771 -33.507 1.00 81.88 356 GLN A N 1
ATOM 2985 C CA . GLN A 1 356 ? 25.059 -5.386 -32.302 1.00 81.88 356 GLN A CA 1
ATOM 2986 C C . GLN A 1 356 ? 24.333 -5.745 -30.995 1.00 81.88 356 GLN A C 1
ATOM 2988 O O . GLN A 1 356 ? 24.987 -5.945 -29.977 1.00 81.88 356 GLN A O 1
ATOM 2993 N N . PHE A 1 357 ? 23.006 -5.892 -31.023 1.00 86.81 357 PHE A N 1
ATOM 2994 C CA . PHE A 1 357 ? 22.178 -6.225 -29.859 1.00 86.81 357 PHE A CA 1
ATOM 2995 C C . PHE A 1 357 ? 21.907 -7.732 -29.724 1.00 86.81 357 PHE A C 1
ATOM 2997 O O . PHE A 1 357 ? 21.017 -8.159 -28.987 1.00 86.81 357 PHE A O 1
ATOM 3004 N N . HIS A 1 358 ? 22.643 -8.565 -30.460 1.00 87.81 358 HIS A N 1
ATOM 3005 C CA . HIS A 1 358 ? 22.543 -10.016 -30.377 1.00 87.81 358 HIS A CA 1
ATOM 3006 C C . HIS A 1 358 ? 23.055 -10.529 -29.023 1.00 87.81 358 HIS A C 1
ATOM 3008 O O . HIS A 1 358 ? 24.225 -10.351 -28.681 1.00 87.81 358 HIS A O 1
ATOM 3014 N N . ILE A 1 359 ? 22.196 -11.221 -28.269 1.00 89.38 359 ILE A N 1
ATOM 3015 C CA . ILE A 1 359 ? 22.519 -11.672 -26.906 1.00 89.38 359 ILE A CA 1
ATOM 3016 C C . ILE A 1 359 ? 22.613 -13.189 -26.754 1.00 89.38 359 ILE A C 1
ATOM 3018 O O . ILE A 1 359 ? 23.266 -13.659 -25.822 1.00 89.38 359 ILE A O 1
ATOM 3022 N N . TYR A 1 360 ? 21.992 -13.964 -27.645 1.00 89.06 360 TYR A N 1
ATOM 3023 C CA . TYR A 1 360 ? 21.944 -15.418 -27.527 1.00 89.06 360 TYR A CA 1
ATOM 3024 C C . TYR A 1 360 ? 21.896 -16.087 -28.897 1.00 89.06 360 TYR A C 1
ATOM 3026 O O . TYR A 1 360 ? 21.048 -15.756 -29.719 1.00 89.06 360 TYR A O 1
ATOM 3034 N N . GLN A 1 361 ? 22.739 -17.102 -29.089 1.00 89.25 361 GLN A N 1
ATOM 3035 C CA . GLN A 1 361 ? 22.646 -18.041 -30.200 1.00 89.25 361 GLN A CA 1
ATOM 3036 C C . GLN A 1 361 ? 22.821 -19.457 -29.678 1.00 89.25 361 GLN A C 1
ATOM 3038 O O . GLN A 1 361 ? 23.779 -19.764 -28.964 1.00 89.25 361 GLN A O 1
ATOM 3043 N N . ARG A 1 362 ? 21.921 -20.350 -30.082 1.00 85.81 362 ARG A N 1
ATOM 3044 C CA . ARG A 1 362 ? 22.027 -21.756 -29.731 1.00 85.81 362 ARG A CA 1
ATOM 3045 C C . ARG A 1 362 ? 23.247 -22.368 -30.409 1.00 85.81 362 ARG A C 1
ATOM 3047 O O . ARG A 1 362 ? 23.328 -22.455 -31.636 1.00 85.81 362 ARG A O 1
ATOM 3054 N N . GLU A 1 363 ? 24.174 -22.896 -29.616 1.00 78.94 363 GLU A N 1
ATOM 3055 C CA . GLU A 1 363 ? 25.245 -23.718 -30.161 1.00 78.94 363 GLU A CA 1
ATOM 3056 C C . GLU A 1 363 ? 24.644 -24.994 -30.761 1.00 78.94 363 GLU A C 1
ATOM 3058 O O . GLU A 1 363 ? 24.205 -25.913 -30.056 1.00 78.94 363 GLU A O 1
ATOM 3063 N N . LYS A 1 364 ? 24.639 -25.091 -32.096 1.00 63.97 364 LYS A N 1
ATOM 3064 C CA . LYS A 1 364 ? 24.401 -26.368 -32.770 1.00 63.97 364 LYS A CA 1
ATOM 3065 C C . LYS A 1 364 ? 25.520 -27.297 -32.334 1.00 63.97 364 LYS A C 1
ATOM 3067 O O . LYS A 1 364 ? 26.610 -27.247 -32.899 1.00 63.97 364 LYS A O 1
ATOM 3072 N N . LYS A 1 365 ? 25.255 -28.169 -31.351 1.00 47.75 365 LYS A N 1
ATOM 3073 C CA . LYS A 1 365 ? 26.126 -29.309 -31.043 1.00 47.75 365 LYS A CA 1
ATOM 3074 C C . LYS A 1 365 ? 26.378 -30.030 -32.359 1.00 47.75 365 LYS A C 1
ATOM 3076 O O . LYS A 1 365 ? 25.509 -30.747 -32.862 1.00 47.75 365 LYS A O 1
ATOM 3081 N N . LYS A 1 366 ? 27.551 -29.781 -32.947 1.00 41.53 366 LYS A N 1
ATOM 3082 C CA . LYS A 1 366 ? 27.988 -30.377 -34.200 1.00 41.53 366 LYS A CA 1
ATOM 3083 C C . LYS A 1 366 ? 27.734 -31.872 -34.084 1.00 41.53 366 LYS A C 1
ATOM 3085 O O . LYS A 1 366 ? 28.324 -32.557 -33.246 1.00 41.53 366 LYS A O 1
ATOM 3090 N N . LYS A 1 367 ? 26.892 -32.404 -34.970 1.00 41.66 367 LYS A N 1
ATOM 3091 C CA . LYS A 1 367 ? 26.783 -33.839 -35.270 1.00 41.66 367 LYS A CA 1
ATOM 3092 C C . LYS A 1 367 ? 28.107 -34.400 -35.847 1.00 41.66 367 LYS A C 1
ATOM 3094 O O . LYS A 1 367 ? 28.086 -35.329 -36.642 1.00 41.66 367 LYS A O 1
ATOM 3099 N N . GLU A 1 368 ? 29.271 -33.881 -35.451 1.00 42.34 368 GLU A N 1
ATOM 3100 C CA . GLU A 1 368 ? 30.593 -34.378 -35.842 1.00 42.34 368 GLU A CA 1
ATOM 3101 C C . GLU A 1 368 ? 30.975 -35.657 -35.081 1.00 42.34 368 GLU A C 1
ATOM 3103 O O . GLU A 1 368 ? 31.756 -36.451 -35.594 1.00 42.34 368 GLU A O 1
ATOM 3108 N N . LYS A 1 369 ? 30.337 -35.973 -33.941 1.00 41.31 369 LYS A N 1
ATOM 3109 C CA . LYS A 1 369 ? 30.560 -37.262 -33.250 1.00 41.31 369 LYS A CA 1
ATOM 3110 C C . LYS A 1 369 ? 29.885 -38.479 -33.901 1.00 41.31 369 LYS A C 1
ATOM 3112 O O . LYS A 1 369 ? 30.277 -39.599 -33.602 1.00 41.31 369 LYS A O 1
ATOM 3117 N N . LYS A 1 370 ? 28.908 -38.302 -34.806 1.00 43.56 370 LYS A N 1
ATOM 3118 C CA . LYS A 1 370 ? 28.287 -39.438 -35.528 1.00 43.56 370 LYS A CA 1
ATOM 3119 C C . LYS A 1 370 ? 28.934 -39.748 -36.880 1.00 43.56 370 LYS A C 1
ATOM 3121 O O . LYS A 1 370 ? 28.850 -40.894 -37.303 1.00 43.56 370 LYS A O 1
ATOM 3126 N N . LYS A 1 371 ? 29.611 -38.784 -37.521 1.00 45.56 371 LYS A N 1
ATOM 3127 C CA . LYS A 1 371 ? 30.420 -39.061 -38.723 1.00 45.56 371 LYS A CA 1
ATOM 3128 C C . LYS A 1 371 ? 31.778 -39.673 -38.377 1.00 45.56 371 LYS A C 1
ATOM 3130 O O . LYS A 1 371 ? 32.155 -40.640 -39.023 1.00 45.56 371 LYS A O 1
ATOM 3135 N N . LYS A 1 372 ? 32.433 -39.225 -37.296 1.00 47.59 372 LYS A N 1
ATOM 3136 C CA . LYS A 1 372 ? 33.714 -39.810 -36.863 1.00 47.59 372 LYS A CA 1
ATOM 3137 C C . LYS A 1 372 ? 33.587 -41.283 -36.441 1.00 47.59 372 LYS A C 1
ATOM 3139 O O . LYS A 1 372 ? 34.356 -42.105 -36.913 1.00 47.59 372 LYS A O 1
ATOM 3144 N N . ASN A 1 373 ? 32.527 -41.654 -35.712 1.00 48.91 373 ASN A N 1
ATOM 3145 C CA . ASN A 1 373 ? 32.270 -43.066 -35.375 1.00 48.91 373 ASN A CA 1
ATOM 3146 C C . ASN A 1 373 ? 31.834 -43.936 -36.570 1.00 48.91 373 ASN A C 1
ATOM 3148 O O . ASN A 1 373 ? 31.971 -45.151 -36.500 1.00 48.91 373 ASN A O 1
ATOM 3152 N N . GLN A 1 374 ? 31.288 -43.359 -37.649 1.00 50.25 374 GLN A N 1
ATOM 3153 C CA . GLN A 1 374 ? 30.931 -44.125 -38.854 1.00 50.25 374 GLN A CA 1
ATOM 3154 C C . GLN A 1 374 ? 32.099 -44.270 -39.837 1.00 50.25 374 GLN A C 1
ATOM 3156 O O . GLN A 1 374 ? 32.118 -45.231 -40.600 1.00 50.25 374 GLN A O 1
ATOM 3161 N N . GLU A 1 375 ? 33.067 -43.353 -39.820 1.00 52.25 375 GLU A N 1
ATOM 3162 C CA . GLU A 1 375 ? 34.313 -43.486 -40.583 1.00 52.25 375 GLU A CA 1
ATOM 3163 C C . GLU A 1 375 ? 35.327 -44.382 -39.858 1.00 52.25 375 GLU A C 1
ATOM 3165 O O . GLU A 1 375 ? 35.977 -45.191 -40.512 1.00 52.25 375 GLU A O 1
ATOM 3170 N N . GLU A 1 376 ? 35.380 -44.352 -38.521 1.00 55.47 376 GLU A N 1
ATOM 3171 C CA . GLU A 1 376 ? 36.218 -45.269 -37.731 1.00 55.47 376 GLU A CA 1
ATOM 3172 C C . GLU A 1 376 ? 35.700 -46.723 -37.766 1.00 55.47 376 GLU A C 1
ATOM 3174 O O . GLU A 1 376 ? 36.510 -47.645 -37.789 1.00 55.47 376 GLU A O 1
ATOM 3179 N N . LEU A 1 377 ? 34.381 -46.961 -37.882 1.00 53.09 377 LEU A N 1
ATOM 3180 C CA . LEU A 1 377 ? 33.851 -48.319 -38.111 1.00 53.09 377 LEU A CA 1
ATOM 3181 C C . LEU A 1 377 ? 34.085 -48.837 -39.540 1.00 53.09 377 LEU A C 1
ATOM 3183 O O . LEU A 1 377 ? 34.164 -50.042 -39.731 1.00 53.09 377 LEU A O 1
ATOM 3187 N N . LYS A 1 378 ? 34.212 -47.954 -40.538 1.00 54.88 378 LYS A N 1
ATOM 3188 C CA . LYS A 1 378 ? 34.484 -48.345 -41.936 1.00 54.88 378 LYS A CA 1
ATOM 3189 C C . LYS A 1 378 ? 35.968 -48.542 -42.251 1.00 54.88 378 LYS A C 1
ATOM 3191 O O . LYS A 1 378 ? 36.287 -48.982 -43.346 1.00 54.88 378 LYS A O 1
ATOM 3196 N N . GLN A 1 379 ? 36.862 -48.192 -41.328 1.00 55.59 379 GLN A N 1
ATOM 3197 C CA . GLN A 1 379 ? 38.297 -48.494 -41.417 1.00 55.59 379 GLN A CA 1
ATOM 3198 C C . GLN A 1 379 ? 38.693 -49.733 -40.593 1.00 55.59 379 GLN A C 1
ATOM 3200 O O . GLN A 1 379 ? 39.867 -50.096 -40.573 1.00 55.59 379 GLN A O 1
ATOM 3205 N N . ALA A 1 380 ? 37.729 -50.369 -39.917 1.00 58.03 380 ALA A N 1
ATOM 3206 C CA . ALA A 1 380 ? 37.915 -51.573 -39.105 1.00 58.03 380 ALA A CA 1
ATOM 3207 C C . ALA A 1 380 ? 37.235 -52.834 -39.695 1.00 58.03 380 ALA A C 1
ATOM 3209 O O . ALA A 1 380 ? 37.264 -53.886 -39.057 1.00 58.03 380 ALA A O 1
ATOM 3210 N N . GLU A 1 381 ? 36.661 -52.730 -40.898 1.00 47.88 381 GLU A N 1
ATOM 3211 C CA . GLU A 1 381 ? 36.224 -53.835 -41.772 1.00 47.88 381 GLU A CA 1
ATOM 3212 C C . GLU A 1 381 ? 37.109 -53.857 -43.022 1.00 47.88 381 GLU A C 1
ATOM 3214 O O . GLU A 1 381 ? 37.418 -54.972 -43.504 1.00 47.88 381 GLU A O 1
#

Nearest PDB structures (foldseek):
  7y5h-assembly1_A  TM=2.097E-01  e=1.895E-02  Xenopus tropicalis
  6xpd-assembly1_A  TM=1.936E-01  e=4.376E-02  Homo sapiens
  8xn1-assembly1_A  TM=1.852E-01  e=1.536E-01  Homo sapiens
  6xpf-assembly1_A  TM=2.002E-01  e=2.102E-01  Homo sapiens
  8j7w-assembly1_B  TM=1.849E-01  e=3.937E-01  Homo sapiens

Mean predicted aligned error: 9.49 Å